Protein AF-A0A933XBN9-F1 (afdb_monomer_lite)

Foldseek 3Di:
DQQDWEDDPPWIARPVPRDTDDPVNDDPDDDHDHFDDADPQWDWPPDPVCCVQFDFRAAPRVRPTTTTHGDDDPPDPPPVCVVVPPPPPDDDPDDDDDPDVPVVVVVVVVVVVVVVVVVVVVVVVVVVVVVVVVVVVVVVVVVVVVVVVVVVVVCVVVVCCVVCVVVVVVVVVVVVVVVLVVVLVVLLVVLVVQLVVLVVVLVVVLVVLVPDDDDPLVSLVVNLVSCQLSLQLNLLSQLVNCLSVVNLVSSLVSLVVSLVVNLVSLVVNLVVLVVLLVVLVVPLVPDDPVVNVVSVVSNVVSVVSNVVSVVLVVQCVVCVVVLSVVSNVCSVLLSVLSPTSSDHNVRSVVSSVVSCVVQVLSPPVQLVVLVVLCVQFVVLPGDSRDHPVRSVVSLVVTPSSVVVVVVVPVPDPPVCPLVNLLLVLLVVQLVCVVVVNRDPVVNVVSLVVSCVVVVNDPVCSVVSSVVSVVSNVVVDDDDDDDDDDDDDDDDDDDDDDDDDDDDDDDDDDDDDDDPPDPCPPPVDQPVLLVVLCVVCVPLPRDSPDDNVRSVVSQVVCVVVVNHD

pLDDT: mean 72.43, std 17.89, range [26.17, 96.38]

Structure (mmCIF, N/CA/C/O backbone):
data_AF-A0A933XBN9-F1
#
_entry.id   AF-A0A933XBN9-F1
#
loop_
_atom_site.group_PDB
_atom_site.id
_atom_site.type_symbol
_atom_site.label_atom_id
_atom_site.label_alt_id
_atom_site.label_comp_id
_atom_site.label_asym_id
_atom_site.label_entity_id
_atom_site.label_seq_id
_atom_site.pdbx_PDB_ins_code
_atom_site.Cartn_x
_atom_site.Cartn_y
_atom_site.Cartn_z
_atom_site.occupancy
_atom_site.B_iso_or_equiv
_atom_site.auth_seq_id
_atom_site.auth_comp_id
_atom_site.auth_asym_id
_atom_site.auth_atom_id
_atom_site.pdbx_PDB_model_num
ATOM 1 N N . MET A 1 1 ? 25.722 -20.324 -44.185 1.00 54.22 1 MET A N 1
ATOM 2 C CA . MET A 1 1 ? 27.027 -21.021 -44.147 1.00 54.22 1 MET A CA 1
ATOM 3 C C . MET A 1 1 ? 27.681 -20.815 -45.499 1.00 54.22 1 MET A C 1
ATOM 5 O O . MET A 1 1 ? 26.967 -20.919 -46.489 1.00 54.22 1 MET A O 1
ATOM 9 N N . ALA A 1 2 ? 28.963 -20.447 -45.549 1.00 53.66 2 ALA A N 1
ATOM 10 C CA . ALA A 1 2 ? 29.669 -20.294 -46.820 1.00 53.66 2 ALA A CA 1
ATOM 11 C C . ALA A 1 2 ? 29.671 -21.636 -47.568 1.00 53.66 2 ALA A C 1
ATOM 13 O O . ALA A 1 2 ? 29.851 -22.682 -46.949 1.00 53.66 2 ALA A O 1
ATOM 14 N N . THR A 1 3 ? 29.402 -21.616 -48.869 1.00 61.12 3 THR A N 1
ATOM 15 C CA . THR A 1 3 ? 29.298 -22.830 -49.698 1.00 61.12 3 THR A CA 1
ATOM 16 C C . THR A 1 3 ? 30.523 -23.039 -50.586 1.00 61.12 3 THR A C 1
ATOM 18 O O . THR A 1 3 ? 30.592 -24.036 -51.301 1.00 61.12 3 THR A O 1
ATOM 21 N N . LYS A 1 4 ? 31.496 -22.119 -50.548 1.00 70.75 4 LYS A N 1
ATOM 22 C CA . LYS A 1 4 ? 32.687 -22.119 -51.401 1.00 70.75 4 LYS A CA 1
ATOM 23 C C . LYS A 1 4 ? 33.942 -21.874 -50.567 1.00 70.75 4 LYS A C 1
ATOM 25 O O . LYS A 1 4 ? 34.014 -20.915 -49.801 1.00 70.75 4 LYS A O 1
ATOM 30 N N . PHE A 1 5 ? 34.944 -22.728 -50.748 1.00 77.25 5 PHE A N 1
ATOM 31 C CA . PHE A 1 5 ? 36.213 -22.684 -50.023 1.00 77.25 5 PHE A CA 1
ATOM 32 C C . PHE A 1 5 ? 37.368 -22.994 -50.973 1.00 77.25 5 PHE A C 1
ATOM 34 O O . PHE A 1 5 ? 37.174 -23.664 -51.988 1.00 77.25 5 PHE A O 1
ATOM 41 N N . TYR A 1 6 ? 38.574 -22.553 -50.623 1.00 76.12 6 TYR A N 1
ATOM 42 C CA . TYR A 1 6 ? 39.799 -22.993 -51.287 1.00 76.12 6 TYR A CA 1
ATOM 43 C C . TYR A 1 6 ? 40.858 -23.399 -50.264 1.00 76.12 6 TYR A C 1
ATOM 45 O O . TYR A 1 6 ? 40.873 -22.933 -49.121 1.00 76.12 6 TYR A O 1
ATOM 53 N N . ARG A 1 7 ? 41.755 -24.290 -50.684 1.00 73.75 7 ARG A N 1
ATOM 54 C CA . ARG A 1 7 ? 42.853 -24.791 -49.862 1.00 73.75 7 ARG A CA 1
ATOM 55 C C . ARG A 1 7 ? 44.154 -24.092 -50.244 1.00 73.75 7 ARG A C 1
ATOM 57 O O . ARG A 1 7 ? 44.507 -24.031 -51.419 1.00 73.75 7 ARG A O 1
ATOM 64 N N . LYS A 1 8 ? 44.901 -23.608 -49.250 1.00 73.88 8 LYS A N 1
ATOM 65 C CA . LYS A 1 8 ? 46.268 -23.094 -49.423 1.00 73.88 8 LYS A CA 1
ATOM 66 C C . LYS A 1 8 ? 47.181 -23.838 -48.449 1.00 73.88 8 LYS A C 1
ATOM 68 O O . LYS A 1 8 ? 47.161 -23.597 -47.250 1.00 73.88 8 LYS A O 1
ATOM 73 N N . GLY A 1 9 ? 47.956 -24.799 -48.953 1.00 80.38 9 GLY A N 1
ATOM 74 C CA . GLY A 1 9 ? 48.779 -25.671 -48.107 1.00 80.38 9 GLY A CA 1
ATOM 75 C C . GLY A 1 9 ? 47.943 -26.678 -47.304 1.00 80.38 9 GLY A C 1
ATOM 76 O O . GLY A 1 9 ? 47.286 -27.543 -47.885 1.00 80.38 9 GLY A O 1
ATOM 77 N N . LYS A 1 10 ? 47.997 -26.618 -45.967 1.00 75.00 10 LYS A N 1
ATOM 78 C CA . LYS A 1 10 ? 47.190 -27.472 -45.065 1.00 75.00 10 LYS A CA 1
ATOM 79 C C . LYS A 1 10 ? 45.914 -26.782 -44.565 1.00 75.00 10 LYS A C 1
ATOM 81 O O . LYS A 1 10 ? 45.110 -27.425 -43.901 1.00 75.00 10 LYS A O 1
ATOM 86 N N . ASP A 1 11 ? 45.735 -25.518 -44.931 1.00 78.19 11 ASP A N 1
ATOM 87 C CA . ASP A 1 11 ? 44.726 -24.623 -44.381 1.00 78.19 11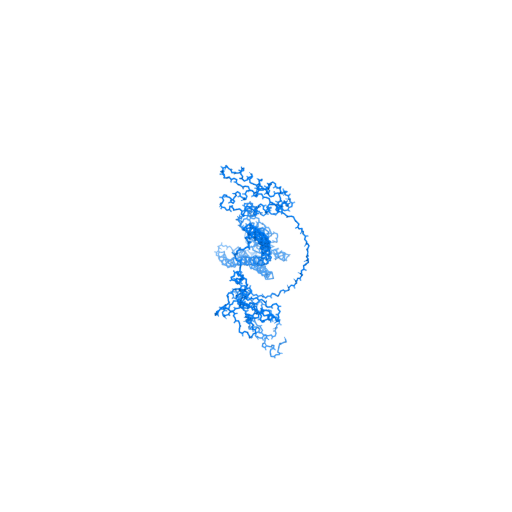 ASP A CA 1
ATOM 88 C C . ASP A 1 11 ? 43.593 -24.363 -45.383 1.00 78.19 11 ASP A C 1
ATOM 90 O O . ASP A 1 11 ? 43.818 -24.330 -46.601 1.00 78.19 11 ASP A O 1
ATOM 94 N N . PHE A 1 12 ? 42.376 -24.174 -44.867 1.00 80.31 12 PHE A N 1
ATOM 95 C CA . PHE A 1 12 ? 41.176 -23.866 -45.647 1.00 80.31 12 PHE A CA 1
ATOM 96 C C . PHE A 1 12 ? 40.758 -22.413 -45.438 1.00 80.31 12 PHE A C 1
ATOM 98 O O . PHE A 1 12 ? 40.829 -21.887 -44.329 1.00 80.31 12 PHE A O 1
ATOM 105 N N . TYR A 1 13 ? 40.296 -21.781 -46.512 1.00 81.62 13 TYR A N 1
ATOM 106 C CA . TYR A 1 13 ? 39.848 -20.395 -46.515 1.00 81.62 13 TYR A CA 1
ATOM 107 C C . TYR A 1 13 ? 38.474 -20.285 -47.173 1.00 81.62 13 TYR A C 1
ATOM 109 O O . TYR A 1 13 ? 38.172 -21.004 -48.128 1.00 81.62 13 TYR A O 1
ATOM 117 N N . ASN A 1 14 ? 37.643 -19.375 -46.671 1.00 80.94 14 ASN A N 1
ATOM 118 C CA . ASN A 1 14 ? 36.382 -18.997 -47.306 1.00 80.94 14 ASN A CA 1
ATOM 119 C C . ASN A 1 14 ? 36.667 -18.299 -48.643 1.00 80.94 14 ASN A C 1
ATOM 121 O O . ASN A 1 14 ? 37.469 -17.367 -48.694 1.00 80.94 14 ASN A O 1
ATOM 125 N N . ALA A 1 15 ? 36.031 -18.753 -49.724 1.00 74.50 15 ALA A N 1
ATOM 126 C CA . ALA A 1 15 ? 36.273 -18.207 -51.056 1.00 74.50 15 ALA A CA 1
ATOM 127 C C . ALA A 1 15 ? 35.730 -16.782 -51.239 1.00 74.50 15 ALA A C 1
ATOM 129 O O . ALA A 1 15 ? 36.269 -16.051 -52.062 1.00 74.50 15 ALA A O 1
ATOM 130 N N . ASP A 1 16 ? 34.711 -16.381 -50.474 1.00 71.56 16 ASP A N 1
ATOM 131 C CA . ASP A 1 16 ? 34.065 -15.075 -50.640 1.00 71.56 16 ASP A CA 1
ATOM 132 C C . ASP A 1 16 ? 34.792 -13.960 -49.871 1.00 71.56 16 ASP A C 1
ATOM 134 O O . ASP A 1 16 ? 34.762 -12.804 -50.281 1.00 71.56 16 ASP A O 1
ATOM 138 N N . ASN A 1 17 ? 35.446 -14.284 -48.748 1.00 77.88 17 ASN A N 1
ATOM 139 C CA . ASN A 1 17 ? 36.068 -13.277 -47.876 1.00 77.88 17 ASN A CA 1
ATOM 140 C C . ASN A 1 17 ? 37.519 -13.582 -47.462 1.00 77.88 17 ASN A C 1
ATOM 142 O O . ASN A 1 17 ? 38.080 -12.862 -46.639 1.00 77.88 17 ASN A O 1
ATOM 146 N N . HIS A 1 18 ? 38.125 -14.644 -48.004 1.00 77.81 18 HIS A N 1
ATOM 147 C CA . HIS A 1 18 ? 39.509 -15.061 -47.749 1.00 77.81 18 HIS A CA 1
ATOM 148 C C . HIS A 1 18 ? 39.871 -15.283 -46.268 1.00 77.81 18 HIS A C 1
ATOM 150 O O . HIS A 1 18 ? 41.052 -15.329 -45.918 1.00 77.81 18 HIS A O 1
ATOM 156 N N . GLN A 1 19 ? 38.886 -15.452 -45.379 1.00 82.56 19 GLN A N 1
ATOM 157 C CA . GLN A 1 19 ? 39.143 -15.732 -43.968 1.00 82.56 19 GLN A CA 1
ATOM 158 C C . GLN A 1 19 ? 39.537 -17.194 -43.756 1.00 82.56 19 GLN A C 1
ATOM 160 O O . GLN A 1 19 ? 38.973 -18.097 -44.376 1.00 82.56 19 GLN A O 1
ATOM 165 N N . TYR A 1 20 ? 40.503 -17.412 -42.861 1.00 82.75 20 TYR A N 1
ATOM 166 C CA . TYR A 1 20 ? 40.929 -18.739 -42.420 1.00 82.75 20 TYR A CA 1
ATOM 167 C C . TYR A 1 20 ? 39.791 -19.473 -41.703 1.00 82.75 20 TYR A C 1
ATOM 169 O O . TYR A 1 20 ? 39.088 -18.882 -40.883 1.00 82.75 20 TYR A O 1
ATOM 177 N N . ILE A 1 21 ? 39.647 -20.767 -41.981 1.00 76.12 21 ILE A N 1
ATOM 178 C CA . ILE A 1 21 ? 38.639 -21.640 -41.378 1.00 76.12 21 ILE A CA 1
ATOM 179 C C . ILE A 1 21 ? 39.355 -22.780 -40.669 1.00 76.12 21 ILE A C 1
ATOM 181 O O . ILE A 1 21 ? 40.125 -23.526 -41.280 1.00 76.12 21 ILE A O 1
ATOM 185 N N . SER A 1 22 ? 39.078 -22.942 -39.377 1.00 74.19 22 SER A N 1
ATOM 186 C CA . SER A 1 22 ? 39.656 -24.037 -38.605 1.00 74.19 22 SER A CA 1
ATOM 187 C C . SER A 1 22 ? 39.035 -25.379 -38.999 1.00 74.19 22 SER A C 1
ATOM 189 O O . SER A 1 22 ? 37.855 -25.472 -39.342 1.00 74.19 22 SER A O 1
ATOM 191 N N . ALA A 1 23 ? 39.809 -26.460 -38.873 1.00 61.62 23 ALA A N 1
ATOM 192 C CA . ALA A 1 23 ? 39.349 -27.820 -39.170 1.00 61.62 23 ALA A CA 1
ATOM 193 C C . ALA A 1 23 ? 38.086 -28.235 -38.380 1.00 61.62 23 ALA A C 1
ATOM 195 O O . ALA A 1 23 ? 37.325 -29.079 -38.837 1.00 61.62 23 ALA A O 1
ATOM 196 N N . THR A 1 24 ? 37.827 -27.622 -37.221 1.00 61.97 24 THR A N 1
ATOM 197 C CA . THR A 1 24 ? 36.627 -27.853 -36.398 1.00 61.97 24 THR A CA 1
ATOM 198 C C . THR A 1 24 ? 35.354 -27.200 -36.940 1.00 61.97 24 THR A C 1
ATOM 200 O O . THR A 1 24 ? 34.263 -27.638 -36.589 1.00 61.97 24 THR A O 1
ATOM 203 N N . GLN A 1 25 ? 35.464 -26.185 -37.800 1.00 63.84 25 GLN A N 1
ATOM 204 C CA . GLN A 1 25 ? 34.319 -25.571 -38.489 1.00 63.84 25 GLN A CA 1
ATOM 205 C C . GLN A 1 25 ? 33.936 -26.326 -39.777 1.00 63.84 25 GLN A C 1
ATOM 207 O O . GLN A 1 25 ? 32.873 -26.084 -40.347 1.00 63.84 25 GLN A O 1
ATOM 212 N N . PHE A 1 26 ? 34.782 -27.261 -40.218 1.00 58.09 26 PHE A N 1
ATOM 213 C CA . PHE A 1 26 ? 34.591 -28.096 -41.400 1.00 58.09 26 PHE A CA 1
ATOM 214 C C . PHE A 1 26 ? 33.753 -29.338 -41.032 1.00 58.09 26 PHE A C 1
ATOM 216 O O . PHE A 1 26 ? 34.273 -30.379 -40.634 1.00 58.09 26 PHE A O 1
ATOM 223 N N . GLY A 1 27 ? 32.424 -29.216 -41.096 1.00 53.22 27 GLY A N 1
ATOM 224 C CA . GLY A 1 27 ? 31.501 -30.333 -40.854 1.00 53.22 27 GLY A CA 1
ATOM 225 C C . GLY A 1 27 ? 31.707 -31.493 -41.842 1.00 53.22 27 GLY A C 1
ATOM 226 O O . GLY A 1 27 ? 32.007 -31.281 -43.013 1.00 53.22 27 GLY A O 1
ATOM 227 N N . THR A 1 28 ? 31.515 -32.730 -41.383 1.00 48.34 28 THR A N 1
ATOM 228 C CA . THR A 1 28 ? 31.826 -34.003 -42.073 1.00 48.34 28 THR A CA 1
ATOM 229 C C . THR A 1 28 ? 30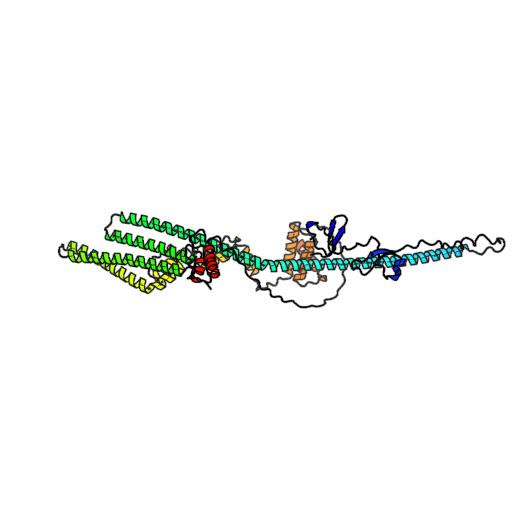.894 -34.381 -43.248 1.00 48.34 28 THR A C 1
ATOM 231 O O . THR A 1 28 ? 30.659 -35.561 -43.511 1.00 48.34 28 THR A O 1
ATOM 234 N N . GLY A 1 29 ? 30.349 -33.406 -43.981 1.00 45.94 29 GLY A N 1
ATOM 235 C CA . GLY A 1 29 ? 29.423 -33.631 -45.101 1.00 45.94 29 GLY A CA 1
ATOM 236 C C . GLY A 1 29 ? 30.126 -33.986 -46.420 1.00 45.94 29 GLY A C 1
ATOM 237 O O . GLY A 1 29 ? 31.112 -33.356 -46.785 1.00 45.94 29 GLY A O 1
ATOM 238 N N . LYS A 1 30 ? 29.605 -34.986 -47.142 1.00 45.28 30 LYS A N 1
ATOM 239 C CA . LYS A 1 30 ? 30.208 -35.626 -48.331 1.00 45.28 30 LYS A CA 1
ATOM 240 C C . LYS A 1 30 ? 30.067 -34.881 -49.675 1.00 45.28 30 LYS A C 1
ATOM 242 O O . LYS A 1 30 ? 30.538 -35.415 -50.672 1.00 45.28 30 LYS A O 1
ATOM 247 N N . ASP A 1 31 ? 29.516 -33.668 -49.720 1.00 47.84 31 ASP A N 1
ATOM 248 C CA . ASP A 1 31 ? 29.151 -33.009 -50.988 1.00 47.84 31 ASP A CA 1
ATOM 249 C C . ASP A 1 31 ? 29.802 -31.626 -51.168 1.00 47.84 31 ASP A C 1
ATOM 251 O O . ASP A 1 31 ? 29.112 -30.610 -51.225 1.00 47.84 31 ASP A O 1
ATOM 255 N N . TYR A 1 32 ? 31.135 -31.558 -51.277 1.00 51.06 32 TYR A N 1
ATOM 256 C CA . TYR A 1 32 ? 31.826 -30.290 -51.563 1.00 51.06 32 TYR A CA 1
ATOM 257 C C . TYR A 1 32 ? 32.794 -30.406 -52.742 1.00 51.06 32 TYR A C 1
ATOM 259 O O . TYR A 1 32 ? 33.632 -31.305 -52.796 1.00 51.06 32 TYR A O 1
ATOM 267 N N . GLN A 1 33 ? 32.665 -29.476 -53.693 1.00 51.00 33 GLN A N 1
ATOM 268 C CA . GLN A 1 33 ? 33.541 -29.358 -54.857 1.00 51.00 33 GLN A CA 1
ATOM 269 C C . GLN A 1 33 ? 34.733 -28.451 -54.533 1.00 51.00 33 GLN A C 1
ATOM 271 O O . GLN A 1 33 ? 34.564 -27.296 -54.147 1.00 51.00 33 GLN A O 1
ATOM 276 N N . GLU A 1 34 ? 35.943 -28.977 -54.704 1.00 49.56 34 GLU A N 1
ATOM 277 C CA . GLU A 1 34 ? 37.188 -28.219 -54.581 1.00 49.56 34 GLU A CA 1
ATOM 278 C C . GLU A 1 34 ? 37.327 -27.268 -55.784 1.00 49.56 34 GLU A C 1
ATOM 280 O O . GLU A 1 34 ? 37.400 -27.705 -56.934 1.00 49.56 34 GLU A O 1
ATOM 285 N N . VAL A 1 35 ? 37.330 -25.953 -55.540 1.00 54.12 35 VAL A N 1
ATOM 286 C CA . VAL A 1 35 ? 37.503 -24.954 -56.606 1.00 54.12 35 VAL A CA 1
ATOM 287 C C . VAL A 1 35 ? 38.992 -24.844 -56.938 1.00 54.12 35 VAL A C 1
ATOM 289 O O . VAL A 1 35 ? 39.806 -24.486 -56.087 1.00 54.12 35 VAL A O 1
ATOM 292 N N . THR A 1 36 ? 39.366 -25.156 -58.182 1.00 54.81 36 THR A N 1
ATOM 293 C CA . THR A 1 36 ? 40.750 -25.021 -58.659 1.00 54.81 36 THR A CA 1
ATOM 294 C C . THR A 1 36 ? 41.073 -23.543 -58.886 1.00 54.81 36 THR A C 1
ATOM 296 O O . THR A 1 36 ? 40.449 -22.895 -59.724 1.00 54.81 36 THR A O 1
ATOM 299 N N . ILE A 1 37 ? 42.044 -22.999 -58.149 1.00 55.91 37 ILE A N 1
ATOM 300 C CA . ILE A 1 37 ? 42.521 -21.625 -58.358 1.00 55.91 37 ILE A CA 1
ATOM 301 C C . ILE A 1 37 ? 43.328 -21.585 -59.672 1.00 55.91 37 ILE A C 1
ATOM 303 O O . ILE A 1 37 ? 44.205 -22.436 -59.856 1.00 55.91 37 ILE A O 1
ATOM 307 N N . PRO A 1 38 ? 43.067 -20.630 -60.585 1.00 61.03 38 PRO A N 1
ATOM 308 C CA . PRO A 1 38 ? 43.882 -20.428 -61.782 1.00 61.03 38 PRO A CA 1
ATOM 309 C C . PRO A 1 38 ? 45.359 -20.234 -61.417 1.00 61.03 38 PRO A C 1
ATOM 311 O O . PRO A 1 38 ? 45.671 -19.501 -60.482 1.00 61.03 38 PRO A O 1
ATOM 314 N N . LYS A 1 39 ? 46.284 -20.851 -62.160 1.00 62.88 39 LYS A N 1
ATOM 315 C CA . LYS A 1 39 ? 47.711 -20.501 -62.051 1.00 62.88 39 LYS A CA 1
ATOM 316 C C . LYS A 1 39 ? 47.924 -19.067 -62.541 1.00 62.88 39 LYS A C 1
ATOM 318 O O . LYS A 1 39 ? 47.298 -18.689 -63.536 1.00 62.88 39 LYS A O 1
ATOM 323 N N . ASP A 1 40 ? 48.833 -18.325 -61.903 1.00 55.91 40 ASP A N 1
ATOM 324 C CA . ASP A 1 40 ? 49.240 -16.980 -62.335 1.00 55.91 40 ASP A CA 1
ATOM 325 C C . ASP A 1 40 ? 49.498 -16.952 -63.854 1.00 55.91 40 ASP A C 1
ATOM 327 O O . ASP A 1 40 ? 50.147 -17.847 -64.402 1.00 55.91 40 ASP A O 1
ATOM 331 N N . ASN A 1 41 ? 48.946 -15.940 -64.533 1.00 66.62 41 ASN A N 1
ATOM 332 C CA . ASN A 1 41 ? 48.960 -15.736 -65.993 1.00 66.62 41 ASN A CA 1
ATOM 333 C C . ASN A 1 41 ? 48.087 -16.682 -66.844 1.00 66.62 41 ASN A C 1
ATOM 335 O O . ASN A 1 41 ? 48.186 -16.661 -68.073 1.00 66.62 41 ASN A O 1
ATOM 339 N N . SER A 1 42 ? 47.209 -17.490 -66.242 1.00 76.56 42 SER A N 1
ATOM 340 C CA . SER A 1 42 ? 46.208 -18.246 -67.011 1.00 76.56 42 SER A CA 1
ATOM 341 C C . SER A 1 42 ? 45.084 -17.322 -67.486 1.00 76.56 42 SER A C 1
ATOM 343 O O . SER A 1 42 ? 44.478 -16.617 -66.681 1.00 76.56 42 SER A O 1
ATOM 345 N N . VAL A 1 43 ? 44.760 -17.367 -68.778 1.00 81.56 43 VAL A N 1
ATOM 346 C CA . VAL A 1 43 ? 43.614 -16.657 -69.367 1.00 81.56 43 VAL A CA 1
ATOM 347 C C . VAL A 1 43 ? 42.521 -17.646 -69.766 1.00 81.56 43 VAL A C 1
ATOM 349 O O . VAL A 1 43 ? 42.783 -18.833 -69.978 1.00 81.56 43 VAL A O 1
ATOM 352 N N . VAL A 1 44 ? 41.277 -17.169 -69.853 1.00 85.19 44 VAL A N 1
ATOM 353 C CA . VAL A 1 44 ? 40.161 -17.963 -70.389 1.00 85.19 44 VAL A CA 1
ATOM 354 C C . VAL A 1 44 ? 40.416 -18.227 -71.868 1.00 85.19 44 VAL A C 1
ATOM 356 O O . VAL A 1 44 ? 40.648 -17.286 -72.623 1.00 85.19 44 VAL A O 1
ATOM 359 N N . ILE A 1 45 ? 40.366 -19.495 -72.280 1.00 85.88 45 ILE A N 1
ATOM 360 C CA . ILE A 1 45 ? 40.451 -19.878 -73.692 1.00 85.88 45 ILE A CA 1
ATOM 361 C C . ILE A 1 45 ? 39.109 -19.494 -74.341 1.00 85.88 45 ILE A C 1
ATOM 363 O O . ILE A 1 45 ? 38.096 -20.112 -74.002 1.00 85.88 45 ILE A O 1
ATOM 367 N N . PRO A 1 46 ? 39.063 -18.491 -75.240 1.00 77.38 46 PRO A N 1
ATOM 368 C CA . PRO A 1 46 ? 37.804 -17.914 -75.725 1.00 77.38 46 PRO A CA 1
ATOM 369 C C . PRO A 1 46 ? 36.938 -18.910 -76.504 1.00 77.38 46 PRO A C 1
ATOM 371 O O . PRO A 1 46 ? 35.714 -18.798 -76.508 1.00 77.38 46 PRO A O 1
ATOM 374 N N . ASN A 1 47 ? 37.568 -19.889 -77.165 1.00 80.56 47 ASN A N 1
ATOM 375 C CA . ASN A 1 47 ? 36.893 -20.893 -77.980 1.00 80.56 47 ASN A CA 1
ATOM 376 C C . ASN A 1 47 ? 37.605 -22.262 -77.881 1.00 80.56 47 ASN A C 1
ATOM 378 O O . ASN A 1 47 ? 38.828 -22.313 -78.032 1.00 80.56 47 ASN A O 1
ATOM 382 N N . PRO A 1 48 ? 36.892 -23.392 -77.682 1.00 78.00 48 PRO A N 1
ATOM 383 C CA . PRO A 1 48 ? 37.505 -24.725 -77.613 1.00 78.00 48 PRO A CA 1
ATOM 384 C C . PRO A 1 48 ? 38.416 -25.098 -78.796 1.00 78.00 48 PRO A C 1
ATOM 386 O O . PRO A 1 48 ? 39.350 -25.880 -78.631 1.00 78.00 48 PRO A O 1
ATOM 389 N N . SER A 1 49 ? 38.189 -24.529 -79.983 1.00 81.06 49 SER A N 1
ATOM 390 C CA . SER A 1 49 ? 39.024 -24.752 -81.174 1.00 81.06 49 SER A CA 1
ATOM 391 C C . SER A 1 49 ? 40.431 -24.135 -81.078 1.00 81.06 49 SER A C 1
ATOM 393 O O . SER A 1 49 ? 41.345 -24.552 -81.797 1.00 81.06 49 SER A O 1
ATOM 395 N N . GLU A 1 50 ? 40.638 -23.178 -80.172 1.00 82.06 50 GLU A N 1
ATOM 396 C CA . GLU A 1 50 ? 41.912 -22.485 -79.958 1.00 82.06 50 GLU A CA 1
ATOM 397 C C . GLU A 1 50 ? 42.812 -23.184 -78.939 1.00 82.06 50 GLU A C 1
ATOM 399 O O . GLU A 1 50 ? 43.954 -22.772 -78.765 1.00 82.06 50 GLU A O 1
ATOM 404 N N . ILE A 1 51 ? 42.358 -24.284 -78.323 1.00 85.88 51 ILE A N 1
ATOM 405 C CA . ILE A 1 51 ? 43.088 -25.028 -77.281 1.00 85.88 51 ILE A CA 1
ATOM 406 C C . ILE A 1 51 ? 44.524 -25.401 -77.688 1.00 85.88 51 ILE A C 1
ATOM 408 O O . ILE A 1 51 ? 45.418 -25.462 -76.854 1.00 85.88 51 ILE A O 1
ATOM 412 N N . LYS A 1 52 ? 44.782 -25.585 -78.989 1.00 84.38 52 LYS A N 1
ATOM 413 C CA . LYS A 1 52 ? 46.118 -25.860 -79.542 1.00 84.38 52 LYS A CA 1
ATOM 414 C C . LYS A 1 52 ? 47.124 -24.718 -79.344 1.00 84.38 52 LYS A C 1
ATOM 416 O O . LYS A 1 52 ? 48.322 -24.984 -79.346 1.00 84.38 52 LYS A O 1
ATOM 421 N N . ASN A 1 53 ? 46.646 -23.485 -79.175 1.00 85.94 53 ASN A N 1
ATOM 422 C CA . ASN A 1 53 ? 47.449 -22.282 -78.959 1.00 85.94 53 ASN A CA 1
ATOM 423 C C . ASN A 1 53 ? 47.739 -22.028 -77.473 1.00 85.94 53 ASN A C 1
ATOM 425 O O . ASN A 1 53 ? 48.394 -21.040 -77.163 1.00 85.94 53 ASN A O 1
ATOM 429 N N . TYR A 1 54 ? 47.262 -22.883 -76.563 1.00 88.38 54 TYR A N 1
ATOM 430 C CA . TYR A 1 54 ? 47.424 -22.716 -75.121 1.00 88.38 54 TYR A CA 1
ATOM 431 C C . TYR A 1 54 ? 47.927 -24.013 -74.478 1.00 88.38 54 TYR A C 1
ATOM 433 O O . TYR A 1 54 ? 47.648 -25.116 -74.953 1.00 88.38 54 TYR A O 1
ATOM 441 N N . ASP A 1 55 ? 48.674 -23.891 -73.387 1.00 84.88 55 ASP A N 1
ATOM 442 C CA . ASP A 1 55 ? 48.881 -24.980 -72.436 1.00 84.88 55 ASP A CA 1
ATOM 443 C C . ASP A 1 55 ? 47.762 -24.910 -71.395 1.00 84.88 55 ASP A C 1
ATOM 445 O O . ASP A 1 55 ? 47.676 -23.945 -70.635 1.00 84.88 55 ASP A O 1
ATOM 449 N N . VAL A 1 56 ? 46.857 -25.893 -71.401 1.00 85.19 56 VAL A N 1
ATOM 450 C CA . VAL A 1 56 ? 45.674 -25.908 -70.525 1.00 85.19 56 VAL A CA 1
ATOM 451 C C . VAL A 1 56 ? 46.111 -26.104 -69.077 1.00 85.19 56 VAL A C 1
ATOM 453 O O . VAL A 1 56 ? 46.721 -27.114 -68.731 1.00 85.19 56 VAL A O 1
ATOM 456 N N . THR A 1 57 ? 45.775 -25.143 -68.223 1.00 82.62 57 THR A N 1
ATOM 457 C CA . THR A 1 57 ? 46.164 -25.116 -66.809 1.00 82.62 57 THR A CA 1
ATOM 458 C C . THR A 1 57 ? 45.015 -25.457 -65.862 1.00 82.62 57 THR A C 1
ATOM 460 O O . THR A 1 57 ? 45.282 -25.775 -64.704 1.00 82.62 57 THR A O 1
ATOM 463 N N . GLY A 1 58 ? 43.759 -25.436 -66.327 1.00 81.88 58 GLY A N 1
ATOM 464 C CA . GLY A 1 58 ? 42.596 -25.800 -65.514 1.00 81.88 58 GLY A CA 1
ATOM 465 C C . GLY A 1 58 ? 41.244 -25.509 -66.172 1.00 81.88 58 GLY A C 1
ATOM 466 O O . GLY A 1 58 ? 41.156 -25.265 -67.376 1.00 81.88 58 GLY A O 1
ATOM 467 N N . LYS A 1 59 ? 40.179 -25.535 -65.363 1.00 79.75 59 LYS A N 1
ATOM 468 C CA . LYS A 1 59 ? 38.819 -25.095 -65.723 1.00 79.75 59 LYS A CA 1
ATOM 469 C C . LYS A 1 59 ? 38.460 -23.830 -64.942 1.00 79.75 59 LYS A C 1
ATOM 471 O O . LYS A 1 59 ? 38.979 -23.624 -63.848 1.00 79.75 59 LYS A O 1
ATOM 476 N N . SER A 1 60 ? 37.580 -22.999 -65.491 1.00 75.56 60 SER A N 1
ATOM 477 C CA . SER A 1 60 ? 37.001 -21.851 -64.785 1.00 75.56 60 SER A CA 1
ATOM 478 C C . SER A 1 60 ? 36.172 -22.293 -63.572 1.00 75.56 60 SER A C 1
ATOM 480 O O . SER A 1 60 ? 35.732 -23.440 -63.488 1.00 75.56 60 SER A O 1
ATOM 482 N N . ALA A 1 61 ? 35.930 -21.373 -62.634 1.00 66.00 61 ALA A N 1
ATOM 483 C CA . ALA A 1 61 ? 35.218 -21.652 -61.381 1.00 66.00 61 ALA A CA 1
ATOM 484 C C . ALA A 1 61 ? 33.763 -22.136 -61.566 1.00 66.00 61 ALA A C 1
ATOM 486 O O . ALA A 1 61 ? 33.202 -22.751 -60.666 1.00 66.00 61 ALA A O 1
ATOM 487 N N . ASP A 1 62 ? 33.153 -21.878 -62.724 1.00 70.38 62 ASP A N 1
ATOM 488 C CA . ASP A 1 62 ? 31.822 -22.367 -63.105 1.00 70.38 62 ASP A CA 1
ATOM 489 C C . ASP A 1 62 ? 31.852 -23.715 -63.856 1.00 70.38 62 ASP A C 1
ATOM 491 O O . ASP A 1 62 ? 30.803 -24.254 -64.208 1.00 70.38 62 ASP A O 1
ATOM 495 N N . GLY A 1 63 ? 33.046 -24.256 -64.127 1.00 74.25 63 GLY A N 1
ATOM 496 C CA . GLY A 1 63 ? 33.271 -25.514 -64.837 1.00 74.25 63 GLY A CA 1
ATOM 497 C C . GLY A 1 63 ? 32.994 -25.482 -66.344 1.00 74.25 63 GLY A C 1
ATOM 498 O O . GLY A 1 63 ? 33.144 -26.523 -66.990 1.00 74.25 63 GLY A O 1
ATOM 499 N N . LYS A 1 64 ? 32.598 -24.332 -66.912 1.00 76.44 64 LYS A N 1
ATOM 500 C CA . LYS A 1 64 ? 32.122 -24.222 -68.304 1.00 76.44 64 LYS A CA 1
ATOM 501 C C . LYS A 1 64 ? 33.208 -23.851 -69.316 1.00 76.44 64 LYS A C 1
ATOM 503 O O . LYS A 1 64 ? 33.047 -24.172 -70.491 1.00 76.44 64 LYS A O 1
ATOM 508 N N . SER A 1 65 ? 34.313 -23.252 -68.877 1.00 81.19 65 SER A N 1
ATOM 509 C CA . SER A 1 65 ? 35.402 -22.790 -69.746 1.00 81.19 65 SER A CA 1
ATOM 510 C C . SER A 1 65 ? 36.751 -23.385 -69.334 1.00 81.19 65 SER A C 1
ATOM 512 O O . SER A 1 65 ? 36.961 -23.775 -68.184 1.00 81.19 65 SER A O 1
ATOM 514 N N . LEU A 1 66 ? 37.686 -23.469 -70.283 1.00 85.38 66 LEU A N 1
ATOM 515 C CA . LEU A 1 66 ? 39.065 -23.891 -70.026 1.00 85.38 66 LEU A CA 1
ATOM 516 C C . LEU A 1 66 ? 39.956 -22.671 -69.774 1.00 85.38 66 LEU A C 1
ATOM 518 O O . LEU A 1 66 ? 39.781 -21.625 -70.398 1.00 85.38 66 LEU A O 1
ATOM 522 N N . LEU A 1 67 ? 40.921 -22.826 -68.872 1.00 84.38 67 LEU A N 1
ATOM 523 C CA . LEU A 1 67 ? 41.971 -21.849 -68.599 1.00 84.38 67 LEU A CA 1
ATOM 524 C C . LEU A 1 67 ? 43.290 -22.367 -69.170 1.00 84.38 67 LEU A C 1
ATOM 526 O O . LEU A 1 67 ? 43.584 -23.560 -69.059 1.00 84.38 67 LEU A O 1
ATOM 530 N N . GLY A 1 68 ? 44.091 -21.489 -69.767 1.00 86.31 68 GLY A N 1
ATOM 531 C CA . GLY A 1 68 ? 45.402 -21.860 -70.288 1.00 86.31 68 GLY A CA 1
ATOM 532 C C . GLY A 1 68 ? 46.352 -20.681 -70.437 1.00 86.31 68 GLY A C 1
ATOM 533 O O . GLY A 1 68 ? 45.943 -19.521 -70.416 1.00 86.31 68 GLY A O 1
ATOM 534 N N . ILE A 1 69 ? 47.638 -20.988 -70.584 1.00 84.69 69 ILE A N 1
ATOM 535 C CA . ILE A 1 69 ? 48.695 -20.003 -70.849 1.00 84.69 69 ILE A CA 1
ATOM 536 C C . ILE A 1 69 ? 48.993 -20.032 -72.356 1.00 84.69 69 ILE A C 1
ATOM 538 O O . ILE A 1 69 ? 49.144 -21.130 -72.896 1.00 84.69 69 ILE A O 1
ATOM 542 N N . PRO A 1 70 ? 49.058 -18.887 -73.064 1.00 84.69 70 PRO A N 1
ATOM 543 C CA . PRO A 1 70 ? 49.346 -18.873 -74.495 1.00 84.69 70 PRO A CA 1
ATOM 544 C C . PRO A 1 70 ? 50.690 -19.541 -74.797 1.00 84.69 70 PRO A C 1
ATOM 546 O O . PRO A 1 70 ? 51.722 -19.165 -74.240 1.00 84.69 70 PRO A O 1
ATOM 549 N N . LYS A 1 71 ? 50.696 -20.500 -75.723 1.00 83.19 71 LYS A N 1
ATOM 550 C CA . LYS A 1 71 ? 51.924 -21.054 -76.287 1.00 83.19 71 LYS A CA 1
ATOM 551 C C . LYS A 1 71 ? 52.590 -19.969 -77.110 1.00 83.19 71 LYS A C 1
ATOM 553 O O . LYS A 1 71 ? 52.147 -19.641 -78.212 1.00 83.19 71 LYS A O 1
ATOM 558 N N . ILE A 1 72 ? 53.675 -19.423 -76.582 1.00 66.25 72 ILE A N 1
ATOM 559 C CA . ILE A 1 72 ? 54.560 -18.556 -77.347 1.00 66.25 72 ILE A CA 1
ATOM 560 C C . ILE A 1 72 ? 55.168 -19.439 -78.439 1.00 66.25 72 ILE A C 1
ATOM 562 O O . ILE A 1 72 ? 55.962 -20.335 -78.148 1.00 66.25 72 ILE A O 1
ATOM 566 N N . LYS A 1 73 ? 54.755 -19.242 -79.698 1.00 59.56 73 LYS A N 1
ATOM 567 C CA . LYS A 1 73 ? 55.433 -19.890 -80.826 1.00 59.56 73 LYS A CA 1
ATOM 568 C C . LYS A 1 73 ? 56.913 -19.503 -80.737 1.00 59.56 73 LYS A C 1
ATOM 570 O O . LYS A 1 73 ? 57.185 -18.302 -80.671 1.00 59.56 73 LYS A O 1
ATOM 575 N N . PRO A 1 74 ? 57.864 -20.455 -80.744 1.00 50.84 74 PRO A N 1
ATOM 576 C CA . PRO A 1 74 ? 59.257 -20.090 -80.939 1.00 50.84 74 PRO A CA 1
ATOM 577 C C . PRO A 1 74 ? 59.323 -19.270 -82.226 1.00 50.84 74 PRO A C 1
ATOM 579 O O . PRO A 1 74 ? 58.726 -19.668 -83.230 1.00 50.84 74 PRO A O 1
ATOM 582 N N . LEU A 1 75 ? 59.972 -18.104 -82.167 1.00 47.47 75 LEU A N 1
ATOM 583 C CA . LEU A 1 75 ? 60.299 -17.297 -83.338 1.00 47.47 75 LEU A CA 1
ATOM 584 C C . LEU A 1 75 ? 61.006 -18.220 -84.331 1.00 47.47 75 LEU A C 1
ATOM 586 O O . LEU A 1 75 ? 62.189 -18.519 -84.198 1.00 47.47 75 LEU A O 1
ATOM 590 N N . THR A 1 76 ? 60.256 -18.748 -85.293 1.00 42.34 76 THR A N 1
ATOM 591 C CA . THR A 1 76 ? 60.815 -19.487 -86.413 1.00 42.34 76 THR A CA 1
ATOM 592 C C . THR A 1 76 ? 61.689 -18.500 -87.156 1.00 42.34 76 THR A C 1
ATOM 594 O O . THR A 1 76 ? 61.171 -17.497 -87.645 1.00 42.34 76 THR A O 1
ATOM 597 N N . ASN A 1 77 ? 62.992 -18.782 -87.169 1.00 47.91 77 ASN A N 1
ATOM 598 C CA . ASN A 1 77 ? 64.050 -18.092 -87.898 1.00 47.91 77 ASN A CA 1
ATOM 599 C C . ASN A 1 77 ? 63.600 -17.670 -89.304 1.00 47.91 77 ASN A C 1
ATOM 601 O O . ASN A 1 77 ? 63.824 -18.385 -90.275 1.00 47.91 77 ASN A O 1
ATOM 605 N N . ASN A 1 78 ? 62.973 -16.503 -89.404 1.00 43.88 78 ASN A N 1
ATOM 606 C CA . ASN A 1 78 ? 62.671 -15.840 -90.664 1.00 43.88 78 ASN A CA 1
ATOM 607 C C . ASN A 1 78 ? 63.283 -14.436 -90.669 1.00 43.88 78 ASN A C 1
ATOM 609 O O . ASN A 1 78 ? 62.715 -13.481 -91.192 1.00 43.88 78 ASN A O 1
ATOM 613 N N . SER A 1 79 ? 64.479 -14.328 -90.082 1.00 40.88 79 SER A N 1
ATOM 614 C CA . SER A 1 79 ? 65.459 -13.347 -90.526 1.00 40.88 79 SER A CA 1
ATOM 615 C C . SER A 1 79 ? 65.885 -13.780 -91.922 1.00 40.88 79 SER A C 1
ATOM 617 O O . SER A 1 79 ? 66.784 -14.600 -92.089 1.00 40.88 79 SER A O 1
ATOM 619 N N . ASN A 1 80 ? 65.160 -13.287 -92.919 1.00 42.34 80 ASN A N 1
ATOM 620 C CA . ASN A 1 80 ? 65.500 -13.432 -94.320 1.00 42.34 80 ASN A CA 1
ATOM 621 C C . ASN A 1 80 ? 66.835 -12.696 -94.531 1.00 42.34 80 ASN A C 1
ATOM 623 O O . ASN A 1 80 ? 66.875 -11.479 -94.691 1.00 42.34 80 ASN A O 1
ATOM 627 N N . THR A 1 81 ? 67.947 -13.427 -94.464 1.00 46.34 81 THR A N 1
ATOM 628 C CA . THR A 1 81 ? 69.322 -12.940 -94.671 1.00 46.34 81 THR A CA 1
ATOM 629 C C . THR A 1 81 ? 69.597 -12.520 -96.122 1.00 46.34 81 THR A C 1
ATOM 631 O O . THR A 1 81 ? 70.719 -12.156 -96.460 1.00 46.34 81 THR A O 1
ATOM 634 N N . SER A 1 82 ? 68.576 -12.492 -96.983 1.00 43.47 82 SER A N 1
ATOM 635 C CA . SER A 1 82 ? 68.675 -12.081 -98.384 1.00 43.47 82 SER A CA 1
ATOM 636 C C . SER A 1 82 ? 68.759 -10.564 -98.601 1.00 43.47 82 SER A C 1
ATOM 638 O O . SER A 1 82 ? 69.015 -10.141 -99.722 1.00 43.47 82 SER A O 1
ATOM 640 N N . THR A 1 83 ? 68.570 -9.728 -97.573 1.00 48.84 83 THR A N 1
ATOM 641 C CA . THR A 1 83 ? 68.799 -8.269 -97.667 1.00 48.84 83 THR A CA 1
ATOM 642 C C . THR A 1 83 ? 70.194 -7.826 -97.224 1.00 48.84 83 THR A C 1
ATOM 644 O O . THR A 1 83 ? 70.540 -6.669 -97.441 1.00 48.84 83 THR A O 1
ATOM 647 N N . LEU A 1 84 ? 71.028 -8.724 -96.680 1.00 45.75 84 LEU A N 1
ATOM 648 C CA . LEU A 1 84 ? 72.437 -8.423 -96.377 1.00 45.75 84 LEU A CA 1
ATOM 649 C C . LEU A 1 84 ? 73.420 -8.886 -97.472 1.00 45.75 84 LEU A C 1
ATOM 651 O O . LEU A 1 84 ? 74.580 -8.491 -97.439 1.00 45.75 84 LEU A O 1
ATOM 655 N N . ASP A 1 85 ? 72.966 -9.677 -98.453 1.00 46.31 85 ASP A N 1
ATOM 656 C CA . ASP A 1 85 ? 73.832 -10.326 -99.459 1.00 46.31 85 ASP A CA 1
ATOM 657 C C . ASP A 1 85 ? 73.732 -9.711 -100.877 1.00 46.31 85 ASP A C 1
ATOM 659 O O . ASP A 1 85 ? 74.312 -10.218 -101.834 1.00 46.31 85 ASP A O 1
ATOM 663 N N . ILE A 1 86 ? 73.029 -8.579 -101.033 1.00 48.19 86 ILE A N 1
ATOM 664 C CA . ILE A 1 86 ? 72.927 -7.844 -102.316 1.00 48.19 86 ILE A CA 1
ATOM 665 C C . ILE A 1 86 ? 74.093 -6.845 -102.503 1.00 48.19 86 ILE A C 1
ATOM 667 O O . ILE A 1 86 ? 74.368 -6.404 -103.614 1.00 48.19 86 ILE A O 1
ATOM 671 N N . GLY A 1 87 ? 74.856 -6.534 -101.448 1.00 46.31 87 GLY A N 1
ATOM 672 C CA . GLY A 1 87 ? 75.948 -5.551 -101.509 1.00 46.31 87 GLY A CA 1
ATOM 673 C C . GLY A 1 87 ? 77.320 -6.072 -101.960 1.00 46.31 87 GLY A C 1
ATOM 674 O O . GLY A 1 87 ? 78.218 -5.264 -102.173 1.00 46.31 87 GLY A O 1
ATOM 675 N N . LEU A 1 88 ? 77.527 -7.389 -102.091 1.00 47.81 88 LEU A N 1
ATOM 676 C CA . LEU A 1 88 ? 78.880 -7.966 -102.225 1.00 47.81 88 LEU A CA 1
ATOM 677 C C . LEU A 1 88 ? 79.120 -8.827 -103.475 1.00 47.81 88 LEU A C 1
ATOM 679 O O . LEU A 1 88 ? 80.229 -9.329 -103.658 1.00 47.81 88 LEU A O 1
ATOM 683 N N . LYS A 1 89 ? 78.138 -8.980 -104.373 1.00 50.06 89 LYS A N 1
ATOM 684 C CA . LYS A 1 89 ? 78.293 -9.797 -105.592 1.00 50.06 89 LYS A CA 1
ATOM 685 C C . LYS A 1 89 ? 77.643 -9.194 -106.836 1.00 50.06 89 LYS A C 1
ATOM 687 O O . LYS A 1 89 ? 76.801 -9.823 -107.454 1.00 50.06 89 LYS A O 1
ATOM 692 N N . THR A 1 90 ? 78.114 -8.024 -107.256 1.00 44.62 90 THR A N 1
ATOM 693 C CA . THR A 1 90 ? 78.142 -7.636 -108.680 1.00 44.62 90 THR A CA 1
ATOM 694 C C . THR A 1 90 ? 79.122 -6.484 -108.838 1.00 44.62 90 THR A C 1
ATOM 696 O O . THR A 1 90 ? 78.862 -5.365 -108.407 1.00 44.62 90 THR A O 1
ATOM 699 N N . GLY A 1 91 ? 80.289 -6.779 -109.408 1.00 43.97 91 GLY A N 1
ATOM 700 C CA . GLY A 1 91 ? 81.300 -5.778 -109.703 1.00 43.97 91 GLY A CA 1
ATOM 701 C C . GLY A 1 91 ? 80.874 -4.881 -110.859 1.00 43.97 91 GLY A C 1
ATOM 702 O O . GLY A 1 91 ? 80.603 -5.384 -111.944 1.00 43.97 91 GLY A O 1
ATOM 703 N N . ASN A 1 92 ? 80.867 -3.570 -110.612 1.00 45.84 92 ASN A N 1
ATOM 704 C CA . ASN A 1 92 ? 81.370 -2.545 -111.531 1.00 45.84 92 ASN A CA 1
ATOM 705 C C . ASN A 1 92 ? 81.494 -1.199 -110.775 1.00 45.84 92 ASN A C 1
ATOM 707 O O . ASN A 1 92 ? 80.556 -0.411 -110.754 1.00 45.84 92 ASN A O 1
ATOM 711 N N . ILE A 1 93 ? 82.622 -0.949 -110.096 1.00 48.47 93 ILE A N 1
ATOM 712 C CA . ILE A 1 93 ? 82.870 0.281 -109.302 1.00 48.47 93 ILE A CA 1
ATOM 713 C C . ILE A 1 93 ? 83.803 1.237 -110.073 1.00 48.47 93 ILE A C 1
ATOM 715 O O . ILE A 1 93 ? 84.789 1.723 -109.531 1.00 48.47 93 ILE A O 1
ATOM 719 N N . THR A 1 94 ? 83.547 1.497 -111.359 1.00 44.62 94 THR A N 1
ATOM 720 C CA . THR A 1 94 ? 84.364 2.473 -112.121 1.00 44.62 94 THR A CA 1
ATOM 721 C C . THR A 1 94 ? 83.623 3.355 -113.130 1.00 44.62 94 THR A C 1
ATOM 723 O O . THR A 1 94 ? 84.278 4.110 -113.843 1.00 44.62 94 THR A O 1
ATOM 726 N N . ALA A 1 95 ? 82.288 3.393 -113.171 1.00 49.47 95 ALA A N 1
ATOM 727 C CA . ALA A 1 95 ? 81.592 4.410 -113.968 1.00 49.47 95 ALA A CA 1
ATOM 728 C C . ALA A 1 95 ? 80.207 4.726 -113.390 1.00 49.47 95 ALA A C 1
ATOM 730 O O . ALA A 1 95 ? 79.377 3.832 -113.305 1.00 49.47 95 ALA A O 1
ATOM 731 N N . GLN A 1 96 ? 79.977 6.004 -113.060 1.00 47.06 96 GLN A N 1
ATOM 732 C CA . GLN A 1 96 ? 78.814 6.593 -112.367 1.00 47.06 96 GLN A CA 1
ATOM 733 C C . GLN A 1 96 ? 78.897 6.540 -110.834 1.00 47.06 96 GLN A C 1
ATOM 735 O O . GLN A 1 96 ? 78.323 5.676 -110.178 1.00 47.06 96 GLN A O 1
ATOM 740 N N . MET A 1 97 ? 79.582 7.529 -110.247 1.00 42.25 97 MET A N 1
ATOM 741 C CA . MET A 1 97 ? 79.243 7.956 -108.888 1.00 42.25 97 MET A CA 1
ATOM 742 C C . MET A 1 97 ? 77.786 8.443 -108.907 1.00 42.25 97 MET A C 1
ATOM 744 O O . MET A 1 97 ? 77.489 9.344 -109.694 1.00 42.25 97 MET A O 1
ATOM 748 N N . PRO A 1 98 ? 76.876 7.878 -108.096 1.00 53.50 98 PRO A N 1
ATOM 749 C CA . PRO A 1 98 ? 75.551 8.450 -107.932 1.00 53.50 98 PRO A CA 1
ATOM 750 C C . PRO A 1 98 ? 75.707 9.826 -107.283 1.00 53.50 98 PRO A C 1
ATOM 752 O O . PRO A 1 98 ? 76.383 9.961 -106.260 1.00 53.50 98 PRO A O 1
ATOM 755 N N . GLU A 1 99 ? 75.102 10.847 -107.880 1.00 55.16 99 GLU A N 1
ATOM 756 C CA . GLU A 1 99 ? 74.949 12.149 -107.243 1.00 55.16 99 GLU A CA 1
ATOM 757 C C . GLU A 1 99 ? 74.235 11.972 -105.891 1.00 55.16 99 GLU A C 1
ATOM 759 O O . GLU A 1 99 ? 73.127 11.449 -105.808 1.00 55.16 99 GLU A O 1
ATOM 764 N N . ASN A 1 100 ? 74.916 12.392 -104.827 1.00 55.53 100 ASN A N 1
ATOM 765 C CA . ASN A 1 100 ? 74.360 12.786 -103.536 1.00 55.53 100 ASN A CA 1
ATOM 766 C C . ASN A 1 100 ? 73.365 11.819 -102.838 1.00 55.53 100 ASN A C 1
ATOM 768 O O . ASN A 1 100 ? 72.298 12.215 -102.374 1.00 55.53 100 ASN A O 1
ATOM 772 N N . THR A 1 101 ? 73.729 10.541 -102.681 1.00 58.66 101 THR A N 1
ATOM 773 C CA . THR A 1 101 ? 72.954 9.563 -101.881 1.00 58.66 101 THR A CA 1
ATOM 774 C C . THR A 1 101 ? 72.935 9.848 -100.373 1.00 58.66 101 THR A C 1
ATOM 776 O O . THR A 1 101 ? 72.114 9.273 -99.661 1.00 58.66 101 THR A O 1
ATOM 779 N N . ALA A 1 102 ? 73.819 10.714 -99.867 1.00 59.22 102 ALA A N 1
ATOM 780 C CA . ALA A 1 102 ? 73.885 11.067 -98.448 1.00 59.22 102 ALA A CA 1
ATOM 781 C C . ALA A 1 102 ? 72.640 11.848 -97.989 1.00 59.22 102 ALA A C 1
ATOM 783 O O . ALA A 1 102 ? 72.056 11.505 -96.962 1.00 59.22 102 ALA A O 1
ATOM 784 N N . ASP A 1 103 ? 72.180 12.813 -98.791 1.00 70.31 103 ASP A N 1
ATOM 785 C CA . ASP A 1 103 ? 70.993 13.618 -98.475 1.00 70.31 103 ASP A CA 1
ATOM 786 C C . ASP A 1 103 ? 69.711 12.769 -98.466 1.00 70.31 103 ASP A C 1
ATOM 788 O O . ASP A 1 103 ? 68.859 12.922 -97.591 1.00 70.31 103 ASP A O 1
ATOM 792 N N . ALA A 1 104 ? 69.593 11.805 -99.387 1.00 70.88 104 ALA A N 1
ATOM 793 C CA . ALA A 1 104 ? 68.453 10.889 -99.437 1.00 70.88 104 ALA A CA 1
ATOM 794 C C . ALA A 1 104 ? 68.406 9.933 -98.228 1.00 70.88 104 ALA A C 1
ATOM 796 O O . ALA A 1 104 ? 67.333 9.694 -97.676 1.00 70.88 104 ALA A O 1
ATOM 797 N N . ILE A 1 105 ? 69.557 9.407 -97.788 1.00 71.81 105 ILE A N 1
ATOM 798 C CA . ILE A 1 105 ? 69.645 8.559 -96.587 1.00 71.81 105 ILE A CA 1
ATOM 799 C C . ILE A 1 105 ? 69.305 9.375 -95.333 1.00 71.81 105 ILE A C 1
ATOM 801 O O . ILE A 1 105 ? 68.529 8.909 -94.497 1.00 71.81 105 ILE A O 1
ATOM 805 N N . HIS A 1 106 ? 69.816 10.605 -95.230 1.00 69.88 106 HIS A N 1
ATOM 806 C CA . HIS A 1 106 ? 69.529 11.489 -94.102 1.00 69.88 106 HIS A CA 1
ATOM 807 C C . HIS A 1 106 ? 68.041 11.867 -94.029 1.00 69.88 106 HIS A C 1
ATOM 809 O O . HIS A 1 106 ? 67.450 11.838 -92.951 1.00 69.88 106 HIS A O 1
ATOM 815 N N . GLN A 1 107 ? 67.392 12.127 -95.169 1.00 76.19 107 GLN A N 1
ATOM 816 C CA . GLN A 1 107 ? 65.956 12.412 -95.206 1.00 76.19 107 GLN A CA 1
ATOM 817 C C . GLN A 1 107 ? 65.106 11.205 -94.776 1.00 76.19 107 GLN A C 1
ATOM 819 O O . GLN A 1 107 ? 64.140 11.375 -94.037 1.00 76.19 107 GLN A O 1
ATOM 824 N N . VAL A 1 108 ? 65.478 9.981 -95.167 1.00 74.06 108 VAL A N 1
ATOM 825 C CA . VAL A 1 108 ? 64.791 8.757 -94.711 1.00 74.06 108 VAL A CA 1
ATOM 826 C C . VAL A 1 108 ? 64.945 8.562 -93.200 1.00 74.06 108 VAL A C 1
ATOM 828 O O . VAL A 1 108 ? 63.994 8.151 -92.534 1.00 74.06 108 VAL A O 1
ATOM 831 N N . GLU A 1 109 ? 66.116 8.868 -92.640 1.00 72.25 109 GLU A N 1
ATOM 832 C CA . GLU A 1 109 ? 66.348 8.814 -91.194 1.00 72.25 109 GLU A CA 1
ATOM 833 C C . GLU A 1 109 ? 65.503 9.856 -90.443 1.00 72.25 109 GLU A C 1
ATOM 835 O O . GLU A 1 109 ? 64.833 9.509 -89.468 1.00 72.25 109 GLU A O 1
ATOM 840 N N . ILE A 1 110 ? 65.438 11.096 -90.947 1.00 79.75 110 ILE A N 1
ATOM 841 C CA . ILE A 1 110 ? 64.573 12.161 -90.413 1.00 79.75 110 ILE A CA 1
ATOM 842 C C . ILE A 1 110 ? 63.093 11.759 -90.487 1.00 79.75 110 ILE A C 1
ATOM 844 O O . ILE A 1 110 ? 62.368 11.894 -89.499 1.00 79.75 110 ILE A O 1
ATOM 848 N N . ASP A 1 111 ? 62.635 11.226 -91.620 1.00 80.12 111 ASP A N 1
ATOM 849 C CA . ASP A 1 111 ? 61.242 10.812 -91.814 1.00 80.12 111 ASP A CA 1
ATOM 850 C C . ASP A 1 111 ? 60.866 9.632 -90.906 1.00 80.12 111 ASP A C 1
ATOM 852 O O . ASP A 1 111 ? 59.759 9.591 -90.361 1.00 80.12 111 ASP A O 1
ATOM 856 N N . ASN A 1 112 ? 61.783 8.683 -90.694 1.00 78.62 112 ASN A N 1
ATOM 857 C CA . ASN A 1 112 ? 61.584 7.569 -89.768 1.00 78.62 112 ASN A CA 1
ATOM 858 C C . ASN A 1 112 ? 61.572 8.038 -88.309 1.00 78.62 112 ASN A C 1
ATOM 860 O O . ASN A 1 112 ? 60.707 7.605 -87.548 1.00 78.62 112 ASN A O 1
ATOM 864 N N . ALA A 1 113 ? 62.466 8.952 -87.924 1.00 75.81 113 ALA A N 1
ATOM 865 C CA . ALA A 1 113 ? 62.464 9.559 -86.595 1.00 75.81 113 ALA A CA 1
ATOM 866 C C . ALA A 1 113 ? 61.174 10.356 -86.344 1.00 75.81 113 ALA A C 1
ATOM 868 O O . ALA A 1 113 ? 60.590 10.273 -85.263 1.00 75.81 113 ALA A O 1
ATOM 869 N N . LYS A 1 114 ? 60.674 11.072 -87.359 1.00 84.25 114 LYS A N 1
ATOM 870 C CA . LYS A 1 114 ? 59.399 11.793 -87.294 1.00 84.25 114 LYS A CA 1
ATOM 871 C C . LYS A 1 114 ? 58.216 10.839 -87.127 1.00 84.25 114 LYS A C 1
ATOM 873 O O . LYS A 1 114 ? 57.439 11.018 -86.195 1.00 84.25 114 LYS A O 1
ATOM 878 N N . LYS A 1 115 ? 58.119 9.785 -87.945 1.00 79.50 115 LYS A N 1
ATOM 879 C CA . LYS A 1 115 ? 57.070 8.752 -87.820 1.00 79.50 115 LYS A CA 1
ATOM 880 C C . LYS A 1 115 ? 57.127 8.019 -86.479 1.00 79.50 115 LYS A C 1
ATOM 882 O O . LYS A 1 115 ? 56.086 7.724 -85.898 1.00 79.50 115 LYS A O 1
ATOM 887 N N . PHE A 1 116 ? 58.329 7.740 -85.973 1.00 82.56 116 PHE A N 1
ATOM 888 C CA . PHE A 1 116 ? 58.513 7.134 -84.656 1.00 82.56 116 PHE A CA 1
ATOM 889 C C . PHE A 1 116 ? 58.029 8.066 -83.541 1.00 82.56 116 PHE A C 1
ATOM 891 O O . PHE A 1 116 ? 57.274 7.630 -82.678 1.00 82.56 116 PHE A O 1
ATOM 898 N N . ASN A 1 117 ? 58.387 9.353 -83.589 1.00 79.25 117 ASN A N 1
ATOM 899 C CA . ASN A 1 117 ? 57.912 10.351 -82.628 1.00 79.25 117 ASN A CA 1
ATOM 900 C C . ASN A 1 117 ? 56.392 10.556 -82.702 1.00 79.25 117 ASN A C 1
ATOM 902 O O . ASN A 1 117 ? 55.740 10.654 -81.667 1.00 79.25 117 ASN A O 1
ATOM 906 N N . GLU A 1 118 ? 55.803 10.575 -83.899 1.00 84.56 118 GLU A N 1
ATOM 907 C CA . GLU A 1 118 ? 54.347 10.639 -84.084 1.00 84.56 118 GLU A CA 1
ATOM 908 C C . GLU A 1 118 ? 53.652 9.406 -83.478 1.00 84.56 118 GLU A C 1
ATOM 910 O O . GLU A 1 118 ? 52.682 9.550 -82.732 1.00 84.56 118 GLU A O 1
ATOM 915 N N . GLY A 1 119 ? 54.189 8.201 -83.709 1.00 81.19 119 GLY A N 1
ATOM 916 C CA . GLY A 1 119 ? 53.690 6.962 -83.104 1.00 81.19 119 GLY A CA 1
ATOM 917 C C . GLY A 1 119 ? 53.855 6.913 -81.580 1.00 81.19 119 GLY A C 1
ATOM 918 O O . GLY A 1 119 ? 52.943 6.482 -80.867 1.00 81.19 119 GLY A O 1
ATOM 919 N N . ALA A 1 120 ? 54.984 7.401 -81.060 1.00 79.38 120 ALA A N 1
ATOM 920 C CA . ALA A 1 120 ? 55.243 7.507 -79.627 1.00 79.38 120 ALA A CA 1
ATOM 921 C C . ALA A 1 120 ? 54.287 8.505 -78.954 1.00 79.38 120 ALA A C 1
ATOM 923 O O . ALA A 1 120 ? 53.712 8.190 -77.914 1.00 79.38 120 ALA A O 1
ATOM 924 N N . ASN A 1 121 ? 54.038 9.659 -79.580 1.00 83.44 121 ASN A N 1
ATOM 925 C CA . ASN A 1 121 ? 53.098 10.665 -79.083 1.00 83.44 121 ASN A CA 1
ATOM 926 C C . ASN A 1 121 ? 51.645 10.166 -79.106 1.00 83.44 121 ASN A C 1
ATOM 928 O O . ASN A 1 121 ? 50.910 10.386 -78.143 1.00 83.44 121 ASN A O 1
ATOM 932 N N . ALA A 1 122 ? 51.232 9.444 -80.153 1.00 81.50 122 ALA A N 1
ATOM 933 C CA . ALA A 1 122 ? 49.911 8.814 -80.205 1.00 81.50 122 ALA A CA 1
ATOM 934 C C . ALA A 1 122 ? 49.738 7.767 -79.088 1.00 81.50 122 ALA A C 1
ATOM 936 O O . ALA A 1 122 ? 48.712 7.735 -78.410 1.00 81.50 122 ALA A O 1
ATOM 937 N N . THR A 1 123 ? 50.770 6.956 -78.845 1.00 78.50 123 THR A N 1
ATOM 938 C CA . THR A 1 123 ? 50.772 5.953 -77.769 1.00 78.50 123 THR A CA 1
ATOM 939 C C . THR A 1 123 ? 50.739 6.609 -76.384 1.00 78.50 123 THR A C 1
ATOM 941 O O . THR A 1 123 ? 49.982 6.181 -75.514 1.00 78.50 123 THR A O 1
ATOM 944 N N . LEU A 1 124 ? 51.504 7.688 -76.183 1.00 83.44 124 LEU A N 1
ATOM 945 C CA . LEU A 1 124 ? 51.499 8.469 -74.944 1.00 83.44 124 LEU A CA 1
ATOM 946 C C . LEU A 1 124 ? 50.119 9.079 -74.667 1.00 83.44 124 LEU A C 1
ATOM 948 O O . LEU A 1 124 ? 49.648 9.015 -73.535 1.00 83.44 124 LEU A O 1
ATOM 952 N N . SER A 1 125 ? 49.447 9.609 -75.693 1.00 82.81 125 SER A N 1
ATOM 953 C CA . SER A 1 125 ? 48.090 10.152 -75.569 1.00 82.81 125 SER A CA 1
ATOM 954 C C . SER A 1 125 ? 47.072 9.080 -75.156 1.00 82.81 125 SER A C 1
ATOM 956 O O . SER A 1 125 ? 46.250 9.330 -74.275 1.00 82.81 125 SER A O 1
ATOM 958 N N . ILE A 1 126 ? 47.172 7.860 -75.705 1.00 84.75 126 ILE A N 1
ATOM 959 C CA . ILE A 1 126 ? 46.332 6.723 -75.291 1.00 84.75 126 ILE A CA 1
ATOM 960 C C . ILE A 1 126 ? 46.574 6.376 -73.818 1.00 84.75 126 ILE A C 1
ATOM 962 O O . ILE A 1 126 ? 45.613 6.208 -73.068 1.00 84.75 126 ILE A O 1
ATOM 966 N N . PHE A 1 127 ? 47.834 6.304 -73.376 1.00 80.56 127 PHE A N 1
ATOM 967 C CA . PHE A 1 127 ? 48.146 6.011 -71.974 1.00 80.56 127 PHE A CA 1
ATOM 968 C C . PHE A 1 127 ? 47.689 7.119 -71.019 1.00 80.56 127 PHE A C 1
ATOM 970 O O . PHE A 1 127 ? 47.177 6.819 -69.943 1.00 80.56 127 PHE A O 1
ATOM 977 N N . GLN A 1 128 ? 47.813 8.388 -71.413 1.00 86.31 128 GLN A N 1
ATOM 978 C CA . GLN A 1 128 ? 47.296 9.517 -70.635 1.00 86.31 128 GLN A CA 1
ATOM 979 C C . GLN A 1 128 ? 45.770 9.461 -70.500 1.00 86.31 128 GLN A C 1
ATOM 981 O O . GLN A 1 128 ? 45.246 9.692 -69.411 1.00 86.31 128 GLN A O 1
ATOM 986 N N . GLN A 1 129 ? 45.055 9.093 -71.568 1.00 87.94 129 GLN A N 1
ATOM 987 C CA . GLN A 1 129 ? 43.605 8.914 -71.511 1.00 87.94 129 GLN A CA 1
ATOM 988 C C . GLN A 1 129 ? 43.215 7.730 -70.616 1.00 87.94 129 GLN A C 1
ATOM 990 O O . GLN A 1 129 ? 42.340 7.874 -69.768 1.00 87.94 129 GLN A O 1
ATOM 995 N N . GLN A 1 130 ? 43.904 6.589 -70.732 1.00 82.00 130 GLN A N 1
ATOM 996 C CA . GLN A 1 130 ? 43.667 5.429 -69.864 1.00 82.00 130 GLN A CA 1
ATOM 997 C C . GLN A 1 130 ? 43.910 5.748 -68.384 1.00 82.00 130 GLN A C 1
ATOM 999 O O . GLN A 1 130 ? 43.153 5.287 -67.529 1.00 82.00 130 GLN A O 1
ATOM 1004 N N . LEU A 1 131 ? 44.936 6.548 -68.075 1.00 86.12 131 LEU A N 1
ATOM 1005 C CA . LEU A 1 131 ? 45.205 7.005 -66.713 1.00 86.12 131 LEU A CA 1
ATOM 1006 C C . LEU A 1 131 ? 44.069 7.899 -66.195 1.00 86.12 131 LEU A C 1
ATOM 1008 O O . LEU A 1 131 ? 43.564 7.663 -65.100 1.00 86.12 131 LEU A O 1
ATOM 1012 N N . LYS A 1 132 ? 43.612 8.865 -67.001 1.00 90.50 132 LYS A N 1
ATOM 1013 C CA . LYS A 1 132 ? 42.496 9.757 -66.648 1.00 90.50 132 LYS A CA 1
ATOM 1014 C C . LYS A 1 132 ? 41.185 8.993 -66.424 1.00 90.50 132 LYS A C 1
ATOM 1016 O O . LYS A 1 132 ? 40.456 9.276 -65.470 1.00 90.50 132 LYS A O 1
ATOM 1021 N N . ASP A 1 133 ? 40.893 8.005 -67.266 1.00 88.25 133 ASP A N 1
ATOM 1022 C CA . ASP A 1 133 ? 39.706 7.155 -67.128 1.00 88.25 133 ASP A CA 1
ATOM 1023 C C . ASP A 1 133 ? 39.786 6.296 -65.854 1.00 88.25 133 ASP A C 1
ATOM 1025 O O . ASP A 1 133 ? 38.795 6.144 -65.136 1.00 88.25 133 ASP A O 1
ATOM 1029 N N . ALA A 1 134 ? 40.973 5.768 -65.531 1.00 80.69 134 ALA A N 1
ATOM 1030 C CA . ALA A 1 134 ? 41.206 5.015 -64.301 1.00 80.69 134 ALA A CA 1
ATOM 1031 C C . ALA A 1 134 ? 41.056 5.892 -63.045 1.00 80.69 134 ALA A C 1
ATOM 1033 O O . ALA A 1 134 ? 40.442 5.457 -62.071 1.00 80.69 134 ALA A O 1
ATOM 1034 N N . GLU A 1 135 ? 41.560 7.128 -63.065 1.00 86.19 135 GLU A N 1
ATOM 1035 C CA . GLU A 1 135 ? 41.393 8.094 -61.971 1.00 86.19 135 GLU A CA 1
ATOM 1036 C C . GLU A 1 135 ? 39.928 8.494 -61.767 1.00 86.19 135 GLU A C 1
ATOM 1038 O O . GLU A 1 135 ? 39.468 8.578 -60.628 1.00 86.19 135 GLU A O 1
ATOM 1043 N N . THR A 1 136 ? 39.181 8.687 -62.857 1.00 90.38 136 THR A N 1
ATOM 1044 C CA . THR A 1 136 ? 37.745 9.009 -62.805 1.00 90.38 136 THR A CA 1
ATOM 1045 C C . THR A 1 136 ? 36.957 7.858 -62.180 1.00 90.38 136 THR A C 1
ATOM 1047 O O . THR A 1 136 ? 36.244 8.065 -61.200 1.00 90.38 136 THR A O 1
ATOM 1050 N N . ARG A 1 137 ? 37.185 6.619 -62.642 1.00 80.31 137 ARG A N 1
ATOM 1051 C CA . ARG A 1 137 ? 36.571 5.420 -62.044 1.00 80.31 137 ARG A CA 1
ATOM 1052 C C . ARG A 1 137 ? 36.940 5.249 -60.575 1.00 80.31 137 ARG A C 1
ATOM 1054 O O . ARG A 1 137 ? 36.100 4.835 -59.782 1.00 80.31 137 ARG A O 1
ATOM 1061 N N . ARG A 1 138 ? 38.183 5.563 -60.191 1.00 82.81 138 ARG A N 1
ATOM 1062 C CA . ARG A 1 138 ? 38.604 5.500 -58.785 1.00 82.81 138 ARG A CA 1
ATOM 1063 C C . ARG A 1 138 ? 37.788 6.465 -57.923 1.00 82.81 138 ARG A C 1
ATOM 1065 O O . ARG A 1 138 ? 37.295 6.047 -56.883 1.00 82.81 138 ARG A O 1
ATOM 1072 N N . LYS A 1 139 ? 37.590 7.708 -58.377 1.00 86.25 139 LYS A N 1
ATOM 1073 C CA . LYS A 1 139 ? 36.774 8.710 -57.668 1.00 86.25 139 LYS A CA 1
ATOM 1074 C C . LYS A 1 139 ? 35.301 8.300 -57.555 1.00 86.25 139 LYS A C 1
ATOM 1076 O O . LYS A 1 139 ? 34.712 8.456 -56.490 1.00 86.25 139 LYS A O 1
ATOM 1081 N N . GLU A 1 140 ? 34.716 7.740 -58.613 1.00 85.94 140 GLU A N 1
ATOM 1082 C CA . GLU A 1 140 ? 33.334 7.227 -58.595 1.00 85.94 140 GLU A CA 1
ATOM 1083 C C . GLU A 1 140 ? 33.160 6.072 -57.594 1.00 85.94 140 GLU A C 1
ATOM 1085 O O . GLU A 1 140 ? 32.185 6.030 -56.837 1.00 85.94 140 GLU A O 1
ATOM 1090 N N . ILE A 1 141 ? 34.133 5.154 -57.548 1.00 79.19 141 ILE A N 1
ATOM 1091 C CA . ILE A 1 141 ? 34.155 4.046 -56.584 1.00 79.19 141 ILE A CA 1
ATOM 1092 C C . ILE A 1 141 ? 34.315 4.578 -55.154 1.00 79.19 141 ILE A C 1
ATOM 1094 O O . ILE A 1 141 ? 33.576 4.150 -54.271 1.00 79.19 141 ILE A O 1
ATOM 1098 N N . GLU A 1 142 ? 35.236 5.517 -54.915 1.00 78.50 142 GLU A N 1
ATOM 1099 C CA . GLU A 1 142 ? 35.445 6.141 -53.598 1.00 78.50 142 GLU A CA 1
ATOM 1100 C C . GLU A 1 142 ? 34.170 6.849 -53.097 1.00 78.50 142 GLU A C 1
ATOM 1102 O O . GLU A 1 142 ? 33.768 6.656 -51.949 1.00 78.50 142 GLU A O 1
ATOM 1107 N N . SER A 1 143 ? 33.479 7.594 -53.967 1.00 82.69 143 SER A N 1
ATOM 1108 C CA . SER A 1 143 ? 32.196 8.234 -53.640 1.00 82.69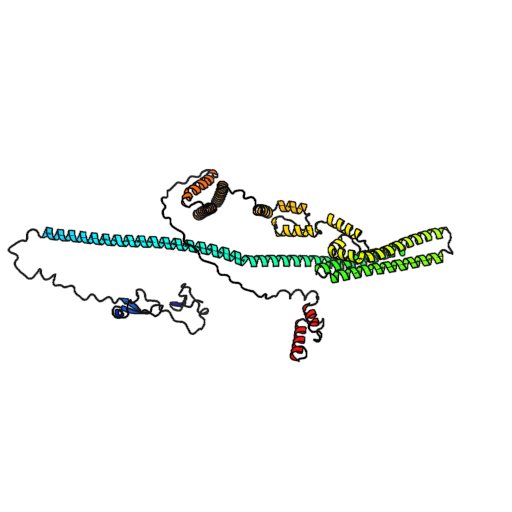 143 SER A CA 1
ATOM 1109 C C . SER A 1 143 ? 31.103 7.207 -53.314 1.00 82.69 143 SER A C 1
ATOM 1111 O O . SER A 1 143 ? 30.394 7.348 -52.314 1.00 82.69 143 SER A O 1
ATOM 1113 N N . SER A 1 144 ? 31.021 6.121 -54.091 1.00 78.88 144 SER A N 1
ATOM 1114 C CA . SER A 1 144 ? 30.065 5.033 -53.847 1.00 78.88 144 SER A CA 1
ATOM 1115 C C . SER A 1 144 ? 30.318 4.343 -52.504 1.00 78.88 144 SER A C 1
ATOM 1117 O O . SER A 1 144 ? 29.374 4.116 -51.749 1.00 78.88 144 SER A O 1
ATOM 1119 N N . ILE A 1 145 ? 31.583 4.062 -52.166 1.00 70.88 145 ILE A N 1
ATOM 1120 C CA . ILE A 1 145 ? 31.963 3.485 -50.868 1.00 70.88 145 ILE A CA 1
ATOM 1121 C C . ILE A 1 145 ? 31.515 4.402 -49.728 1.00 70.88 145 ILE A C 1
ATOM 1123 O O . ILE A 1 145 ? 30.851 3.932 -48.808 1.00 70.88 145 ILE A O 1
ATOM 1127 N N . SER A 1 146 ? 31.799 5.704 -49.815 1.00 76.69 146 SER A N 1
ATOM 1128 C CA . SER A 1 146 ? 31.412 6.662 -48.774 1.00 76.69 146 SER A CA 1
ATOM 1129 C C . SER A 1 146 ? 29.890 6.736 -48.581 1.00 76.69 146 SER A C 1
ATOM 1131 O O . SER A 1 146 ? 29.413 6.736 -47.445 1.00 76.69 146 SER A O 1
ATOM 1133 N N . SER A 1 147 ? 29.113 6.717 -49.671 1.00 77.12 147 SER A N 1
ATOM 1134 C CA . SER A 1 147 ? 27.645 6.707 -49.594 1.00 77.12 147 SER A CA 1
ATOM 1135 C C . SER A 1 147 ? 27.095 5.436 -48.931 1.00 77.12 147 SER A C 1
ATOM 1137 O O . SER A 1 147 ? 26.229 5.519 -48.060 1.00 77.12 147 SER A O 1
ATOM 1139 N N . LEU A 1 148 ? 27.655 4.267 -49.267 1.00 74.88 148 LEU A N 1
ATOM 1140 C CA . LEU A 1 148 ? 27.262 2.982 -48.687 1.00 74.88 148 LEU A CA 1
ATOM 1141 C C . LEU A 1 148 ? 27.649 2.877 -47.208 1.00 74.88 148 LEU A C 1
ATOM 1143 O O . LEU A 1 148 ? 26.925 2.264 -46.423 1.00 74.88 148 LEU A O 1
ATOM 1147 N N . GLU A 1 149 ? 28.773 3.470 -46.806 1.00 71.38 149 GLU A N 1
ATOM 1148 C CA . GLU A 1 149 ? 29.178 3.543 -45.402 1.00 71.38 149 GLU A CA 1
ATOM 1149 C C . GLU A 1 149 ? 28.223 4.421 -44.585 1.00 71.38 149 GLU A C 1
ATOM 1151 O O . GLU A 1 149 ? 27.764 3.981 -43.527 1.00 71.38 149 GLU A O 1
ATOM 1156 N N . ALA A 1 150 ? 27.843 5.594 -45.100 1.00 71.75 150 ALA A N 1
ATOM 1157 C CA . ALA A 1 150 ? 26.870 6.479 -44.458 1.00 71.75 150 ALA A CA 1
ATOM 1158 C C . ALA A 1 150 ? 25.471 5.838 -44.360 1.00 71.75 150 ALA A C 1
ATOM 1160 O O . ALA A 1 150 ? 24.806 5.906 -43.318 1.00 71.75 150 ALA A O 1
ATOM 1161 N N . GLU A 1 151 ? 25.029 5.154 -45.420 1.00 71.62 151 GLU A N 1
ATOM 1162 C CA . GLU A 1 151 ? 23.761 4.420 -45.426 1.00 71.62 151 GLU A CA 1
ATOM 1163 C C . GLU A 1 151 ? 23.786 3.262 -44.418 1.00 71.62 151 GLU A C 1
ATOM 1165 O O . GLU A 1 151 ? 22.843 3.075 -43.642 1.00 71.62 151 GLU A O 1
ATOM 1170 N N . ARG A 1 152 ? 24.897 2.514 -44.359 1.00 61.03 152 ARG A N 1
ATOM 1171 C CA . ARG A 1 152 ? 25.098 1.439 -43.381 1.00 61.03 152 ARG A CA 1
ATOM 1172 C C . ARG A 1 152 ? 25.067 1.969 -41.952 1.00 61.03 152 ARG A C 1
ATOM 1174 O O . ARG A 1 152 ? 24.421 1.349 -41.110 1.00 61.03 152 ARG A O 1
ATOM 1181 N N . GLU A 1 153 ? 25.744 3.073 -41.656 1.00 60.28 153 GLU A N 1
ATOM 1182 C CA . GLU A 1 153 ? 25.762 3.667 -40.314 1.00 60.28 153 GLU A CA 1
ATOM 1183 C C . GLU A 1 153 ? 24.363 4.129 -39.881 1.00 60.28 153 GLU A C 1
ATOM 1185 O O . GLU A 1 153 ? 23.925 3.841 -38.761 1.00 6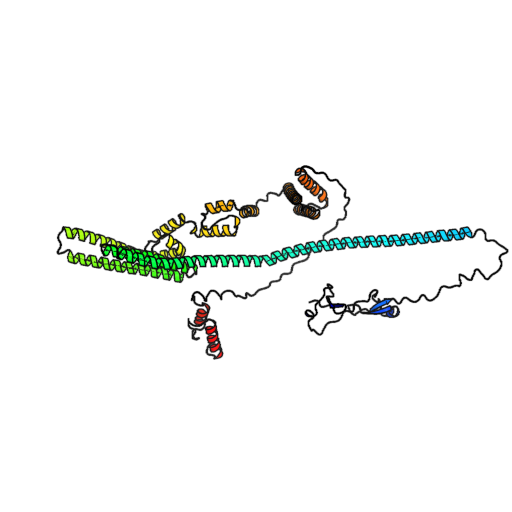0.28 153 GLU A O 1
ATOM 1190 N N . THR A 1 154 ? 23.613 4.732 -40.805 1.00 67.75 154 THR A N 1
ATOM 1191 C CA . THR A 1 154 ? 22.221 5.144 -40.583 1.00 67.75 154 THR A CA 1
ATOM 1192 C C . THR A 1 154 ? 21.311 3.938 -40.336 1.00 67.75 154 THR A C 1
ATOM 1194 O O . THR A 1 154 ? 20.549 3.915 -39.365 1.00 67.75 154 THR A O 1
ATOM 1197 N N . MET A 1 155 ? 21.415 2.894 -41.165 1.00 61.66 155 MET A N 1
ATOM 1198 C CA . MET A 1 155 ? 20.635 1.663 -41.005 1.00 61.66 155 MET A CA 1
ATOM 1199 C C . MET A 1 155 ? 20.964 0.928 -39.705 1.00 61.66 155 MET A C 1
ATOM 1201 O O . MET A 1 155 ? 20.052 0.454 -39.026 1.00 61.66 155 MET A O 1
ATOM 1205 N N . VAL A 1 156 ? 22.245 0.822 -39.344 1.00 55.91 156 VAL A N 1
ATOM 1206 C CA . VAL A 1 156 ? 22.677 0.166 -38.103 1.00 55.91 156 VAL A CA 1
ATOM 1207 C C . VAL A 1 156 ? 22.156 0.932 -36.892 1.00 55.91 156 VAL A C 1
ATOM 1209 O O . VAL A 1 156 ? 21.593 0.309 -35.993 1.00 55.91 156 VAL A O 1
ATOM 1212 N N . SER A 1 157 ? 22.270 2.260 -36.888 1.00 55.34 157 SER A N 1
ATOM 1213 C CA . SER A 1 157 ? 21.804 3.103 -35.781 1.00 55.34 157 SER A CA 1
ATOM 1214 C C . SER A 1 157 ? 20.288 3.016 -35.601 1.00 55.34 157 SER A C 1
ATOM 1216 O O . SER A 1 157 ? 19.813 2.715 -34.504 1.00 55.34 157 SER A O 1
ATOM 1218 N N . LYS A 1 158 ? 19.522 3.164 -36.691 1.00 64.38 158 LYS A N 1
ATOM 1219 C CA . LYS A 1 158 ? 18.056 3.080 -36.660 1.00 64.38 158 LYS A CA 1
ATOM 1220 C C . LYS A 1 158 ? 17.569 1.694 -36.237 1.00 64.38 158 LYS A C 1
ATOM 1222 O O . LYS A 1 158 ? 16.713 1.574 -35.364 1.00 64.38 158 LYS A O 1
ATOM 1227 N N . ARG A 1 159 ? 18.155 0.629 -36.795 1.00 57.22 159 ARG A N 1
ATOM 1228 C CA . ARG A 1 159 ? 17.777 -0.754 -36.468 1.00 57.22 159 ARG A CA 1
ATOM 1229 C C . ARG A 1 159 ? 18.157 -1.132 -35.038 1.00 57.22 159 ARG A C 1
ATOM 1231 O O . ARG A 1 159 ? 17.415 -1.867 -34.392 1.00 57.22 159 ARG A O 1
ATOM 1238 N N . TYR A 1 160 ? 19.281 -0.629 -34.528 1.00 48.12 160 TYR A N 1
ATOM 1239 C CA . TYR A 1 160 ? 19.669 -0.796 -33.128 1.00 48.12 160 TYR A CA 1
ATOM 1240 C C . TYR A 1 160 ? 18.692 -0.087 -32.180 1.00 48.12 160 TYR A C 1
ATOM 1242 O O . TYR A 1 160 ? 18.289 -0.664 -31.169 1.00 48.12 160 TYR A O 1
ATOM 1250 N N . GLU A 1 161 ? 18.267 1.136 -32.500 1.00 54.25 161 GLU A N 1
ATOM 1251 C CA . GLU A 1 161 ? 17.282 1.868 -31.702 1.00 54.25 161 GLU A CA 1
ATOM 1252 C C . GLU A 1 161 ? 15.915 1.164 -31.699 1.00 54.25 161 GLU A C 1
ATOM 1254 O O . GLU A 1 161 ? 15.362 0.901 -30.630 1.00 54.25 161 GLU A O 1
ATOM 1259 N N . GLU A 1 162 ? 15.416 0.756 -32.869 1.00 61.66 162 GLU A N 1
ATOM 1260 C CA . GLU A 1 162 ? 14.146 0.032 -33.008 1.00 61.66 162 GLU A CA 1
ATOM 1261 C C . GLU A 1 162 ? 14.157 -1.328 -32.288 1.00 61.66 162 GLU A C 1
ATOM 1263 O O . GLU A 1 162 ? 13.191 -1.661 -31.601 1.00 61.66 162 GLU A O 1
ATOM 1268 N N . LEU A 1 163 ? 15.253 -2.096 -32.376 1.00 49.75 163 LEU A N 1
ATOM 1269 C CA . LEU A 1 163 ? 15.391 -3.389 -31.688 1.00 49.75 163 LEU A CA 1
ATOM 1270 C C . LEU A 1 163 ? 15.599 -3.247 -30.176 1.00 49.75 163 LEU A C 1
ATOM 1272 O O . LEU A 1 163 ? 15.166 -4.112 -29.414 1.00 49.75 163 LEU A O 1
ATOM 1276 N N . SER A 1 164 ? 16.262 -2.181 -29.719 1.00 48.41 164 SER A N 1
ATOM 1277 C CA . SER A 1 164 ? 16.542 -1.981 -28.291 1.00 48.41 164 SER A CA 1
ATOM 1278 C C . SER A 1 164 ? 15.384 -1.338 -27.528 1.00 48.41 164 SER A C 1
ATOM 1280 O O . SER A 1 164 ? 15.266 -1.559 -26.324 1.00 48.41 164 SER A O 1
ATOM 1282 N N . LYS A 1 165 ? 14.497 -0.590 -28.196 1.00 56.41 165 LYS A N 1
ATOM 1283 C CA . LYS A 1 165 ? 13.327 0.054 -27.578 1.00 56.41 165 LYS A CA 1
ATOM 1284 C C . LYS A 1 165 ? 12.396 -0.912 -26.820 1.00 56.41 165 LYS A C 1
ATOM 1286 O O . LYS A 1 165 ? 12.118 -0.620 -25.657 1.00 56.41 165 LYS A O 1
ATOM 1291 N N . PRO A 1 166 ? 11.945 -2.057 -27.379 1.00 49.56 166 PRO A N 1
ATOM 1292 C CA . PRO A 1 166 ? 11.104 -2.996 -26.631 1.00 49.56 166 PRO A CA 1
ATOM 1293 C C . PRO A 1 166 ? 11.854 -3.639 -25.458 1.00 49.56 166 PRO A C 1
ATOM 1295 O O . PRO A 1 166 ? 11.271 -3.822 -24.396 1.00 49.56 166 PRO A O 1
ATOM 1298 N N . PHE A 1 167 ? 13.154 -3.914 -25.602 1.00 46.69 167 PHE A N 1
ATOM 1299 C CA . PHE A 1 167 ? 13.970 -4.452 -24.510 1.00 46.69 167 PHE A CA 1
ATOM 1300 C C . PHE A 1 167 ? 14.135 -3.443 -23.363 1.00 46.69 167 PHE A C 1
ATOM 1302 O O . PHE A 1 167 ? 14.010 -3.810 -22.200 1.00 46.69 167 PHE A O 1
ATOM 1309 N N . ARG A 1 168 ? 14.359 -2.158 -23.670 1.00 50.41 168 ARG A N 1
ATOM 1310 C CA . ARG A 1 168 ? 14.404 -1.087 -22.659 1.00 50.41 168 ARG A CA 1
ATOM 1311 C C . ARG A 1 168 ? 13.067 -0.942 -21.938 1.00 50.41 168 ARG A C 1
ATOM 1313 O O . ARG A 1 168 ? 13.072 -0.885 -20.717 1.00 50.41 168 ARG A O 1
ATOM 1320 N N . ALA A 1 169 ? 11.954 -0.960 -22.675 1.00 54.38 169 ALA A N 1
ATOM 1321 C CA . ALA A 1 169 ? 10.616 -0.909 -22.088 1.00 54.38 169 ALA A CA 1
ATOM 1322 C C . ALA A 1 169 ? 10.351 -2.106 -21.154 1.00 54.38 169 ALA A C 1
ATOM 1324 O O . ALA A 1 169 ? 9.877 -1.915 -20.041 1.00 54.38 169 ALA A O 1
ATOM 1325 N N . GLN A 1 170 ? 10.740 -3.322 -21.555 1.00 52.56 170 GLN A N 1
ATOM 1326 C CA . GLN A 1 170 ? 10.628 -4.518 -20.709 1.00 52.56 170 GLN A CA 1
ATOM 1327 C C . GLN A 1 170 ? 11.518 -4.444 -19.462 1.00 52.56 170 GLN A C 1
ATOM 1329 O O . GLN A 1 170 ? 11.090 -4.823 -18.376 1.00 52.56 170 GLN A O 1
ATOM 1334 N N . MET A 1 171 ? 12.753 -3.951 -19.589 1.00 51.69 171 MET A N 1
ATOM 1335 C CA . MET A 1 171 ? 13.660 -3.779 -18.449 1.00 51.69 171 MET A CA 1
ATOM 1336 C C . MET A 1 171 ? 13.168 -2.701 -17.477 1.00 51.69 171 MET A C 1
ATOM 1338 O O . MET A 1 171 ? 13.307 -2.862 -16.267 1.00 51.69 171 MET A O 1
ATOM 1342 N N . GLU A 1 172 ? 12.574 -1.625 -17.990 1.00 56.19 172 GLU A N 1
ATOM 1343 C CA . GLU A 1 172 ? 11.945 -0.574 -17.190 1.00 56.19 172 GLU A CA 1
ATOM 1344 C C . GLU A 1 172 ? 10.700 -1.099 -16.461 1.00 56.19 172 GLU A C 1
ATOM 1346 O O . GLU A 1 172 ? 10.555 -0.888 -15.259 1.00 56.19 172 GLU A O 1
ATOM 1351 N N . GLU A 1 173 ? 9.845 -1.866 -17.140 1.00 61.72 173 GLU A N 1
ATOM 1352 C CA . GLU A 1 173 ? 8.679 -2.523 -16.539 1.00 61.72 173 GLU A CA 1
ATOM 1353 C C . GLU A 1 173 ? 9.081 -3.535 -15.454 1.00 61.72 173 GLU A C 1
ATOM 1355 O O . GLU A 1 173 ? 8.504 -3.555 -14.362 1.00 61.72 173 GLU A O 1
ATOM 1360 N N . LEU A 1 174 ? 10.112 -4.342 -15.710 1.00 51.97 174 LEU A N 1
ATOM 1361 C CA . LEU A 1 174 ? 10.619 -5.329 -14.760 1.00 51.97 174 LEU A CA 1
ATOM 1362 C C . LEU A 1 174 ? 11.274 -4.658 -13.547 1.00 51.97 174 LEU A C 1
ATOM 1364 O O . LEU A 1 174 ? 11.005 -5.057 -12.414 1.00 51.97 174 LEU A O 1
ATOM 1368 N N . GLY A 1 175 ? 12.052 -3.593 -13.764 1.00 50.88 175 GLY A N 1
ATOM 1369 C CA . GLY A 1 175 ? 12.613 -2.769 -12.692 1.00 50.88 175 GLY A CA 1
ATOM 1370 C C . GLY A 1 175 ? 11.531 -2.081 -11.855 1.00 50.88 175 GLY A C 1
ATOM 1371 O O . GLY A 1 175 ? 11.599 -2.089 -10.625 1.00 50.88 175 GLY A O 1
ATOM 1372 N N . ASN A 1 176 ? 10.480 -1.564 -12.496 1.00 59.12 176 ASN A N 1
ATOM 1373 C CA . ASN A 1 176 ? 9.314 -1.001 -11.815 1.00 59.12 176 ASN A CA 1
ATOM 1374 C C . ASN A 1 176 ? 8.577 -2.058 -10.983 1.00 59.12 176 ASN A C 1
ATOM 1376 O O . ASN A 1 176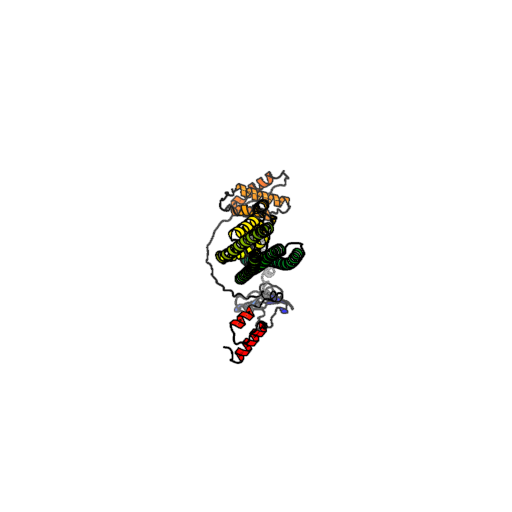 ? 8.180 -1.782 -9.849 1.00 59.12 176 ASN A O 1
ATOM 1380 N N . THR A 1 177 ? 8.431 -3.272 -11.512 1.00 58.84 177 THR A N 1
ATOM 1381 C CA . THR A 1 177 ? 7.795 -4.397 -10.813 1.00 58.84 177 THR A CA 1
ATOM 1382 C C . THR A 1 177 ? 8.627 -4.854 -9.615 1.00 58.84 177 THR A C 1
ATOM 1384 O O . THR A 1 177 ? 8.087 -5.031 -8.523 1.00 58.84 177 THR A O 1
ATOM 1387 N N . GLU A 1 178 ? 9.945 -4.995 -9.773 1.00 55.84 178 GLU A N 1
ATOM 1388 C CA . GLU A 1 178 ? 10.861 -5.344 -8.682 1.00 55.84 178 GLU A CA 1
ATOM 1389 C C . GLU A 1 178 ? 10.851 -4.274 -7.583 1.00 55.84 178 GLU A C 1
ATOM 1391 O O . GLU A 1 178 ? 10.749 -4.601 -6.398 1.00 55.84 178 GLU A O 1
ATOM 1396 N N . PHE A 1 179 ? 10.885 -2.993 -7.963 1.00 61.28 179 PHE A N 1
ATOM 1397 C CA . PHE A 1 179 ? 10.773 -1.878 -7.026 1.00 61.28 179 PHE A CA 1
ATOM 1398 C C . PHE A 1 179 ? 9.455 -1.933 -6.244 1.00 61.28 179 PHE A C 1
ATOM 1400 O O . PHE A 1 179 ? 9.466 -1.876 -5.013 1.00 61.28 179 PHE A O 1
ATOM 1407 N N . GLN A 1 180 ? 8.322 -2.111 -6.934 1.00 66.50 180 GLN A N 1
ATOM 1408 C CA . GLN A 1 180 ? 7.009 -2.246 -6.296 1.00 66.50 180 GLN A CA 1
ATOM 1409 C C . GLN A 1 180 ? 6.953 -3.444 -5.344 1.00 66.50 180 GLN A C 1
ATOM 1411 O O . GLN A 1 180 ? 6.429 -3.325 -4.236 1.00 66.50 180 GLN A O 1
ATOM 1416 N N . LEU A 1 181 ? 7.522 -4.586 -5.736 1.00 63.78 181 LEU A N 1
ATOM 1417 C CA . LEU A 1 181 ? 7.568 -5.782 -4.901 1.00 63.78 181 LEU A CA 1
ATOM 1418 C C . LEU A 1 181 ? 8.426 -5.563 -3.650 1.00 63.78 181 LEU A C 1
ATOM 1420 O O . LEU A 1 181 ? 8.017 -5.936 -2.550 1.00 63.78 181 LEU A O 1
ATOM 1424 N N . LYS A 1 182 ? 9.591 -4.926 -3.796 1.00 66.62 182 LYS A N 1
ATOM 1425 C CA . LYS A 1 182 ? 10.486 -4.595 -2.682 1.00 66.62 182 LYS A CA 1
ATOM 1426 C C . LYS A 1 182 ? 9.830 -3.623 -1.703 1.00 66.62 182 LYS A C 1
ATOM 1428 O O . LYS A 1 182 ? 9.947 -3.813 -0.493 1.00 66.62 182 LYS A O 1
ATOM 1433 N N . GLU A 1 183 ? 9.106 -2.622 -2.203 1.00 68.75 183 GLU A N 1
ATOM 1434 C CA . GLU A 1 183 ? 8.318 -1.722 -1.357 1.00 68.75 183 GLU A CA 1
ATOM 1435 C C . GLU A 1 183 ? 7.178 -2.448 -0.639 1.00 68.75 183 GLU A C 1
ATOM 1437 O O . GLU A 1 183 ? 7.041 -2.299 0.577 1.00 68.75 183 GLU A O 1
ATOM 1442 N N . LYS A 1 184 ? 6.395 -3.274 -1.351 1.00 71.44 184 LYS A N 1
ATOM 1443 C CA . LYS A 1 184 ? 5.341 -4.100 -0.739 1.00 71.44 184 LYS A CA 1
ATOM 1444 C C . LYS A 1 184 ? 5.922 -5.002 0.357 1.00 71.44 184 LYS A C 1
ATOM 1446 O O . LYS A 1 184 ? 5.364 -5.059 1.449 1.00 71.44 184 LYS A O 1
ATOM 1451 N N . TYR A 1 185 ? 7.063 -5.650 0.110 1.00 68.50 185 TYR A N 1
ATOM 1452 C CA . TYR A 1 185 ? 7.743 -6.500 1.093 1.00 68.50 185 TYR A CA 1
ATOM 1453 C C . TYR A 1 185 ? 8.207 -5.717 2.326 1.00 68.50 185 TYR A C 1
ATOM 1455 O O . TYR A 1 185 ? 7.991 -6.159 3.454 1.00 68.50 185 TYR A O 1
ATOM 1463 N N . LYS A 1 186 ? 8.811 -4.538 2.129 1.00 72.00 186 LYS A N 1
ATOM 1464 C CA . LYS A 1 186 ? 9.228 -3.663 3.230 1.00 72.00 186 LYS A CA 1
ATOM 1465 C C . LYS A 1 186 ? 8.031 -3.282 4.107 1.00 72.00 186 LYS A C 1
ATOM 1467 O O . LYS A 1 186 ? 8.085 -3.505 5.313 1.00 72.00 186 LYS A O 1
ATOM 1472 N N . LYS A 1 187 ? 6.938 -2.808 3.497 1.00 75.19 187 LYS A N 1
ATOM 1473 C CA . LYS A 1 187 ? 5.694 -2.471 4.211 1.00 75.19 187 LYS A CA 1
ATOM 1474 C C . LYS A 1 187 ? 5.116 -3.679 4.949 1.00 75.19 187 LYS A C 1
ATOM 1476 O O . LYS A 1 187 ? 4.739 -3.571 6.109 1.00 75.19 187 LYS A O 1
ATOM 1481 N N . TYR A 1 188 ? 5.094 -4.849 4.310 1.00 72.88 188 TYR A N 1
ATOM 1482 C CA . TYR A 1 188 ? 4.612 -6.079 4.938 1.00 72.88 188 TYR A CA 1
ATOM 1483 C C . TYR A 1 188 ? 5.442 -6.463 6.175 1.00 72.88 188 TYR A C 1
ATOM 1485 O O . TYR A 1 188 ? 4.878 -6.815 7.207 1.00 72.88 188 TYR A O 1
ATOM 1493 N N . SER A 1 189 ? 6.773 -6.358 6.097 1.00 67.56 189 SER A N 1
ATOM 1494 C CA . SER A 1 189 ? 7.685 -6.608 7.224 1.00 67.56 189 SER A CA 1
ATOM 1495 C C . SER A 1 189 ? 7.460 -5.624 8.381 1.00 67.56 189 SER A C 1
ATOM 1497 O O . SER A 1 189 ? 7.382 -6.028 9.540 1.00 67.56 189 SER A O 1
ATOM 1499 N N . GLU A 1 190 ? 7.284 -4.335 8.078 1.00 75.62 190 GLU A N 1
ATOM 1500 C CA . GLU A 1 190 ? 6.977 -3.297 9.072 1.00 75.62 190 GLU A CA 1
ATOM 1501 C C . GLU A 1 190 ? 5.641 -3.556 9.787 1.00 75.62 190 GLU A C 1
ATOM 1503 O O . GLU A 1 190 ? 5.562 -3.451 11.016 1.00 75.62 190 GLU A O 1
ATOM 1508 N N . LEU A 1 191 ? 4.607 -3.961 9.043 1.00 74.19 191 LEU A N 1
ATOM 1509 C CA . LEU A 1 191 ? 3.305 -4.329 9.606 1.00 74.19 191 LEU A CA 1
ATOM 1510 C C . LEU A 1 191 ? 3.392 -5.600 10.459 1.00 74.19 191 LEU A C 1
ATOM 1512 O O . LEU A 1 191 ? 2.823 -5.645 11.548 1.00 74.19 191 LEU A O 1
ATOM 1516 N N . ALA A 1 192 ? 4.143 -6.612 10.017 1.00 66.06 192 ALA A N 1
ATOM 1517 C CA . ALA A 1 192 ? 4.345 -7.841 10.781 1.00 66.06 192 ALA A CA 1
ATOM 1518 C C . ALA A 1 192 ? 5.066 -7.582 12.116 1.00 66.06 192 ALA A C 1
ATOM 1520 O O . ALA A 1 192 ? 4.662 -8.113 13.150 1.00 66.06 192 ALA A O 1
ATOM 1521 N N . ASN A 1 193 ? 6.087 -6.721 12.119 1.00 65.25 193 ASN A N 1
ATOM 1522 C CA . ASN A 1 193 ? 6.776 -6.317 13.346 1.00 65.25 193 ASN A CA 1
ATOM 1523 C C . ASN A 1 193 ? 5.850 -5.528 14.280 1.00 65.25 193 ASN A C 1
ATOM 1525 O O . ASN A 1 193 ? 5.841 -5.767 15.488 1.00 65.25 193 ASN A O 1
ATOM 1529 N N . SER A 1 194 ? 5.039 -4.627 13.718 1.00 76.19 194 SER A N 1
ATOM 1530 C CA . SER A 1 194 ? 4.045 -3.860 14.478 1.00 76.19 194 SER A CA 1
ATOM 1531 C C . SER A 1 194 ? 3.008 -4.774 15.132 1.00 76.19 194 SER A C 1
ATOM 1533 O O . SER A 1 194 ? 2.685 -4.585 16.300 1.00 76.19 194 SER A O 1
ATOM 1535 N N . LEU A 1 195 ? 2.546 -5.811 14.423 1.00 70.69 195 LEU A N 1
ATOM 1536 C CA . LEU A 1 195 ? 1.595 -6.795 14.944 1.00 70.69 195 LEU A CA 1
ATOM 1537 C C . LEU A 1 195 ? 2.131 -7.530 16.182 1.00 70.69 195 LEU A C 1
ATOM 1539 O O . LEU A 1 195 ? 1.408 -7.653 17.169 1.00 70.69 195 LEU A O 1
ATOM 1543 N N . THR A 1 196 ? 3.381 -8.000 16.136 1.00 59.53 196 THR A N 1
ATOM 1544 C CA . THR A 1 196 ? 4.034 -8.653 17.284 1.00 59.53 196 THR A CA 1
ATOM 1545 C C . THR A 1 196 ? 4.153 -7.685 18.459 1.00 59.53 196 THR A C 1
ATOM 1547 O O . THR A 1 196 ? 3.749 -8.011 19.571 1.00 59.53 196 THR A O 1
ATOM 1550 N N . ASN A 1 197 ? 4.609 -6.458 18.193 1.00 68.25 197 ASN A N 1
ATOM 1551 C CA . ASN A 1 197 ? 4.769 -5.436 19.222 1.00 68.25 197 ASN A CA 1
ATOM 1552 C C . ASN A 1 197 ? 3.433 -5.071 19.894 1.00 68.25 197 ASN A C 1
ATOM 1554 O O . ASN A 1 197 ? 3.366 -4.944 21.111 1.00 68.25 197 ASN A O 1
ATOM 1558 N N . TYR A 1 198 ? 2.341 -4.951 19.131 1.00 75.56 198 TYR A N 1
ATOM 1559 C CA . TYR A 1 198 ? 1.024 -4.665 19.705 1.00 75.56 198 TYR A CA 1
ATOM 1560 C C . TYR A 1 198 ? 0.534 -5.763 20.644 1.00 75.56 198 TYR A C 1
ATOM 1562 O O . TYR A 1 198 ? -0.073 -5.438 21.657 1.00 75.56 198 TYR A O 1
ATOM 1570 N N . ALA A 1 199 ? 0.801 -7.037 20.350 1.00 62.34 199 ALA A N 1
ATOM 1571 C CA . ALA A 1 199 ? 0.422 -8.126 21.246 1.00 62.34 199 ALA A CA 1
ATOM 1572 C C . ALA A 1 199 ? 1.197 -8.071 22.576 1.00 62.34 199 ALA A C 1
ATOM 1574 O O . ALA A 1 199 ? 0.595 -8.218 23.642 1.00 62.34 199 ALA A O 1
ATOM 1575 N N . ASP A 1 200 ? 2.503 -7.802 22.515 1.00 59.44 200 ASP A N 1
ATOM 1576 C CA . ASP A 1 200 ? 3.360 -7.709 23.701 1.00 59.44 200 ASP A CA 1
ATOM 1577 C C . ASP A 1 200 ? 3.001 -6.496 24.569 1.00 59.44 200 ASP A C 1
ATOM 1579 O O . ASP A 1 200 ? 2.854 -6.617 25.789 1.00 59.44 200 ASP A O 1
ATOM 1583 N N . ILE A 1 201 ? 2.810 -5.324 23.951 1.00 72.06 201 ILE A N 1
ATOM 1584 C CA . ILE A 1 201 ? 2.427 -4.115 24.688 1.00 72.06 201 ILE A CA 1
ATOM 1585 C C . ILE A 1 201 ? 1.014 -4.270 25.264 1.00 72.06 201 ILE A C 1
ATOM 1587 O O . ILE A 1 201 ? 0.813 -3.941 26.429 1.00 72.06 201 ILE A O 1
ATOM 1591 N N . ALA A 1 202 ? 0.063 -4.853 24.522 1.00 71.81 202 ALA A N 1
ATOM 1592 C CA . ALA A 1 202 ? -1.285 -5.108 25.034 1.00 71.81 202 ALA A CA 1
ATOM 1593 C C . ALA A 1 202 ? -1.263 -5.929 26.326 1.00 71.81 202 ALA A C 1
ATOM 1595 O O . ALA A 1 202 ? -1.933 -5.578 27.295 1.00 71.81 202 ALA A O 1
ATOM 1596 N N . TYR A 1 203 ? -0.479 -7.010 26.359 1.00 67.38 203 TYR A N 1
ATOM 1597 C CA . TYR A 1 203 ? -0.343 -7.832 27.558 1.00 67.38 203 TYR A CA 1
ATOM 1598 C C . TYR A 1 203 ? 0.217 -7.023 28.735 1.00 67.38 203 TYR A C 1
ATOM 1600 O O . TYR A 1 203 ? -0.349 -7.051 29.830 1.00 67.38 203 TYR A O 1
ATOM 1608 N N . ASN A 1 204 ? 1.292 -6.268 28.502 1.00 71.44 204 ASN A N 1
ATOM 1609 C CA . ASN A 1 204 ? 1.940 -5.472 29.542 1.00 71.44 204 ASN A CA 1
ATOM 1610 C C . ASN A 1 204 ? 1.025 -4.363 30.082 1.00 71.44 204 ASN A C 1
ATOM 1612 O O . ASN A 1 204 ? 0.933 -4.201 31.298 1.00 71.44 204 ASN A O 1
ATOM 1616 N N . ASP A 1 205 ? 0.307 -3.653 29.211 1.00 83.56 205 ASP A N 1
ATOM 1617 C CA . ASP A 1 205 ? -0.618 -2.580 29.593 1.00 83.56 205 ASP A CA 1
ATOM 1618 C C . ASP A 1 205 ? -1.831 -3.126 30.360 1.00 83.56 205 ASP A C 1
ATOM 1620 O O . ASP A 1 205 ? -2.240 -2.546 31.368 1.00 83.56 205 ASP A O 1
ATOM 1624 N N . ILE A 1 206 ? -2.378 -4.276 29.942 1.00 78.31 206 ILE A N 1
ATOM 1625 C CA . ILE A 1 206 ? -3.472 -4.947 30.661 1.00 78.31 206 ILE A CA 1
ATOM 1626 C C . ILE A 1 206 ? -3.017 -5.343 32.067 1.00 78.31 206 ILE A C 1
ATOM 1628 O O . ILE A 1 206 ? -3.715 -5.053 33.038 1.00 78.31 206 ILE A O 1
ATOM 1632 N N . VAL A 1 207 ? -1.850 -5.980 32.197 1.00 74.94 207 VAL A N 1
ATOM 1633 C CA . VAL A 1 207 ? -1.303 -6.385 33.501 1.00 74.94 207 VAL A CA 1
ATOM 1634 C C . VAL A 1 207 ? -1.006 -5.161 34.369 1.00 74.94 207 VAL A C 1
ATOM 1636 O O . VAL A 1 207 ? -1.302 -5.167 35.565 1.00 74.94 207 VAL A O 1
ATOM 1639 N N . ALA A 1 208 ? -0.455 -4.093 33.792 1.00 79.50 208 ALA A N 1
ATOM 1640 C CA . ALA A 1 208 ? -0.182 -2.854 34.511 1.00 79.50 208 ALA A CA 1
ATOM 1641 C C . ALA A 1 208 ? -1.470 -2.210 35.052 1.00 79.50 208 ALA A C 1
ATOM 1643 O O . ALA A 1 208 ? -1.512 -1.824 36.222 1.00 79.50 208 ALA A O 1
ATOM 1644 N N . GLU A 1 209 ? -2.535 -2.144 34.249 1.00 85.62 209 GLU A N 1
ATOM 1645 C CA . GLU A 1 209 ? -3.802 -1.540 34.675 1.00 85.62 209 GLU A CA 1
ATOM 1646 C C . GLU A 1 209 ? -4.589 -2.436 35.646 1.00 85.62 209 GLU A C 1
ATOM 1648 O O . GLU A 1 209 ? -5.246 -1.927 36.554 1.00 85.62 209 GLU A O 1
ATOM 1653 N N . GLN A 1 210 ? -4.472 -3.764 35.536 1.00 77.62 210 GLN A N 1
ATOM 1654 C CA . GLN A 1 210 ? -5.027 -4.703 36.523 1.00 77.62 210 GLN A CA 1
ATOM 1655 C C . GLN A 1 210 ? -4.356 -4.582 37.896 1.00 77.62 210 GLN A C 1
ATOM 1657 O O . GLN A 1 210 ? -5.013 -4.749 38.922 1.00 77.62 210 GLN A O 1
ATOM 1662 N N . ASN A 1 211 ? -3.058 -4.272 37.928 1.00 79.94 211 ASN A N 1
ATOM 1663 C CA . ASN A 1 211 ? -2.305 -4.080 39.168 1.00 79.94 211 ASN A CA 1
ATOM 1664 C C . ASN A 1 211 ? -2.447 -2.664 39.751 1.00 79.94 211 ASN A C 1
ATOM 1666 O O . ASN A 1 211 ? -1.954 -2.393 40.850 1.00 79.94 211 ASN A O 1
ATOM 1670 N N . ARG A 1 212 ? -3.104 -1.742 39.038 1.00 79.06 212 ARG A N 1
ATOM 1671 C CA . ARG A 1 212 ? -3.290 -0.366 39.492 1.00 79.06 212 ARG A CA 1
ATOM 1672 C C . ARG A 1 212 ? -4.398 -0.298 40.553 1.00 79.06 212 ARG A C 1
ATOM 1674 O O . ARG A 1 212 ? -5.511 -0.753 40.292 1.00 79.06 212 ARG A O 1
ATOM 1681 N N . PRO A 1 213 ? -4.161 0.325 41.725 1.00 75.38 213 PRO A N 1
ATOM 1682 C CA . PRO A 1 213 ? -5.203 0.488 42.735 1.00 75.38 213 PRO A CA 1
ATOM 1683 C C . PRO A 1 213 ? -6.372 1.328 42.196 1.00 75.38 213 PRO A C 1
ATOM 1685 O O . PRO A 1 213 ? -6.217 2.521 41.926 1.00 75.38 213 PRO A O 1
ATOM 1688 N N . ALA A 1 214 ? -7.542 0.712 42.030 1.00 72.88 214 ALA A N 1
ATOM 1689 C CA . ALA A 1 214 ? -8.778 1.366 41.606 1.00 72.88 214 ALA A CA 1
ATOM 1690 C C . ALA A 1 214 ? -10.004 0.548 42.042 1.00 72.88 214 ALA A C 1
ATOM 1692 O O . ALA A 1 214 ? -9.897 -0.633 42.376 1.00 72.88 214 ALA A O 1
ATOM 1693 N N . LEU A 1 215 ? -11.188 1.170 42.018 1.00 68.44 215 LEU A N 1
ATOM 1694 C CA . LEU A 1 215 ? -12.451 0.434 42.107 1.00 68.44 215 LEU A CA 1
ATOM 1695 C C . LEU A 1 215 ? -12.530 -0.573 40.952 1.00 68.44 215 LEU A C 1
ATOM 1697 O O . LEU A 1 215 ? -12.150 -0.244 39.828 1.00 68.44 215 LEU A O 1
ATOM 1701 N N . LEU A 1 216 ? -13.046 -1.778 41.218 1.00 60.66 216 LEU A N 1
ATOM 1702 C CA . LEU A 1 216 ? -13.072 -2.865 40.233 1.00 60.66 216 LEU A CA 1
ATOM 1703 C C . LEU A 1 216 ? -13.771 -2.450 38.930 1.00 60.66 216 LEU A C 1
ATOM 1705 O O . LEU A 1 216 ? -13.250 -2.727 37.857 1.00 60.66 216 LEU A O 1
ATOM 1709 N N . SER A 1 217 ? -14.889 -1.726 39.021 1.00 58.47 217 SER A N 1
ATOM 1710 C CA . SER A 1 217 ? -15.624 -1.214 37.857 1.00 58.47 217 SER A CA 1
ATOM 1711 C C . SER A 1 217 ? -14.788 -0.252 37.004 1.00 58.47 217 SER A C 1
ATOM 1713 O O . SER A 1 217 ? -14.805 -0.326 35.779 1.00 58.47 217 SER A O 1
ATOM 1715 N N . VAL A 1 218 ? -14.000 0.615 37.644 1.00 67.94 218 VAL A N 1
ATOM 1716 C CA . VAL A 1 218 ? -13.109 1.565 36.962 1.00 67.94 218 VAL A CA 1
ATOM 1717 C C . VAL A 1 218 ? -11.925 0.838 36.323 1.00 67.94 218 VAL A C 1
ATOM 1719 O O . VAL A 1 218 ? -11.578 1.127 35.180 1.00 67.94 218 VAL A O 1
ATOM 1722 N N . SER A 1 219 ? -11.317 -0.117 37.034 1.00 71.88 219 SER A N 1
ATOM 1723 C CA . SER A 1 219 ? -10.222 -0.938 36.500 1.00 71.88 219 SER A CA 1
ATOM 1724 C C . SER A 1 219 ? -10.687 -1.766 35.297 1.00 71.88 219 SER A C 1
ATOM 1726 O O . SER A 1 219 ? -10.050 -1.733 34.246 1.00 71.88 219 SER A O 1
ATOM 1728 N N . GLN A 1 220 ? -11.847 -2.424 35.395 1.00 69.88 220 GLN A N 1
ATOM 1729 C CA . GLN A 1 220 ? -12.427 -3.205 34.300 1.00 69.88 220 GLN A CA 1
ATOM 1730 C C . GLN A 1 220 ? -12.735 -2.347 33.070 1.00 69.88 220 GLN A C 1
ATOM 1732 O O . GLN A 1 220 ? -12.386 -2.750 31.962 1.00 69.88 220 GLN A O 1
ATOM 1737 N N . GLY A 1 221 ? -13.306 -1.150 33.249 1.00 69.38 221 GLY A N 1
ATOM 1738 C CA . GLY A 1 221 ? -13.548 -0.221 32.142 1.00 69.38 221 GLY A CA 1
ATOM 1739 C C . GLY A 1 221 ? -12.257 0.200 31.430 1.00 69.38 221 GLY A C 1
ATOM 1740 O O . GLY A 1 221 ? -12.188 0.196 30.203 1.00 69.38 221 GLY A O 1
ATOM 1741 N N . ARG A 1 222 ? -11.186 0.488 32.179 1.00 78.69 222 ARG A N 1
ATOM 1742 C CA . ARG A 1 222 ? -9.885 0.836 31.583 1.00 78.69 222 ARG A CA 1
ATOM 1743 C C . ARG A 1 222 ? -9.241 -0.341 30.856 1.00 78.69 222 ARG A C 1
ATOM 1745 O O . ARG A 1 222 ? -8.738 -0.160 29.753 1.00 78.69 222 ARG A O 1
ATOM 1752 N N . VAL A 1 223 ? -9.303 -1.544 31.428 1.00 77.88 223 VAL A N 1
ATOM 1753 C CA . VAL A 1 223 ? -8.827 -2.771 30.768 1.00 77.88 223 VAL A CA 1
ATOM 1754 C C . VAL A 1 223 ? -9.614 -3.045 29.483 1.00 77.88 223 VAL A C 1
ATOM 1756 O O . VAL A 1 223 ? -9.010 -3.423 28.483 1.00 77.88 223 VAL A O 1
ATOM 1759 N N . SER A 1 224 ? -10.933 -2.829 29.485 1.00 76.75 224 SER A N 1
ATOM 1760 C CA . SER A 1 224 ? -11.782 -2.942 28.290 1.00 76.75 224 SER A CA 1
ATOM 1761 C C . SER A 1 224 ? -11.322 -1.983 27.186 1.00 76.75 224 SER A C 1
ATOM 1763 O O . SER A 1 224 ? -11.069 -2.412 26.062 1.00 76.75 224 SER A O 1
ATOM 1765 N N . ASN A 1 225 ? -11.075 -0.714 27.526 1.00 79.75 225 ASN A N 1
ATOM 1766 C CA . ASN A 1 225 ? -10.575 0.281 26.570 1.00 79.75 225 ASN A CA 1
ATOM 1767 C C . ASN A 1 225 ? -9.186 -0.077 26.010 1.00 79.75 225 ASN A C 1
ATOM 1769 O O . ASN A 1 225 ? -8.941 0.085 24.817 1.00 79.75 225 ASN A O 1
ATOM 1773 N N . ILE A 1 226 ? -8.279 -0.596 26.849 1.00 83.06 226 ILE A N 1
ATOM 1774 C CA . ILE A 1 226 ? -6.958 -1.072 26.406 1.00 83.06 226 ILE A CA 1
ATOM 1775 C C . ILE A 1 226 ? -7.118 -2.240 25.421 1.00 83.06 226 ILE A C 1
ATOM 1777 O O . ILE A 1 226 ? -6.506 -2.240 24.353 1.00 83.06 226 ILE A O 1
ATOM 1781 N N . LYS A 1 227 ? -7.960 -3.230 25.749 1.00 78.06 227 LYS A N 1
ATOM 1782 C CA . LYS A 1 227 ? -8.230 -4.376 24.868 1.00 78.06 227 LYS A CA 1
ATOM 1783 C C . LYS A 1 227 ? -8.772 -3.935 23.516 1.00 78.06 227 LYS A C 1
ATOM 1785 O O . LYS A 1 227 ? -8.307 -4.430 22.496 1.00 78.06 227 LYS A O 1
ATOM 1790 N N . GLU A 1 228 ? -9.724 -3.013 23.500 1.00 82.19 228 GLU A N 1
ATOM 1791 C CA . GLU A 1 228 ? -10.319 -2.483 22.276 1.00 82.19 228 GLU A CA 1
ATOM 1792 C C . GLU A 1 228 ? -9.303 -1.746 21.394 1.00 82.19 228 GLU A C 1
ATOM 1794 O O . GLU A 1 228 ? -9.257 -1.990 20.184 1.00 82.19 228 GLU A O 1
ATOM 1799 N N . ASP A 1 229 ? -8.474 -0.879 21.981 1.00 82.69 229 ASP A N 1
ATOM 1800 C CA . ASP A 1 229 ? -7.440 -0.135 21.253 1.00 82.69 229 ASP A CA 1
ATOM 1801 C C . ASP A 1 229 ? -6.453 -1.099 20.574 1.00 82.69 229 ASP A C 1
ATOM 1803 O O . ASP A 1 229 ? -6.226 -1.035 19.360 1.00 82.69 229 ASP A O 1
ATOM 1807 N N . TYR A 1 230 ? -5.935 -2.083 21.316 1.00 82.69 230 TYR A N 1
ATOM 1808 C CA . TYR A 1 230 ? -5.015 -3.073 20.752 1.00 82.69 230 TYR A CA 1
ATOM 1809 C C . TYR A 1 230 ? -5.691 -4.054 19.791 1.00 82.69 230 TYR A C 1
ATOM 1811 O O . TYR A 1 230 ? -5.109 -4.370 18.750 1.00 82.69 230 TYR A O 1
ATOM 1819 N N . ASN A 1 231 ? -6.923 -4.494 20.061 1.00 77.94 231 ASN A N 1
ATOM 1820 C CA . ASN A 1 231 ? -7.698 -5.312 19.123 1.00 77.94 231 ASN A CA 1
ATOM 1821 C C . ASN A 1 231 ? -7.937 -4.565 17.811 1.00 77.94 231 ASN A C 1
ATOM 1823 O O . ASN A 1 231 ? -7.834 -5.169 16.738 1.00 77.94 231 ASN A O 1
ATOM 1827 N N . THR A 1 232 ? -8.191 -3.257 17.877 1.00 78.81 232 THR A N 1
ATOM 1828 C CA . THR A 1 232 ? -8.315 -2.425 16.684 1.00 78.81 232 THR A CA 1
ATOM 1829 C C . THR A 1 232 ? -6.994 -2.365 15.929 1.00 78.81 232 THR A C 1
ATOM 1831 O O . THR A 1 232 ? -6.956 -2.727 14.752 1.00 78.81 232 THR A O 1
ATOM 1834 N N . LYS A 1 233 ? -5.892 -1.995 16.593 1.00 80.75 233 LYS A N 1
ATOM 1835 C CA . LYS A 1 233 ? -4.559 -1.926 15.969 1.00 80.75 233 LYS A CA 1
ATOM 1836 C C . LYS A 1 233 ? -4.176 -3.245 15.300 1.00 80.75 233 LYS A C 1
ATOM 1838 O O . LYS A 1 233 ? -3.748 -3.250 14.146 1.00 80.75 233 LYS A O 1
ATOM 1843 N N . ILE A 1 234 ? -4.397 -4.373 15.976 1.00 74.50 234 ILE A N 1
ATOM 1844 C CA . ILE A 1 234 ? -4.161 -5.723 15.447 1.00 74.50 234 ILE A CA 1
ATOM 1845 C C . ILE A 1 234 ? -5.040 -6.004 14.223 1.00 74.50 234 ILE A C 1
ATOM 1847 O O . ILE A 1 234 ? -4.548 -6.505 13.210 1.00 74.50 234 ILE A O 1
ATOM 1851 N N . THR A 1 235 ? -6.334 -5.693 14.300 1.00 75.88 235 THR A N 1
ATOM 1852 C CA . THR A 1 235 ? -7.297 -5.946 13.220 1.00 75.88 235 THR A CA 1
ATOM 1853 C C . THR A 1 235 ? -6.973 -5.125 11.981 1.00 75.88 235 THR A C 1
ATOM 1855 O O . THR A 1 235 ? -6.893 -5.670 10.879 1.00 75.88 235 THR A O 1
ATOM 1858 N N . LEU A 1 236 ? -6.733 -3.828 12.150 1.00 82.31 236 LEU A N 1
ATOM 1859 C CA . LEU A 1 236 ? -6.395 -2.928 11.056 1.00 82.31 236 LEU A CA 1
ATOM 1860 C C . LEU A 1 236 ? -5.022 -3.253 10.461 1.00 82.31 236 LEU A C 1
ATOM 1862 O O . LEU A 1 236 ? -4.880 -3.236 9.245 1.00 82.31 236 LEU A O 1
ATOM 1866 N N . THR A 1 237 ? -4.044 -3.667 11.273 1.00 73.38 237 THR A N 1
ATOM 1867 C CA . THR A 1 237 ? -2.743 -4.145 10.769 1.00 73.38 237 THR A CA 1
ATOM 1868 C C . THR A 1 237 ? -2.911 -5.393 9.901 1.00 73.38 237 THR A C 1
ATOM 1870 O O . THR A 1 237 ? -2.389 -5.447 8.790 1.00 73.38 237 THR A O 1
ATOM 1873 N N . LYS A 1 238 ? -3.700 -6.382 10.346 1.00 72.69 238 LYS A N 1
ATOM 1874 C CA . LYS A 1 238 ? -4.015 -7.580 9.542 1.00 72.69 238 LYS A CA 1
ATOM 1875 C C . LYS A 1 238 ? -4.777 -7.235 8.261 1.00 72.69 238 LYS A C 1
ATOM 1877 O O . LYS A 1 238 ? -4.528 -7.835 7.219 1.00 72.69 238 LYS A O 1
ATOM 1882 N N . THR A 1 239 ? -5.671 -6.255 8.333 1.00 74.31 239 THR A N 1
ATOM 1883 C CA . THR A 1 239 ? -6.417 -5.735 7.181 1.00 74.31 239 THR A CA 1
ATOM 1884 C C . THR A 1 239 ? -5.478 -5.053 6.187 1.00 74.31 239 THR A C 1
ATOM 1886 O O . THR A 1 239 ? -5.544 -5.350 5.000 1.00 74.31 239 THR A O 1
ATOM 1889 N N . ALA A 1 240 ? -4.543 -4.225 6.660 1.00 77.50 240 ALA A N 1
ATOM 1890 C CA . ALA A 1 240 ? -3.523 -3.589 5.831 1.00 77.50 240 ALA A CA 1
ATOM 1891 C C . ALA A 1 240 ? -2.621 -4.627 5.152 1.00 77.50 240 ALA A C 1
ATOM 1893 O O . ALA A 1 240 ? -2.336 -4.514 3.963 1.00 77.50 240 ALA A O 1
ATOM 1894 N N . MET A 1 241 ? -2.226 -5.682 5.872 1.00 71.69 241 MET A N 1
ATOM 1895 C CA . MET A 1 241 ? -1.478 -6.802 5.292 1.00 71.69 241 MET A CA 1
ATOM 1896 C C . MET A 1 241 ? -2.282 -7.517 4.196 1.00 71.69 241 MET A C 1
ATOM 1898 O O . MET A 1 241 ? -1.726 -7.803 3.137 1.00 71.69 241 MET A O 1
ATOM 1902 N N . ALA A 1 242 ? -3.579 -7.764 4.418 1.00 70.31 242 ALA A N 1
ATOM 1903 C CA . ALA A 1 242 ? -4.463 -8.372 3.424 1.00 70.31 242 ALA A CA 1
ATOM 1904 C C . ALA A 1 242 ? -4.637 -7.478 2.182 1.00 70.31 242 ALA A C 1
ATOM 1906 O O . ALA A 1 242 ? -4.537 -7.967 1.055 1.00 70.31 242 ALA A O 1
ATOM 1907 N N . ALA A 1 243 ? -4.799 -6.167 2.384 1.00 74.25 243 ALA A N 1
ATOM 1908 C CA . ALA A 1 243 ? -4.875 -5.176 1.314 1.00 74.25 243 ALA A CA 1
ATOM 1909 C C . ALA A 1 243 ? -3.574 -5.108 0.493 1.00 74.25 243 ALA A C 1
ATOM 1911 O O . ALA A 1 243 ? -3.632 -5.078 -0.730 1.00 74.25 243 ALA A O 1
ATOM 1912 N N . LEU A 1 244 ? -2.393 -5.181 1.125 1.00 72.62 244 LEU A N 1
ATOM 1913 C CA . LEU A 1 244 ? -1.107 -5.243 0.406 1.00 72.62 244 LEU A CA 1
ATOM 1914 C C . LEU A 1 244 ? -0.978 -6.485 -0.491 1.00 72.62 244 LEU A C 1
ATOM 1916 O O . LEU A 1 244 ? -0.304 -6.428 -1.527 1.00 72.62 244 LEU A O 1
ATOM 1920 N N . SER A 1 245 ? -1.605 -7.593 -0.083 1.00 69.25 245 SER A N 1
ATOM 1921 C CA . SER A 1 245 ? -1.698 -8.837 -0.855 1.00 69.25 245 SER A CA 1
ATOM 1922 C C . SER A 1 245 ? -2.885 -8.891 -1.823 1.00 69.25 245 SER A C 1
ATOM 1924 O O . SER A 1 245 ? -3.125 -9.945 -2.406 1.00 69.25 245 SER A O 1
ATOM 1926 N N . ASP A 1 246 ? -3.621 -7.787 -1.979 1.00 72.69 246 ASP A N 1
ATOM 1927 C CA . ASP A 1 246 ? -4.803 -7.674 -2.837 1.00 72.69 246 ASP A CA 1
ATOM 1928 C C . ASP A 1 246 ? -5.936 -8.676 -2.468 1.00 72.69 246 ASP A C 1
ATOM 1930 O O . ASP A 1 246 ? -6.807 -8.989 -3.278 1.00 72.69 246 ASP A O 1
ATOM 1934 N N . ASP A 1 247 ? -5.965 -9.161 -1.215 1.00 74.50 247 ASP A N 1
ATOM 1935 C CA . ASP A 1 247 ? -6.982 -10.080 -0.673 1.00 74.50 247 ASP A CA 1
ATOM 1936 C C . ASP A 1 247 ? -8.031 -9.312 0.151 1.00 74.50 247 ASP A C 1
ATOM 1938 O O . ASP A 1 247 ? -8.079 -9.343 1.386 1.00 74.50 247 ASP A O 1
ATOM 1942 N N . ILE A 1 248 ? -8.888 -8.578 -0.560 1.00 80.56 248 ILE A N 1
ATOM 1943 C CA . ILE A 1 248 ? -9.931 -7.726 0.034 1.00 80.56 248 ILE A CA 1
ATOM 1944 C C . ILE A 1 248 ? -10.938 -8.543 0.861 1.00 80.56 248 ILE A C 1
ATOM 1946 O O . ILE A 1 248 ? -11.429 -8.074 1.890 1.00 80.56 248 ILE A O 1
ATOM 1950 N N . ALA A 1 249 ? -11.234 -9.780 0.449 1.00 71.75 249 ALA A N 1
ATOM 1951 C CA . ALA A 1 249 ? -12.164 -10.658 1.159 1.00 71.75 249 ALA A CA 1
ATOM 1952 C C . ALA A 1 249 ? -11.615 -11.072 2.534 1.00 71.75 249 ALA A C 1
ATOM 1954 O O . ALA A 1 249 ? -12.343 -11.063 3.535 1.00 71.75 249 ALA A O 1
ATOM 1955 N N . LEU A 1 250 ? -10.320 -11.387 2.605 1.00 63.75 250 LEU A N 1
ATOM 1956 C CA . LEU A 1 250 ? -9.647 -11.646 3.871 1.00 63.75 250 LEU A CA 1
ATOM 1957 C C . LEU A 1 250 ? -9.594 -10.388 4.749 1.00 63.75 250 LEU A C 1
ATOM 1959 O O . LEU A 1 250 ? -9.854 -10.482 5.949 1.00 63.75 250 LEU A O 1
ATOM 1963 N N . GLY A 1 251 ? -9.343 -9.216 4.155 1.00 68.12 251 GLY A N 1
ATOM 1964 C CA . GLY A 1 251 ? -9.413 -7.926 4.848 1.00 68.12 251 GLY A CA 1
ATOM 1965 C C . GLY A 1 251 ? -10.775 -7.688 5.512 1.00 68.12 251 GLY A C 1
ATOM 1966 O O . GLY A 1 251 ? -10.834 -7.446 6.718 1.00 68.12 251 GLY A O 1
ATOM 1967 N N . ARG A 1 252 ? -11.880 -7.868 4.769 1.00 82.06 252 ARG A N 1
ATOM 1968 C CA . ARG A 1 252 ? -13.253 -7.794 5.314 1.00 82.06 252 ARG A CA 1
ATOM 1969 C C . ARG A 1 252 ? -13.456 -8.760 6.472 1.00 82.06 252 ARG A C 1
ATOM 1971 O O . ARG A 1 252 ? -13.963 -8.367 7.516 1.00 82.06 252 ARG A O 1
ATOM 1978 N N . THR A 1 253 ? -12.983 -9.997 6.318 1.00 71.75 253 THR A N 1
ATOM 1979 C CA . THR A 1 253 ? -13.083 -11.028 7.361 1.00 71.75 253 THR A CA 1
ATOM 1980 C C . THR A 1 253 ? -12.360 -10.616 8.648 1.00 71.75 253 THR A C 1
ATOM 1982 O O . THR A 1 253 ? -12.845 -10.908 9.743 1.00 71.75 253 THR A O 1
ATOM 1985 N N . PHE A 1 254 ? -11.203 -9.952 8.552 1.00 78.88 254 PHE A N 1
ATOM 1986 C CA . PHE A 1 254 ? -10.510 -9.439 9.733 1.00 78.88 254 PHE A CA 1
ATOM 1987 C C . PHE A 1 254 ? -11.297 -8.320 10.409 1.00 78.88 254 PHE A C 1
ATOM 1989 O O . PHE A 1 254 ? -11.490 -8.402 11.622 1.00 78.88 254 PHE A O 1
ATOM 1996 N N . ILE A 1 255 ? -11.801 -7.344 9.648 1.00 80.81 255 ILE A N 1
ATOM 1997 C CA . ILE A 1 255 ? -12.631 -6.260 10.194 1.00 80.81 255 ILE A CA 1
ATOM 1998 C C . ILE A 1 255 ? -13.888 -6.828 10.863 1.00 80.81 255 ILE A C 1
ATOM 2000 O O . ILE A 1 255 ? -14.169 -6.482 12.005 1.00 80.81 255 ILE A O 1
ATOM 2004 N N . ASP A 1 256 ? -14.603 -7.749 10.210 1.00 82.75 256 ASP A N 1
ATOM 2005 C CA . ASP A 1 256 ? -15.791 -8.409 10.766 1.00 82.75 256 ASP A CA 1
ATOM 2006 C C . ASP A 1 256 ? -15.509 -9.082 12.109 1.00 82.75 256 ASP A C 1
ATOM 2008 O O . ASP A 1 256 ? -16.271 -8.928 13.067 1.00 82.75 256 ASP A O 1
ATOM 2012 N N . ARG A 1 257 ? -14.399 -9.822 12.198 1.00 72.94 257 ARG A N 1
ATOM 2013 C CA . ARG A 1 257 ? -13.982 -10.476 13.443 1.00 72.94 257 ARG A CA 1
ATOM 2014 C C . ARG A 1 257 ? -13.604 -9.464 14.517 1.00 72.94 257 ARG A C 1
ATOM 2016 O O . ARG A 1 257 ? -13.956 -9.678 15.671 1.00 72.94 257 ARG A O 1
ATOM 2023 N N . GLY A 1 258 ? -12.919 -8.383 14.147 1.00 74.19 258 GLY A N 1
ATOM 2024 C CA . GLY A 1 258 ? -12.572 -7.304 15.069 1.00 74.19 258 GLY A CA 1
ATOM 2025 C C . GLY A 1 258 ? -13.811 -6.606 15.626 1.00 74.19 258 GLY A C 1
ATOM 2026 O O . GLY A 1 258 ? -13.945 -6.500 16.840 1.00 74.19 258 GLY A O 1
ATOM 2027 N N . ILE A 1 259 ? -14.753 -6.216 14.760 1.00 82.75 259 ILE A N 1
ATOM 2028 C CA . ILE A 1 259 ? -16.035 -5.621 15.164 1.00 82.75 259 ILE A CA 1
ATOM 2029 C C . ILE A 1 259 ? -16.796 -6.587 16.076 1.00 82.75 259 ILE A C 1
ATOM 2031 O O . ILE A 1 259 ? -17.268 -6.187 17.134 1.00 82.75 259 ILE A O 1
ATOM 2035 N N . SER A 1 260 ? -16.862 -7.872 15.716 1.00 78.31 260 SER A N 1
ATOM 2036 C CA . SER A 1 260 ? -17.548 -8.883 16.533 1.00 78.31 260 SER A CA 1
ATOM 2037 C C . SER A 1 260 ? -16.916 -9.044 17.920 1.00 78.31 260 SER A C 1
ATOM 2039 O O . SER A 1 260 ? -17.637 -9.233 18.895 1.00 78.31 260 SER A O 1
ATOM 2041 N N . ALA A 1 261 ? -15.586 -8.954 18.023 1.00 71.75 261 ALA A N 1
ATOM 2042 C CA . ALA A 1 261 ? -14.883 -9.003 19.303 1.00 71.75 261 ALA A CA 1
ATOM 2043 C C . ALA A 1 261 ? -15.194 -7.773 20.170 1.00 71.75 261 ALA A C 1
ATOM 2045 O O . ALA A 1 261 ? -15.518 -7.930 21.342 1.00 71.75 261 ALA A O 1
ATOM 2046 N N . VAL A 1 262 ? -15.183 -6.569 19.583 1.00 78.00 262 VAL A N 1
ATOM 2047 C CA . VAL A 1 262 ? -15.567 -5.332 20.286 1.00 78.00 262 VAL A CA 1
ATOM 2048 C C . VAL A 1 262 ? -17.019 -5.400 20.759 1.00 78.00 262 VAL A C 1
ATOM 2050 O O . VAL A 1 262 ? -17.312 -5.058 21.902 1.00 78.00 262 VAL A O 1
ATOM 2053 N N . VAL A 1 263 ? -17.927 -5.901 19.915 1.00 82.81 263 VAL A N 1
ATOM 2054 C CA . VAL A 1 263 ? -19.337 -6.080 20.281 1.00 82.81 263 VAL A CA 1
ATOM 2055 C C . VAL A 1 263 ? -19.495 -7.064 21.442 1.00 82.81 263 VAL A C 1
ATOM 2057 O O . VAL A 1 263 ? -20.263 -6.793 22.362 1.00 82.81 263 VAL A O 1
ATOM 2060 N N . ALA A 1 264 ? -18.755 -8.176 21.438 1.00 72.62 264 ALA A N 1
ATOM 2061 C CA . ALA A 1 264 ? -18.779 -9.147 22.530 1.00 72.62 264 ALA A CA 1
ATOM 2062 C C . ALA A 1 264 ? -18.275 -8.541 23.853 1.00 72.62 264 ALA A C 1
ATOM 2064 O O . ALA A 1 264 ? -18.976 -8.635 24.859 1.00 72.62 264 ALA A O 1
ATOM 2065 N N . ASP A 1 265 ? -17.130 -7.850 23.836 1.00 74.19 265 ASP A N 1
ATOM 2066 C CA . ASP A 1 265 ? -16.566 -7.193 25.026 1.00 74.19 265 ASP A CA 1
ATOM 2067 C C . ASP A 1 265 ? -17.536 -6.144 25.605 1.00 74.19 265 ASP A C 1
ATOM 2069 O O . ASP A 1 265 ? -17.757 -6.070 26.816 1.00 74.19 265 ASP A O 1
ATOM 2073 N N . ARG A 1 266 ? -18.179 -5.356 24.736 1.00 80.19 266 ARG A N 1
ATOM 2074 C CA . ARG A 1 266 ? -19.198 -4.372 25.127 1.00 80.19 266 ARG A CA 1
ATOM 2075 C C . ARG A 1 266 ? -20.464 -5.011 25.680 1.00 80.19 266 ARG A C 1
ATOM 2077 O O . ARG A 1 266 ? -21.089 -4.447 26.574 1.00 80.19 266 ARG A O 1
ATOM 2084 N N . ASN A 1 267 ? -20.845 -6.180 25.175 1.00 81.50 267 ASN A N 1
ATOM 2085 C CA . ASN A 1 267 ? -22.005 -6.904 25.676 1.00 81.50 267 ASN A CA 1
ATOM 2086 C C . ASN A 1 267 ? -21.732 -7.476 27.075 1.00 81.50 267 ASN A C 1
ATOM 2088 O O . ASN A 1 267 ? -22.607 -7.442 27.937 1.00 81.50 267 ASN A O 1
ATOM 2092 N N . ASP A 1 268 ? -20.508 -7.931 27.335 1.00 71.94 268 ASP A N 1
ATOM 2093 C CA . ASP A 1 268 ? -20.081 -8.347 28.672 1.00 71.94 268 ASP A CA 1
ATOM 2094 C C . ASP A 1 268 ? -20.058 -7.162 29.654 1.00 71.94 268 ASP A C 1
ATOM 2096 O O . ASP A 1 268 ? -20.557 -7.284 30.776 1.00 71.94 268 ASP A O 1
ATOM 2100 N N . GLU A 1 269 ? -19.561 -5.995 29.222 1.00 76.69 269 GLU A N 1
ATOM 2101 C CA . GLU A 1 269 ? -19.618 -4.743 29.996 1.00 76.69 269 GLU A CA 1
ATOM 2102 C C . GLU A 1 269 ? -21.072 -4.352 30.314 1.00 76.69 269 GLU A C 1
ATOM 2104 O O . GLU A 1 269 ? -21.406 -4.077 31.468 1.00 76.69 269 GLU A O 1
ATOM 2109 N N . LEU A 1 270 ? -21.958 -4.405 29.315 1.00 83.06 270 LEU A N 1
ATOM 2110 C CA . LEU A 1 270 ? -23.390 -4.145 29.461 1.00 83.06 270 LEU A CA 1
ATOM 2111 C C . LEU A 1 270 ? -24.036 -5.081 30.496 1.00 83.06 270 LEU A C 1
ATOM 2113 O O . LEU A 1 270 ? -24.698 -4.607 31.423 1.00 83.06 270 LEU A O 1
ATOM 2117 N N . ASN A 1 271 ? -23.808 -6.392 30.376 1.00 75.12 271 ASN A N 1
ATOM 2118 C CA . ASN A 1 271 ? -24.342 -7.403 31.294 1.00 75.12 271 ASN A CA 1
ATOM 2119 C C . ASN A 1 271 ? -23.851 -7.178 32.730 1.00 75.12 271 ASN A C 1
ATOM 2121 O O . ASN A 1 271 ? -24.624 -7.290 33.685 1.00 75.12 271 ASN A O 1
ATOM 2125 N N . TYR A 1 272 ? -22.573 -6.827 32.894 1.00 75.31 272 TYR A N 1
ATOM 2126 C CA . TYR A 1 272 ? -22.001 -6.512 34.197 1.00 75.31 272 TYR A CA 1
ATOM 2127 C C . TYR A 1 272 ? -22.648 -5.270 34.823 1.00 75.31 272 TYR A C 1
ATOM 2129 O O . TYR A 1 272 ? -23.080 -5.320 35.975 1.00 75.31 272 TYR A O 1
ATOM 2137 N N . LEU A 1 273 ? -22.768 -4.168 34.076 1.00 76.94 273 LEU A N 1
ATOM 2138 C CA . LEU A 1 273 ? -23.380 -2.930 34.574 1.00 76.94 273 LEU A CA 1
ATOM 2139 C C . LEU A 1 273 ? -24.848 -3.141 34.969 1.00 76.94 273 LEU A C 1
ATOM 2141 O O . LEU A 1 273 ? -25.280 -2.675 36.026 1.00 76.94 273 LEU A O 1
ATOM 2145 N N . GLN A 1 274 ? -25.601 -3.897 34.167 1.00 81.31 274 GLN A N 1
ATOM 2146 C CA . GLN A 1 274 ? -26.983 -4.269 34.479 1.00 81.31 274 GLN A CA 1
ATOM 2147 C C . GLN A 1 274 ? -27.076 -5.124 35.749 1.00 81.31 274 GLN A C 1
ATOM 2149 O O . GLN A 1 274 ? -27.936 -4.875 36.596 1.00 81.31 274 GLN A O 1
ATOM 2154 N N . PHE A 1 275 ? -26.166 -6.085 35.928 1.00 76.19 275 PHE A N 1
ATOM 2155 C CA . PHE A 1 275 ? -26.077 -6.882 37.151 1.00 76.19 275 PHE A CA 1
ATOM 2156 C C . PHE A 1 275 ? -25.787 -6.014 38.386 1.00 76.19 275 PHE A C 1
ATOM 2158 O O . PHE A 1 275 ? -26.465 -6.152 39.406 1.00 76.19 275 PHE A O 1
ATOM 2165 N N . ILE A 1 276 ? -24.826 -5.085 38.297 1.00 74.00 276 ILE A N 1
ATOM 2166 C CA . ILE A 1 276 ? -24.501 -4.158 39.391 1.00 74.00 276 ILE A CA 1
ATOM 2167 C C . ILE A 1 276 ? -25.702 -3.276 39.746 1.00 74.00 276 ILE A C 1
ATOM 2169 O O . ILE A 1 276 ? -26.035 -3.162 40.926 1.00 74.00 276 ILE A O 1
ATOM 2173 N N . ASN A 1 277 ? -26.391 -2.706 38.754 1.00 83.00 277 ASN A N 1
ATOM 2174 C CA . ASN A 1 277 ? -27.600 -1.913 38.990 1.00 83.00 277 ASN A CA 1
ATOM 2175 C C . ASN A 1 277 ? -28.714 -2.750 39.645 1.00 83.00 277 ASN A C 1
ATOM 2177 O O . ASN A 1 277 ? -29.350 -2.283 40.589 1.00 83.00 277 ASN A O 1
ATOM 2181 N N . GLY A 1 278 ? -28.885 -4.011 39.235 1.00 80.50 278 GLY A N 1
ATOM 2182 C CA . GLY A 1 278 ? -29.822 -4.939 39.876 1.00 80.50 278 GLY A CA 1
ATOM 2183 C C . GLY A 1 278 ? -29.486 -5.227 41.346 1.00 80.50 278 GLY A C 1
ATOM 2184 O O . GLY A 1 278 ? -30.380 -5.257 42.192 1.00 80.50 278 GLY A O 1
ATOM 2185 N N . LEU A 1 279 ? -28.200 -5.384 41.687 1.00 75.81 279 LEU A N 1
ATOM 2186 C CA . LEU A 1 279 ? -27.760 -5.533 43.081 1.00 75.81 279 LEU A CA 1
ATOM 2187 C C . LEU A 1 279 ? -27.978 -4.259 43.907 1.00 75.81 279 LEU A C 1
ATOM 2189 O O . LEU A 1 279 ? -28.327 -4.348 45.087 1.00 75.81 279 LEU A O 1
ATOM 2193 N N . ILE A 1 280 ? -27.747 -3.087 43.310 1.00 81.19 280 ILE A N 1
ATOM 2194 C CA . ILE A 1 280 ? -27.995 -1.785 43.938 1.00 81.19 280 ILE A CA 1
ATOM 2195 C C . ILE A 1 280 ? -29.475 -1.661 44.315 1.00 81.19 280 ILE A C 1
ATOM 2197 O O . ILE A 1 280 ? -29.785 -1.352 45.467 1.00 81.19 280 ILE A O 1
ATOM 2201 N N . ASP A 1 281 ? -30.374 -1.993 43.388 1.00 79.31 281 ASP A N 1
ATOM 2202 C CA . ASP A 1 281 ? -31.822 -1.914 43.599 1.00 79.31 281 ASP A CA 1
ATOM 2203 C C . ASP A 1 281 ? -32.300 -2.816 44.743 1.00 79.31 281 ASP A C 1
ATOM 2205 O O . ASP A 1 281 ? -33.149 -2.418 45.540 1.00 79.31 281 ASP A O 1
ATOM 2209 N N . GLN A 1 282 ? -31.690 -3.992 44.903 1.00 77.38 282 GLN A N 1
ATOM 2210 C CA . GLN A 1 282 ? -31.988 -4.896 46.018 1.00 77.38 282 GLN A CA 1
ATOM 2211 C C . GLN A 1 282 ? -31.470 -4.383 47.374 1.00 77.38 282 GLN A C 1
ATOM 2213 O O . GLN A 1 282 ? -32.091 -4.637 48.406 1.00 77.38 282 GLN A O 1
ATOM 2218 N N . LYS A 1 283 ? -30.333 -3.672 47.400 1.00 66.94 283 LYS A N 1
ATOM 2219 C CA . LYS A 1 283 ? -29.654 -3.236 48.640 1.00 66.94 283 LYS A CA 1
ATOM 2220 C C . LYS A 1 283 ? -30.057 -1.845 49.133 1.00 66.94 283 LYS A C 1
ATOM 2222 O O . LYS A 1 283 ? -29.837 -1.535 50.304 1.00 66.94 283 LYS A O 1
ATOM 2227 N N . LEU A 1 284 ? -30.654 -1.010 48.281 1.00 62.00 284 LEU A N 1
ATOM 2228 C CA . LEU A 1 284 ? -31.101 0.346 48.632 1.00 62.00 284 LEU A CA 1
ATOM 2229 C C . LEU A 1 284 ? -32.148 0.374 49.761 1.00 62.00 284 LEU A C 1
ATOM 2231 O O . LEU A 1 284 ? -32.233 1.358 50.498 1.00 62.00 284 LEU A O 1
ATOM 2235 N N . LEU A 1 285 ? -32.900 -0.716 49.944 1.00 59.12 285 LEU A N 1
ATOM 2236 C CA . LEU A 1 285 ? -33.980 -0.823 50.931 1.00 59.12 285 LEU A CA 1
ATOM 2237 C C . LEU A 1 285 ? -33.510 -0.732 52.395 1.00 59.12 285 LEU A C 1
ATOM 2239 O O . LEU A 1 285 ? -34.310 -0.393 53.262 1.00 59.12 285 LEU A O 1
ATOM 2243 N N . THR A 1 286 ? -32.233 -1.005 52.687 1.00 66.56 286 THR A N 1
ATOM 2244 C CA . THR A 1 286 ? -31.720 -1.109 54.069 1.00 66.56 286 THR A CA 1
ATOM 2245 C C . THR A 1 286 ? -30.702 -0.028 54.450 1.00 66.56 286 THR A C 1
ATOM 2247 O O . THR A 1 286 ? -30.017 -0.161 55.463 1.00 66.56 286 THR A O 1
ATOM 2250 N N . LEU A 1 287 ? -30.538 1.020 53.638 1.00 73.25 287 LEU A N 1
ATOM 2251 C CA . LEU A 1 287 ? -29.472 2.017 53.808 1.00 73.25 287 LEU A CA 1
ATOM 2252 C C . LEU A 1 287 ? -29.967 3.357 54.372 1.00 73.25 287 LEU A C 1
ATOM 2254 O O . LEU A 1 287 ? -31.139 3.707 54.262 1.00 73.25 287 LEU A O 1
ATOM 2258 N N . THR A 1 288 ? -29.044 4.112 54.974 1.00 79.19 288 THR A N 1
ATOM 2259 C CA . THR A 1 288 ? -29.262 5.506 55.394 1.00 79.19 288 THR A CA 1
ATOM 2260 C C . THR A 1 288 ? -29.327 6.431 54.179 1.00 79.19 288 THR A C 1
ATOM 2262 O O . THR A 1 288 ? -28.748 6.118 53.139 1.00 79.19 288 THR A O 1
ATOM 2265 N N . ASP A 1 289 ? -29.990 7.582 54.300 1.00 79.81 289 ASP A N 1
ATOM 2266 C CA . ASP A 1 289 ? -30.259 8.460 53.151 1.00 79.81 289 ASP A CA 1
ATOM 2267 C C . ASP A 1 289 ? -28.982 8.996 52.480 1.00 79.81 289 ASP A C 1
ATOM 2269 O O . ASP A 1 289 ? -28.885 8.970 51.260 1.00 79.81 289 ASP A O 1
ATOM 2273 N N . GLU A 1 290 ? -27.938 9.328 53.247 1.00 74.62 290 GLU A N 1
ATOM 2274 C CA . GLU A 1 290 ? -26.615 9.691 52.701 1.00 74.62 290 GLU A CA 1
ATOM 2275 C C . GLU A 1 290 ? -25.990 8.582 51.836 1.00 74.62 290 GLU A C 1
ATOM 2277 O O . GLU A 1 290 ? -25.420 8.845 50.777 1.00 74.62 290 GLU A O 1
ATOM 2282 N N . LYS A 1 291 ? -26.117 7.316 52.260 1.00 75.88 291 LYS A N 1
ATOM 2283 C CA . LYS A 1 291 ? -25.607 6.167 51.495 1.00 75.88 291 LYS A CA 1
ATOM 2284 C C . LYS A 1 291 ? -26.467 5.884 50.268 1.00 75.88 291 LYS A C 1
ATOM 2286 O O . LYS A 1 291 ? -25.937 5.398 49.273 1.00 75.88 291 LYS A O 1
ATOM 2291 N N . LYS A 1 292 ? -27.769 6.182 50.325 1.00 76.44 292 LYS A N 1
ATOM 2292 C CA . LYS A 1 292 ? -28.657 6.081 49.162 1.00 76.44 292 LYS A CA 1
ATOM 2293 C C . LYS A 1 292 ? -28.263 7.085 48.083 1.00 76.44 292 LYS A C 1
ATOM 2295 O O . LYS A 1 292 ? -28.198 6.678 46.932 1.00 76.44 292 LYS A O 1
ATOM 2300 N N . THR A 1 293 ? -27.936 8.331 48.441 1.00 79.00 293 THR A N 1
ATOM 2301 C CA . THR A 1 293 ? -27.507 9.353 47.469 1.00 79.00 293 THR A CA 1
ATOM 2302 C C . THR A 1 293 ? -26.255 8.915 46.709 1.00 79.00 293 THR A C 1
ATOM 2304 O O . THR A 1 293 ? -26.295 8.813 45.489 1.00 79.00 293 THR A O 1
ATOM 2307 N N . ALA A 1 294 ? -25.186 8.521 47.411 1.00 76.38 294 ALA A N 1
ATOM 2308 C CA . ALA A 1 294 ? -23.947 8.078 46.759 1.00 76.38 294 ALA A CA 1
ATOM 2309 C C . ALA A 1 294 ? -24.139 6.841 45.855 1.00 76.38 294 ALA A C 1
ATOM 2311 O O . ALA A 1 294 ? -23.463 6.682 44.842 1.00 76.38 294 ALA A O 1
ATOM 2312 N N . ILE A 1 295 ? -25.059 5.944 46.217 1.00 80.88 295 ILE A N 1
ATOM 2313 C CA . ILE A 1 295 ? -25.402 4.773 45.402 1.00 80.88 295 ILE A CA 1
ATOM 2314 C C . ILE A 1 295 ? -26.274 5.156 44.198 1.00 80.88 295 ILE A C 1
ATOM 2316 O O . ILE A 1 295 ? -26.122 4.554 43.135 1.00 80.88 295 ILE A O 1
ATOM 2320 N N . SER A 1 296 ? -27.153 6.150 44.346 1.00 82.00 296 SER A N 1
ATOM 2321 C CA . SER A 1 296 ? -27.939 6.714 43.244 1.00 82.00 296 SER A CA 1
ATOM 2322 C C . SER A 1 296 ? -27.024 7.298 42.173 1.00 82.00 296 SER A C 1
ATOM 2324 O O . SER A 1 296 ? -27.173 6.947 41.007 1.00 82.00 296 SER A O 1
ATOM 2326 N N . ASP A 1 297 ? -26.008 8.069 42.570 1.00 80.00 297 ASP A N 1
ATOM 2327 C CA . ASP A 1 297 ? -25.029 8.649 41.642 1.00 80.00 297 ASP A CA 1
ATOM 2328 C C . ASP A 1 297 ? -24.293 7.558 40.839 1.00 80.00 297 ASP A C 1
ATOM 2330 O O . ASP A 1 297 ? -24.115 7.667 39.626 1.00 80.00 297 ASP A O 1
ATOM 2334 N N . ILE A 1 298 ? -23.908 6.453 41.496 1.00 79.81 298 ILE A N 1
ATOM 2335 C CA . ILE A 1 298 ? -23.292 5.292 40.828 1.00 79.81 298 ILE A CA 1
ATOM 2336 C C . ILE A 1 298 ? -24.269 4.651 39.836 1.00 79.81 298 ILE A C 1
ATOM 2338 O O . ILE A 1 298 ? -23.872 4.288 38.727 1.00 79.81 298 ILE A O 1
ATOM 2342 N N . LYS A 1 299 ? -25.541 4.499 40.217 1.00 83.31 299 LYS A N 1
ATOM 2343 C CA . LYS A 1 299 ? -26.572 3.918 39.351 1.00 83.31 299 LYS A CA 1
ATOM 2344 C C . LYS A 1 299 ? -26.812 4.782 38.113 1.00 83.31 299 LYS A C 1
ATOM 2346 O O . LYS A 1 299 ? -26.875 4.240 37.012 1.00 83.31 299 LYS A O 1
ATOM 2351 N N . GLU A 1 300 ? -26.922 6.096 38.279 1.00 84.25 300 GLU A N 1
ATOM 2352 C CA . GLU A 1 300 ? -27.093 7.048 37.177 1.00 84.25 300 GLU A CA 1
ATOM 2353 C C . GLU A 1 300 ? -25.884 7.036 36.236 1.00 84.25 300 GLU A C 1
ATOM 2355 O O . GLU A 1 300 ? -26.053 6.952 35.018 1.00 84.25 300 GLU A O 1
ATOM 2360 N N . ALA A 1 301 ? -24.663 7.004 36.781 1.00 78.25 301 ALA A N 1
ATOM 2361 C CA . ALA A 1 301 ? -23.447 6.862 35.983 1.00 78.25 301 ALA A CA 1
ATOM 2362 C C . ALA A 1 301 ? -23.428 5.544 35.184 1.00 78.25 301 ALA A C 1
ATOM 2364 O O . ALA A 1 301 ? -23.131 5.545 33.986 1.00 78.25 301 ALA A O 1
ATOM 2365 N N . ASN A 1 302 ? -23.801 4.423 35.812 1.00 82.31 302 ASN A N 1
ATOM 2366 C CA . ASN A 1 302 ? -23.923 3.133 35.130 1.00 82.31 302 ASN A CA 1
ATOM 2367 C C . ASN A 1 302 ? -25.000 3.169 34.035 1.00 82.31 302 ASN A C 1
ATOM 2369 O O . ASN A 1 302 ? -24.786 2.629 32.954 1.00 82.31 302 ASN A O 1
ATOM 2373 N N . GLN A 1 303 ? -26.146 3.805 34.293 1.00 87.75 303 GLN A N 1
ATOM 2374 C CA . GLN A 1 303 ? -27.249 3.915 33.337 1.00 87.75 303 GLN A CA 1
ATOM 2375 C C . GLN A 1 303 ? -26.856 4.746 32.108 1.00 87.75 303 GLN A C 1
ATOM 2377 O O . GLN A 1 303 ? -27.069 4.313 30.978 1.00 87.75 303 GLN A O 1
ATOM 2382 N N . SER A 1 304 ? -26.187 5.880 32.320 1.00 86.75 304 SER A N 1
ATOM 2383 C CA . SER A 1 304 ? -25.612 6.696 31.245 1.00 86.75 304 SER A CA 1
ATOM 2384 C C . SER A 1 304 ? -24.622 5.890 30.385 1.00 86.75 304 SER A C 1
ATOM 2386 O O . SER A 1 304 ? -24.644 5.956 29.150 1.00 86.75 304 SER A O 1
ATOM 2388 N N . ARG A 1 305 ? -23.790 5.045 31.014 1.00 84.56 305 ARG A N 1
ATOM 2389 C CA . ARG A 1 305 ? -22.865 4.153 30.297 1.00 84.56 305 ARG A CA 1
ATOM 2390 C C . ARG A 1 305 ? -23.593 3.063 29.505 1.00 84.56 305 ARG A C 1
ATOM 2392 O O . ARG A 1 305 ? -23.208 2.803 28.368 1.00 84.56 305 ARG A O 1
ATOM 2399 N N . ILE A 1 306 ? -24.645 2.464 30.063 1.00 85.75 306 ILE A N 1
ATOM 2400 C CA . ILE A 1 306 ? -25.501 1.485 29.372 1.00 85.75 306 ILE A CA 1
ATOM 2401 C C . ILE A 1 306 ? -26.097 2.095 28.096 1.00 85.75 306 ILE A C 1
ATOM 2403 O O . ILE A 1 306 ? -25.993 1.495 27.027 1.00 85.75 306 ILE A O 1
ATOM 2407 N N . GLU A 1 307 ? -26.674 3.295 28.189 1.00 89.88 307 GLU A N 1
ATOM 2408 C CA . GLU A 1 307 ? -27.268 4.002 27.045 1.00 89.88 307 GLU A CA 1
ATOM 2409 C C . GLU A 1 307 ? -26.224 4.322 25.971 1.00 89.88 307 GLU A C 1
ATOM 2411 O O . GLU A 1 307 ? -26.476 4.137 24.777 1.00 89.88 307 GLU A O 1
ATOM 2416 N N . THR A 1 308 ? -25.019 4.713 26.396 1.00 88.12 308 THR A N 1
ATOM 2417 C CA . THR A 1 308 ? -23.882 4.926 25.493 1.00 88.12 308 THR A CA 1
ATOM 2418 C C . THR A 1 308 ? -23.552 3.646 24.720 1.00 88.12 308 THR A C 1
ATOM 2420 O O . THR A 1 308 ? -23.556 3.668 23.490 1.00 88.12 308 THR A O 1
ATOM 2423 N N . ILE A 1 309 ? -23.365 2.511 25.405 1.00 86.44 309 ILE A N 1
ATOM 2424 C CA . ILE A 1 309 ? -23.036 1.220 24.771 1.00 86.44 309 ILE A CA 1
ATOM 2425 C C . ILE A 1 309 ? -24.145 0.766 23.806 1.00 86.44 309 ILE A C 1
ATOM 2427 O O . ILE A 1 309 ? -23.869 0.298 22.702 1.00 86.44 309 ILE A O 1
ATOM 2431 N N . GLN A 1 310 ? -25.415 0.935 24.177 1.00 90.00 310 GLN A N 1
ATOM 2432 C CA . GLN A 1 310 ? -26.538 0.585 23.300 1.00 90.00 310 GLN A CA 1
ATOM 2433 C C . GLN A 1 310 ? -26.574 1.443 22.028 1.00 90.00 310 GLN A C 1
ATOM 2435 O O . GLN A 1 310 ? -26.857 0.931 20.941 1.00 90.00 310 GLN A O 1
ATOM 2440 N N . SER A 1 311 ? -26.262 2.737 22.147 1.00 89.50 311 SER A N 1
ATOM 2441 C CA . SER A 1 311 ? -26.145 3.624 20.988 1.00 89.50 311 SER A CA 1
ATOM 2442 C C . SER A 1 311 ? -24.966 3.242 20.083 1.00 89.50 311 SER A C 1
ATOM 2444 O O . SER A 1 311 ? -25.114 3.259 18.860 1.00 89.50 311 SER A O 1
ATOM 2446 N N . GLU A 1 312 ? -23.838 2.811 20.665 1.00 86.19 312 GLU A N 1
ATOM 2447 C CA . GLU A 1 312 ? -22.674 2.303 19.928 1.00 86.19 312 GLU A CA 1
ATOM 2448 C C . GLU A 1 312 ? -23.042 1.062 19.103 1.00 86.19 312 GLU A C 1
ATOM 2450 O O . GLU A 1 312 ? -22.722 1.011 17.918 1.00 86.19 312 GLU A O 1
ATOM 2455 N N . PHE A 1 313 ? -23.772 0.094 19.672 1.00 87.25 313 PHE A N 1
ATOM 2456 C CA . PHE A 1 313 ? -24.217 -1.097 18.936 1.00 87.25 313 PHE A CA 1
ATOM 2457 C C . PHE A 1 313 ? -25.087 -0.772 17.736 1.00 87.25 313 PHE A C 1
ATOM 2459 O O . PHE A 1 313 ? -24.838 -1.277 16.641 1.00 87.25 313 PHE A O 1
ATOM 2466 N N . LYS A 1 314 ? -26.090 0.086 17.935 1.00 90.19 314 LYS A N 1
ATOM 2467 C CA . LYS A 1 314 ? -26.978 0.499 16.852 1.00 90.19 314 LYS A CA 1
ATOM 2468 C C . LYS A 1 314 ? -26.184 1.157 15.724 1.00 90.19 314 LYS A C 1
ATOM 2470 O O . LYS A 1 314 ? -26.382 0.828 14.560 1.00 90.19 314 LYS A O 1
ATOM 2475 N N . ARG A 1 315 ? -25.240 2.032 16.077 1.00 88.50 315 ARG A N 1
ATOM 2476 C CA . ARG A 1 315 ? -24.377 2.712 15.112 1.00 88.50 315 ARG A CA 1
ATOM 2477 C C . ARG A 1 315 ? -23.463 1.750 14.356 1.00 88.50 315 ARG A C 1
ATOM 2479 O O . ARG A 1 315 ? -23.367 1.848 13.138 1.00 88.50 315 ARG A O 1
ATOM 2486 N N . ILE A 1 316 ? -22.801 0.831 15.061 1.00 84.94 316 ILE A N 1
ATOM 2487 C CA . ILE A 1 316 ? -21.918 -0.171 14.450 1.00 84.94 316 ILE A CA 1
ATOM 2488 C C . ILE A 1 316 ? -22.686 -1.000 13.416 1.00 84.94 316 ILE A C 1
ATOM 2490 O O . ILE A 1 316 ? -22.145 -1.277 12.349 1.00 84.94 316 ILE A O 1
ATOM 2494 N N . ASP A 1 317 ? -23.934 -1.369 13.707 1.00 85.81 317 ASP A N 1
ATOM 2495 C CA . ASP A 1 317 ? -24.774 -2.141 12.789 1.00 85.81 317 ASP A CA 1
ATOM 2496 C C . ASP A 1 317 ? -25.225 -1.306 11.575 1.00 85.81 317 ASP A C 1
ATOM 2498 O O . ASP A 1 317 ? -25.068 -1.732 10.430 1.00 85.81 317 ASP A O 1
ATOM 2502 N N . GLU A 1 318 ? -25.693 -0.073 11.805 1.00 90.25 318 GLU A N 1
ATOM 2503 C CA . GLU A 1 318 ? -26.155 0.845 10.751 1.00 90.25 318 GLU A CA 1
ATOM 2504 C C . GLU A 1 318 ? -25.030 1.302 9.803 1.00 90.25 318 GLU A C 1
ATOM 2506 O O . GLU A 1 318 ? -25.256 1.503 8.606 1.00 90.25 318 GLU A O 1
ATOM 2511 N N . GLU A 1 319 ? -23.807 1.466 10.313 1.00 90.06 319 GLU A N 1
ATOM 2512 C CA . GLU A 1 319 ? -22.662 1.985 9.555 1.00 90.06 319 GLU A CA 1
ATOM 2513 C C . GLU A 1 319 ? -21.673 0.901 9.110 1.00 90.06 319 GLU A C 1
ATOM 2515 O O . GLU A 1 319 ? -20.681 1.217 8.446 1.00 90.06 319 GLU A O 1
ATOM 2520 N N . LYS A 1 320 ? -21.949 -0.375 9.410 1.00 87.44 320 LYS A N 1
ATOM 2521 C CA . LYS A 1 320 ? -21.009 -1.492 9.244 1.00 87.44 320 LYS A CA 1
ATOM 2522 C C . LYS A 1 320 ? -20.293 -1.497 7.894 1.00 87.44 320 LYS A C 1
ATOM 2524 O O . LYS A 1 320 ? -19.066 -1.538 7.843 1.00 87.44 320 LYS A O 1
ATOM 2529 N N . THR A 1 321 ? -21.046 -1.447 6.795 1.00 87.38 321 THR A N 1
ATOM 2530 C CA . THR A 1 321 ? -20.478 -1.497 5.439 1.00 87.38 321 THR A CA 1
ATOM 2531 C C . THR A 1 321 ? -19.601 -0.281 5.142 1.00 87.38 321 THR A C 1
ATOM 2533 O O . THR A 1 321 ? -18.509 -0.442 4.607 1.00 87.38 321 THR A O 1
ATOM 2536 N N . LYS A 1 322 ? -20.024 0.923 5.550 1.00 89.81 322 LYS A N 1
ATOM 2537 C CA . LYS A 1 322 ? -19.253 2.159 5.328 1.00 89.81 322 LYS A CA 1
ATOM 2538 C C . LYS A 1 322 ? -17.930 2.131 6.084 1.00 89.81 322 LYS A C 1
ATOM 2540 O O . LYS A 1 322 ? -16.897 2.485 5.525 1.00 89.81 322 LYS A O 1
ATOM 2545 N N . VAL A 1 323 ? -17.967 1.683 7.338 1.00 87.06 323 VAL A N 1
ATOM 2546 C CA . VAL A 1 323 ? -16.775 1.503 8.171 1.00 87.06 323 VAL A CA 1
ATOM 2547 C C . VAL A 1 323 ? -15.841 0.465 7.549 1.00 87.06 323 VAL A C 1
ATOM 2549 O O . VAL A 1 323 ? -14.645 0.713 7.430 1.00 87.06 323 VAL A O 1
ATOM 2552 N N . GLN A 1 324 ? -16.366 -0.672 7.089 1.00 88.06 324 GLN A N 1
ATOM 2553 C CA . GLN A 1 324 ? -15.555 -1.704 6.437 1.00 88.06 324 GLN A CA 1
ATOM 2554 C C . GLN A 1 324 ? -14.845 -1.197 5.183 1.00 88.06 324 GLN A C 1
ATOM 2556 O O . GLN A 1 324 ? -13.644 -1.417 5.037 1.00 88.06 324 GLN A O 1
ATOM 2561 N N . ASP A 1 325 ? -15.582 -0.537 4.292 1.00 88.12 325 ASP A N 1
ATOM 2562 C CA . ASP A 1 325 ? -15.040 -0.028 3.033 1.00 88.12 325 ASP A CA 1
ATOM 2563 C C . ASP A 1 325 ? -13.961 1.027 3.302 1.00 88.12 325 ASP A C 1
ATOM 2565 O O . ASP A 1 325 ? -12.846 0.927 2.790 1.00 88.12 325 ASP A O 1
ATOM 2569 N N . PHE A 1 326 ? -14.237 1.957 4.219 1.00 90.19 326 PHE A N 1
ATOM 2570 C CA . PHE A 1 326 ? -13.283 2.982 4.628 1.00 90.19 326 PHE A CA 1
ATOM 2571 C C . PHE A 1 326 ? -11.989 2.405 5.206 1.00 90.19 326 PHE A C 1
ATOM 2573 O O . PHE A 1 326 ? -10.891 2.825 4.830 1.00 90.19 326 PHE A O 1
ATOM 2580 N N . LEU A 1 327 ? -12.110 1.434 6.115 1.00 88.19 327 LEU A N 1
ATOM 2581 C CA . LEU A 1 327 ? -10.963 0.808 6.763 1.00 88.19 327 LEU A CA 1
ATOM 2582 C C . LEU A 1 327 ? -10.154 -0.057 5.797 1.00 88.19 327 LEU A C 1
ATOM 2584 O O . LEU A 1 327 ? -8.948 -0.164 5.980 1.00 88.19 327 LEU A O 1
ATOM 2588 N N . LEU A 1 328 ? -10.766 -0.660 4.775 1.00 87.62 328 LEU A N 1
ATOM 2589 C CA . LEU A 1 328 ? -10.034 -1.392 3.734 1.00 87.62 328 LEU A CA 1
ATOM 2590 C C . LEU A 1 328 ? -9.179 -0.459 2.884 1.00 87.62 328 LEU A C 1
ATOM 2592 O O . LEU A 1 328 ? -8.010 -0.752 2.642 1.00 87.62 328 LEU A O 1
ATOM 2596 N N . GLU A 1 329 ? -9.757 0.662 2.459 1.00 85.31 329 GLU A N 1
ATOM 2597 C CA . GLU A 1 329 ? -9.072 1.654 1.630 1.00 85.31 329 GLU A CA 1
ATOM 2598 C C . GLU A 1 329 ? -7.948 2.361 2.395 1.00 85.31 329 GLU A C 1
ATOM 2600 O O . GLU A 1 329 ? -6.912 2.693 1.822 1.00 85.31 329 GLU A O 1
ATOM 2605 N N . ASN A 1 330 ? -8.122 2.547 3.707 1.00 86.06 330 ASN A N 1
ATOM 2606 C CA . ASN A 1 330 ? -7.238 3.366 4.531 1.00 86.06 330 ASN A CA 1
ATOM 2607 C C . ASN A 1 330 ? -6.577 2.583 5.672 1.00 86.06 330 ASN A C 1
ATOM 2609 O O . ASN A 1 330 ? -6.204 3.196 6.667 1.00 86.06 330 ASN A O 1
ATOM 2613 N N . ALA A 1 331 ? -6.425 1.259 5.583 1.00 83.69 331 ALA A N 1
ATOM 2614 C CA . ALA A 1 331 ? -6.060 0.415 6.732 1.00 83.69 331 ALA A CA 1
ATOM 2615 C C . ALA A 1 331 ? -4.778 0.864 7.464 1.00 83.69 331 ALA A C 1
ATOM 2617 O O . ALA A 1 331 ? -4.806 1.091 8.673 1.00 83.69 331 ALA A O 1
ATOM 2618 N N . ASP A 1 332 ? -3.667 1.044 6.738 1.00 83.88 332 ASP A N 1
ATOM 2619 C CA . ASP A 1 332 ? -2.378 1.473 7.317 1.00 83.88 332 ASP A CA 1
ATOM 2620 C C . ASP A 1 332 ? -2.468 2.881 7.930 1.00 83.88 332 ASP A C 1
ATOM 2622 O O . ASP A 1 332 ? -1.988 3.136 9.036 1.00 83.88 332 ASP A O 1
ATOM 2626 N N . VAL A 1 333 ? -3.144 3.794 7.231 1.00 89.25 333 VAL A N 1
ATOM 2627 C CA . VAL A 1 333 ? -3.334 5.177 7.685 1.00 89.25 333 VAL A CA 1
ATOM 2628 C C . VAL A 1 333 ? -4.254 5.228 8.907 1.00 89.25 333 VAL A C 1
ATOM 2630 O O . VAL A 1 333 ? -3.988 5.978 9.839 1.00 89.25 333 VAL A O 1
ATOM 2633 N N . SER A 1 334 ? -5.289 4.390 8.949 1.00 89.44 334 SER A N 1
ATOM 2634 C CA . SER A 1 334 ? -6.272 4.319 10.034 1.00 89.44 334 SER A CA 1
ATOM 2635 C C . SER A 1 334 ? -5.630 3.870 11.346 1.00 89.44 334 SER A C 1
ATOM 2637 O O . SER A 1 334 ? -5.905 4.465 12.387 1.00 89.44 334 SER A O 1
ATOM 2639 N N . VAL A 1 335 ? -4.703 2.900 11.302 1.00 83.88 335 VAL A N 1
ATOM 2640 C CA . VAL A 1 335 ? -3.900 2.510 12.480 1.00 83.88 335 VAL A CA 1
ATOM 2641 C C . VAL A 1 335 ? -3.134 3.712 13.024 1.00 83.88 335 VAL A C 1
ATOM 2643 O O . VAL A 1 335 ? -3.190 4.010 14.216 1.00 83.88 335 VAL A O 1
ATOM 2646 N N . LYS A 1 336 ? -2.417 4.420 12.147 1.00 86.88 336 LYS A N 1
ATOM 2647 C CA . LYS A 1 336 ? -1.544 5.540 12.529 1.00 86.88 336 LYS A CA 1
ATOM 2648 C C . LYS A 1 336 ? -2.328 6.772 12.978 1.00 86.88 336 LYS A C 1
ATOM 2650 O O . LYS A 1 336 ? -1.849 7.530 13.817 1.00 86.88 336 LYS A O 1
ATOM 2655 N N . ALA A 1 337 ? -3.535 6.946 12.450 1.00 90.50 337 ALA A N 1
ATOM 2656 C CA . ALA A 1 337 ? -4.461 8.005 12.819 1.00 90.50 337 ALA A CA 1
ATOM 2657 C C . ALA A 1 337 ? -5.160 7.770 14.173 1.00 90.50 337 ALA A C 1
ATOM 2659 O O . ALA A 1 337 ? -5.841 8.672 14.660 1.00 90.50 337 ALA A O 1
ATOM 2660 N N . GLY A 1 338 ? -5.003 6.593 14.793 1.00 88.88 338 GLY A N 1
ATOM 2661 C CA . GLY A 1 338 ? -5.661 6.267 16.063 1.00 88.88 338 GLY A CA 1
ATOM 2662 C C . GLY A 1 338 ? -7.164 6.015 15.915 1.00 88.88 338 GLY A C 1
ATOM 2663 O O . GLY A 1 338 ? -7.947 6.360 16.806 1.00 88.88 338 GLY A O 1
ATOM 2664 N N . VAL A 1 339 ? -7.576 5.468 14.770 1.00 90.69 339 VAL A N 1
ATOM 2665 C CA . VAL A 1 339 ? -8.947 4.990 14.564 1.00 90.69 339 VAL A CA 1
ATOM 2666 C C . VAL A 1 339 ? -9.175 3.743 15.418 1.00 90.69 339 VAL A C 1
ATOM 2668 O O . VAL A 1 339 ? -8.343 2.836 15.406 1.00 90.69 339 VAL A O 1
ATOM 2671 N N . ILE A 1 340 ? -10.298 3.696 16.136 1.00 89.56 340 ILE A N 1
ATOM 2672 C CA . ILE A 1 340 ? -10.770 2.515 16.876 1.00 89.56 340 ILE A CA 1
ATOM 2673 C C . ILE A 1 340 ? -12.001 1.913 16.183 1.00 89.56 340 ILE A C 1
ATOM 2675 O O . ILE A 1 340 ? -12.746 2.629 15.523 1.00 89.56 340 ILE A O 1
ATOM 2679 N N . LEU A 1 341 ? -12.243 0.603 16.310 1.00 85.88 341 LEU A N 1
ATOM 2680 C CA . LEU A 1 341 ? -13.332 -0.077 15.581 1.00 85.88 341 LEU A CA 1
ATOM 2681 C C . LEU A 1 341 ? -14.742 0.346 16.022 1.00 85.88 341 LEU A C 1
ATOM 2683 O O . LEU A 1 341 ? -15.705 0.057 15.316 1.00 85.88 341 LEU A O 1
ATOM 2687 N N . SER A 1 342 ? -14.864 1.004 17.174 1.00 84.75 342 SER A N 1
ATOM 2688 C CA . SER A 1 342 ? -16.116 1.569 17.676 1.00 84.75 342 SER A CA 1
ATOM 2689 C C . SER A 1 342 ? -16.338 3.027 17.280 1.00 84.75 342 SER A C 1
ATOM 2691 O O . SER A 1 342 ? -17.428 3.536 17.548 1.00 84.75 342 SER A O 1
ATOM 2693 N N . ASP A 1 343 ? -15.363 3.705 16.657 1.00 88.12 343 ASP A N 1
ATOM 2694 C CA . ASP A 1 343 ? -15.552 5.073 16.165 1.00 88.12 343 ASP A CA 1
ATOM 2695 C C . ASP A 1 343 ? -16.728 5.110 15.176 1.00 88.12 343 ASP A C 1
ATOM 2697 O O . ASP A 1 343 ? -16.952 4.176 14.406 1.00 88.12 343 ASP A O 1
ATOM 2701 N N . ASP A 1 344 ? -17.483 6.206 15.172 1.00 89.00 344 ASP A N 1
ATOM 2702 C CA . ASP A 1 344 ? -18.421 6.463 14.081 1.00 89.00 344 ASP A CA 1
ATOM 2703 C C . ASP A 1 344 ? -17.676 6.816 12.788 1.00 89.00 344 ASP A C 1
ATOM 2705 O O . ASP A 1 344 ? -16.541 7.306 12.818 1.00 89.00 344 ASP A O 1
ATOM 2709 N N . TYR A 1 345 ? -18.328 6.612 11.641 1.00 88.50 345 TYR A N 1
ATOM 2710 C CA . TYR A 1 345 ? -17.716 6.866 10.336 1.00 88.50 345 TYR A CA 1
ATOM 2711 C C . TYR A 1 345 ? -17.146 8.289 10.208 1.00 88.50 345 TYR A C 1
ATOM 2713 O O . TYR A 1 345 ? -16.052 8.478 9.673 1.00 88.50 345 TYR A O 1
ATOM 2721 N N . LYS A 1 346 ? -17.848 9.303 10.729 1.00 92.31 346 LYS A N 1
ATOM 2722 C CA . LYS A 1 346 ? -17.403 10.700 10.655 1.00 92.31 346 LYS A CA 1
ATOM 2723 C C . LYS A 1 346 ? -16.123 10.915 11.470 1.00 92.31 346 LYS A C 1
ATOM 2725 O O . LYS A 1 346 ? -15.191 11.537 10.964 1.00 92.31 346 LYS A O 1
ATOM 2730 N N . THR A 1 347 ? -16.052 10.368 12.680 1.00 92.38 347 THR A N 1
ATOM 2731 C CA . THR A 1 347 ? -14.866 10.404 13.544 1.00 92.38 347 THR A CA 1
ATOM 2732 C C . THR A 1 347 ? -13.683 9.686 12.891 1.00 92.38 347 THR A C 1
ATOM 2734 O O . THR A 1 347 ? -12.568 10.211 12.911 1.00 92.38 347 THR A O 1
ATOM 2737 N N . MET A 1 348 ? -13.903 8.532 12.246 1.00 92.25 348 MET A N 1
ATOM 2738 C CA . MET A 1 348 ? -12.845 7.837 11.499 1.00 92.25 348 MET A CA 1
ATOM 2739 C C . MET A 1 348 ? -12.270 8.714 10.378 1.00 92.25 348 MET A C 1
ATOM 2741 O O . MET A 1 348 ? -11.051 8.881 10.277 1.00 92.25 348 MET A O 1
ATOM 2745 N N . VAL A 1 349 ? -13.145 9.319 9.568 1.00 91.62 349 VAL A N 1
ATOM 2746 C CA . VAL A 1 349 ? -12.759 10.227 8.477 1.00 91.62 349 VAL A CA 1
ATOM 2747 C C . VAL A 1 349 ? -11.994 11.436 9.015 1.00 91.62 349 VAL A C 1
ATOM 2749 O O . VAL A 1 349 ? -10.950 11.793 8.469 1.00 91.62 349 VAL A O 1
ATOM 2752 N N . GLU A 1 350 ? -12.461 12.050 10.103 1.00 94.81 350 GLU A N 1
ATOM 2753 C CA . GLU A 1 350 ? -11.806 13.206 10.720 1.00 94.81 350 GLU A CA 1
ATOM 2754 C C . GLU A 1 350 ? -10.403 12.866 11.239 1.00 94.81 350 GLU A C 1
ATOM 2756 O O . GLU A 1 350 ? -9.452 13.610 10.974 1.00 94.81 350 GLU A O 1
ATOM 2761 N N . LYS A 1 351 ? -10.242 11.722 11.917 1.00 95.00 351 LYS A N 1
ATOM 2762 C CA . LYS A 1 351 ? -8.938 11.241 12.398 1.00 95.00 351 LYS A CA 1
ATOM 2763 C C . LYS A 1 351 ? -7.970 11.000 11.243 1.00 95.00 351 LYS A C 1
ATOM 2765 O O . LYS A 1 351 ? -6.846 11.502 11.279 1.00 95.00 351 LYS A O 1
ATOM 2770 N N . VAL A 1 352 ? -8.403 10.289 10.199 1.00 92.31 352 VAL A N 1
ATOM 2771 C CA . VAL A 1 352 ? -7.573 10.013 9.015 1.00 92.31 352 VAL A CA 1
ATOM 2772 C C . VAL A 1 352 ? -7.215 11.301 8.277 1.00 92.31 352 VAL A C 1
ATOM 2774 O O . VAL A 1 352 ? -6.044 11.521 7.979 1.00 92.31 352 VAL A O 1
ATOM 2777 N N . SER A 1 353 ? -8.171 12.202 8.052 1.00 89.81 353 SER A N 1
ATOM 2778 C CA . SER A 1 353 ? -7.923 13.498 7.406 1.00 89.81 353 SER A CA 1
ATOM 2779 C C . SER A 1 353 ? -6.950 14.366 8.215 1.00 89.81 353 SER A C 1
ATOM 2781 O O . SER A 1 353 ? -6.006 14.954 7.677 1.00 89.81 353 SER A O 1
ATOM 2783 N N . THR A 1 354 ? -7.118 14.409 9.538 1.00 92.31 354 THR A N 1
ATOM 2784 C CA . THR A 1 354 ? -6.204 15.122 10.442 1.00 92.31 354 THR A CA 1
ATOM 2785 C C . THR A 1 354 ? -4.805 14.512 10.405 1.00 92.31 354 THR A C 1
ATOM 2787 O O . THR A 1 354 ? -3.808 15.233 10.393 1.00 92.31 354 THR A O 1
ATOM 2790 N N . PHE A 1 355 ? -4.706 13.185 10.356 1.00 92.69 355 PHE A N 1
ATOM 2791 C CA . PHE A 1 355 ? -3.426 12.503 10.239 1.00 92.69 355 PHE A CA 1
ATOM 2792 C C . PHE A 1 355 ? -2.743 12.801 8.900 1.00 92.69 355 PHE A C 1
ATOM 2794 O O . PHE A 1 355 ? -1.571 13.173 8.904 1.00 92.69 355 PHE A O 1
ATOM 2801 N N . LEU A 1 356 ? -3.462 12.698 7.779 1.00 86.94 356 LEU A N 1
ATOM 2802 C CA . LEU A 1 356 ? -2.930 12.937 6.434 1.00 86.94 356 LEU A CA 1
ATOM 2803 C C . LEU A 1 356 ? -2.489 14.389 6.227 1.00 86.94 356 LEU A C 1
ATOM 2805 O O . LEU A 1 356 ? -1.445 14.625 5.629 1.00 86.94 356 LEU A O 1
ATOM 2809 N N . SER A 1 357 ? -3.224 15.362 6.772 1.00 81.75 357 SER A N 1
ATOM 2810 C CA . SER A 1 357 ? -2.817 16.776 6.706 1.00 81.75 357 SER A CA 1
ATOM 2811 C C . SER A 1 357 ? -1.524 17.062 7.480 1.00 81.75 357 SER A C 1
ATOM 2813 O O . SER A 1 357 ? -0.724 17.891 7.057 1.00 81.75 357 SER A O 1
ATOM 2815 N N . LYS A 1 358 ? -1.285 16.353 8.592 1.00 85.62 358 LYS A N 1
ATOM 2816 C CA . LYS A 1 358 ? -0.038 16.449 9.371 1.00 85.62 358 LYS A CA 1
ATOM 2817 C C . LYS A 1 358 ? 1.090 15.576 8.822 1.00 85.62 358 LYS A C 1
ATOM 2819 O O . LYS A 1 358 ? 2.249 15.827 9.136 1.00 85.62 358 LYS A O 1
ATOM 2824 N N . ASN A 1 359 ? 0.758 14.549 8.043 1.00 85.06 359 ASN A N 1
ATOM 2825 C CA . ASN A 1 359 ? 1.693 13.550 7.535 1.00 85.06 359 ASN A CA 1
ATOM 2826 C C . ASN A 1 359 ? 1.459 13.302 6.031 1.00 85.06 359 ASN A C 1
ATOM 2828 O O . ASN A 1 359 ? 1.021 12.210 5.644 1.00 85.06 359 ASN A O 1
ATOM 2832 N N . PRO A 1 360 ? 1.754 14.305 5.182 1.00 76.69 360 PRO A N 1
ATOM 2833 C CA . PRO A 1 360 ? 1.519 14.258 3.737 1.00 76.69 360 PRO A CA 1
ATOM 2834 C C . PRO A 1 360 ? 2.142 13.035 3.043 1.00 76.69 360 PRO A C 1
ATOM 2836 O O . PRO A 1 360 ? 1.574 12.495 2.098 1.00 76.69 360 PRO A O 1
ATOM 2839 N N . GLN A 1 361 ? 3.246 12.500 3.570 1.00 72.38 361 GLN A N 1
ATOM 2840 C CA . GLN A 1 361 ? 3.922 11.308 3.047 1.00 72.38 361 GLN A CA 1
ATOM 2841 C C . GLN A 1 361 ? 3.058 10.032 3.013 1.00 72.38 361 GLN A C 1
ATOM 2843 O O . GLN A 1 361 ? 3.438 9.054 2.374 1.00 72.38 361 GLN A O 1
ATOM 2848 N N . TYR A 1 362 ? 1.916 10.008 3.708 1.00 81.69 362 TYR A N 1
ATOM 2849 C CA . TYR A 1 362 ? 0.970 8.887 3.674 1.00 81.69 362 TYR A CA 1
ATOM 2850 C C . TYR A 1 362 ? -0.227 9.121 2.745 1.00 81.69 362 TYR A C 1
ATOM 2852 O O . TYR A 1 362 ? -1.066 8.231 2.617 1.00 81.69 362 TYR A O 1
ATOM 2860 N N . ASN A 1 363 ? -0.323 10.281 2.089 1.00 83.19 363 ASN A N 1
ATOM 2861 C CA . ASN A 1 363 ? -1.383 10.563 1.129 1.00 83.19 363 ASN A CA 1
ATOM 2862 C C . ASN A 1 363 ? -1.090 9.837 -0.208 1.00 83.19 363 ASN A C 1
ATOM 2864 O O . ASN A 1 363 ? -0.073 10.138 -0.839 1.00 83.19 363 ASN A O 1
ATOM 2868 N N . PRO A 1 364 ? -1.953 8.911 -0.676 1.00 75.75 364 PRO A N 1
ATOM 2869 C CA . PRO A 1 364 ? -1.711 8.129 -1.893 1.00 75.75 364 PRO A CA 1
ATOM 2870 C C . PRO A 1 364 ? -1.504 8.968 -3.160 1.00 75.75 364 PRO A C 1
ATOM 2872 O O . PRO A 1 364 ? -0.672 8.616 -4.001 1.00 75.75 364 PRO A O 1
ATOM 2875 N N . GLU A 1 365 ? -2.226 10.084 -3.297 1.00 78.44 365 GLU A N 1
ATOM 2876 C CA . GLU A 1 365 ? -2.083 10.991 -4.442 1.00 78.44 365 GLU A CA 1
ATOM 2877 C C . GLU A 1 365 ? -0.704 11.650 -4.427 1.00 78.44 365 GLU A C 1
ATOM 2879 O O . GLU A 1 365 ? 0.005 11.658 -5.434 1.00 78.44 365 GLU A O 1
ATOM 2884 N N . GLN A 1 366 ? -0.276 12.121 -3.255 1.00 80.75 366 GLN A N 1
ATOM 2885 C CA . GLN A 1 366 ? 1.032 12.749 -3.099 1.00 80.75 366 GLN A CA 1
ATOM 2886 C C . GLN A 1 366 ? 2.162 11.744 -3.306 1.00 80.75 366 GLN A C 1
ATOM 2888 O O . GLN A 1 366 ? 3.113 12.040 -4.022 1.00 80.75 366 GLN A O 1
ATOM 2893 N N . VAL A 1 367 ? 2.041 10.529 -2.765 1.00 78.44 367 VAL A N 1
ATOM 2894 C CA . VAL A 1 367 ? 3.019 9.452 -2.985 1.00 78.44 367 VAL A CA 1
ATOM 2895 C C . VAL A 1 367 ? 3.147 9.114 -4.470 1.00 78.44 367 VAL A C 1
ATOM 2897 O O . VAL A 1 367 ? 4.262 8.897 -4.940 1.00 78.44 367 VAL A O 1
ATOM 2900 N N . SER A 1 368 ? 2.042 9.097 -5.219 1.00 80.50 368 SER A N 1
ATOM 2901 C CA . SER A 1 368 ? 2.059 8.819 -6.662 1.00 80.50 368 SER A CA 1
ATOM 2902 C C . SER A 1 368 ? 2.805 9.907 -7.437 1.00 80.50 368 SER A C 1
ATOM 2904 O O . SER A 1 368 ? 3.691 9.588 -8.230 1.00 80.50 368 SER A O 1
ATOM 2906 N N . ILE A 1 369 ? 2.530 11.179 -7.132 1.00 84.00 369 ILE A N 1
ATOM 2907 C CA . ILE A 1 369 ? 3.235 12.333 -7.713 1.00 84.00 369 ILE A CA 1
ATOM 2908 C C . ILE A 1 369 ? 4.731 12.287 -7.368 1.00 84.00 369 ILE A C 1
ATOM 2910 O O . ILE A 1 369 ? 5.587 12.414 -8.243 1.00 84.00 369 ILE A O 1
ATOM 2914 N N . LEU A 1 370 ? 5.067 12.061 -6.094 1.00 83.31 370 LEU A N 1
ATOM 2915 C CA . LEU A 1 370 ? 6.454 11.977 -5.635 1.00 83.31 370 LEU A CA 1
ATOM 2916 C C . LEU A 1 370 ? 7.194 10.816 -6.300 1.00 83.31 370 LEU A C 1
ATOM 2918 O O . LEU A 1 370 ? 8.341 10.982 -6.705 1.00 83.31 370 LEU A O 1
ATOM 2922 N N . LYS A 1 371 ? 6.546 9.657 -6.456 1.00 82.75 371 LYS A N 1
ATOM 2923 C CA . LYS A 1 371 ? 7.123 8.492 -7.135 1.00 82.75 371 LYS A CA 1
ATOM 2924 C C . LYS A 1 371 ? 7.458 8.804 -8.588 1.00 82.75 371 LYS A C 1
ATOM 2926 O O . LYS A 1 371 ? 8.558 8.482 -9.032 1.00 82.75 371 LYS A O 1
ATOM 2931 N N . GLU A 1 372 ? 6.536 9.441 -9.303 1.00 86.06 372 GLU A N 1
ATOM 2932 C CA . GLU A 1 372 ? 6.756 9.869 -10.682 1.00 86.06 372 GLU A CA 1
ATOM 2933 C C . GLU A 1 372 ? 7.943 10.836 -10.775 1.00 86.06 372 GLU A C 1
ATOM 2935 O O . GLU A 1 372 ? 8.827 10.661 -11.614 1.00 86.06 372 GLU A O 1
ATOM 2940 N N . TRP A 1 373 ? 8.027 11.819 -9.877 1.00 90.75 373 TRP A N 1
ATOM 2941 C CA . TRP A 1 373 ? 9.130 12.780 -9.886 1.00 90.75 373 TRP A CA 1
ATOM 2942 C C . TRP A 1 373 ? 10.474 12.162 -9.511 1.00 90.75 373 TRP A C 1
ATOM 2944 O O . TRP A 1 373 ? 11.483 12.505 -10.119 1.00 90.75 373 TRP A O 1
ATOM 2954 N N . ILE A 1 374 ? 10.505 11.239 -8.549 1.00 84.88 374 ILE A N 1
ATOM 2955 C CA . ILE A 1 374 ? 11.721 10.507 -8.173 1.00 84.88 374 ILE A CA 1
ATOM 2956 C C . ILE A 1 374 ? 12.226 9.666 -9.351 1.00 84.88 374 ILE A C 1
ATOM 2958 O O . ILE A 1 374 ? 13.429 9.644 -9.608 1.00 84.88 374 ILE A O 1
ATOM 2962 N N . LEU A 1 375 ? 11.318 9.001 -10.074 1.00 83.19 375 LEU A N 1
ATOM 2963 C CA . LEU A 1 375 ? 11.660 8.168 -11.227 1.00 83.19 375 LEU A CA 1
ATOM 2964 C C . LEU A 1 375 ? 12.185 9.014 -12.397 1.00 83.19 375 LEU A C 1
ATOM 2966 O O . LEU A 1 375 ? 13.229 8.706 -12.969 1.00 83.19 375 LEU A O 1
ATOM 2970 N N . ASN A 1 376 ? 11.480 10.098 -12.727 1.00 84.50 376 ASN A N 1
ATOM 2971 C CA . ASN A 1 376 ? 11.786 10.930 -13.890 1.00 84.50 376 ASN A CA 1
ATOM 2972 C C . ASN A 1 376 ? 12.952 11.902 -13.647 1.00 84.50 376 ASN A C 1
ATOM 2974 O O . ASN A 1 376 ? 13.641 12.297 -14.591 1.00 84.50 376 ASN A O 1
ATOM 2978 N N . PHE A 1 377 ? 13.191 12.295 -12.391 1.00 91.50 377 PHE A N 1
ATOM 2979 C CA . PHE A 1 377 ? 14.159 13.331 -12.020 1.00 91.50 377 PHE A CA 1
ATOM 2980 C C . PHE A 1 377 ? 15.027 12.901 -10.823 1.00 91.50 377 PHE A C 1
ATOM 2982 O O . PHE A 1 377 ? 15.012 13.549 -9.771 1.00 91.50 377 PHE A O 1
ATOM 2989 N N . PRO A 1 378 ? 15.836 11.832 -10.961 1.00 86.50 378 PRO A N 1
ATOM 2990 C CA . PRO A 1 378 ? 16.615 11.279 -9.850 1.00 86.50 378 PRO A CA 1
ATOM 2991 C C . PRO A 1 378 ? 17.662 12.257 -9.287 1.00 86.50 378 PRO A C 1
ATOM 2993 O O . PRO A 1 378 ? 18.061 12.139 -8.130 1.00 86.50 378 PRO A O 1
ATOM 2996 N N . ASP A 1 379 ? 18.088 13.261 -10.065 1.00 88.50 379 ASP A N 1
ATOM 2997 C CA . ASP A 1 379 ? 19.014 14.316 -9.629 1.00 88.50 379 ASP A CA 1
ATOM 2998 C C . ASP A 1 379 ? 18.355 15.405 -8.765 1.00 88.50 379 ASP A C 1
ATOM 3000 O O . ASP A 1 379 ? 19.055 16.247 -8.206 1.00 88.50 379 ASP A O 1
ATOM 3004 N N . ALA A 1 380 ? 17.025 15.396 -8.622 1.00 92.00 380 ALA A N 1
ATOM 3005 C CA . ALA A 1 380 ? 16.301 16.373 -7.812 1.00 92.00 380 ALA A CA 1
ATOM 3006 C C . ALA A 1 380 ? 16.531 16.194 -6.299 1.00 92.00 380 ALA A C 1
ATOM 3008 O O . ALA A 1 380 ? 16.303 17.125 -5.527 1.00 92.00 380 ALA A O 1
ATOM 3009 N N . GLY A 1 381 ? 16.954 15.005 -5.850 1.00 90.38 381 GLY A N 1
ATOM 3010 C CA . GLY A 1 381 ? 17.074 14.692 -4.419 1.00 90.38 381 GLY A CA 1
ATOM 3011 C C . GLY A 1 381 ? 15.727 14.691 -3.680 1.00 90.38 381 GLY A C 1
ATOM 3012 O O . GLY A 1 381 ? 15.676 14.966 -2.474 1.00 90.38 381 GLY A O 1
ATOM 3013 N N . ILE A 1 382 ? 14.637 14.435 -4.411 1.00 89.12 382 ILE A N 1
ATOM 3014 C CA . ILE A 1 382 ? 13.288 14.268 -3.862 1.00 89.12 382 ILE A CA 1
ATOM 3015 C C . ILE A 1 382 ? 13.237 12.946 -3.089 1.00 89.12 382 ILE A C 1
ATOM 3017 O O . ILE A 1 382 ? 13.785 11.933 -3.520 1.00 89.12 382 ILE A O 1
ATOM 3021 N N . SER A 1 383 ? 12.592 12.972 -1.930 1.00 85.00 383 SER A N 1
ATOM 3022 C CA . SER A 1 383 ? 12.344 11.817 -1.073 1.00 85.00 383 SER A CA 1
ATOM 3023 C C . SER A 1 383 ? 10.846 11.660 -0.836 1.00 85.00 383 SER A C 1
ATOM 3025 O O . SER A 1 383 ? 10.109 12.642 -0.828 1.00 85.00 383 SER A O 1
ATOM 3027 N N . PHE A 1 384 ? 10.396 10.437 -0.550 1.00 79.00 384 PHE A N 1
ATOM 3028 C CA . PHE A 1 384 ? 9.006 10.162 -0.165 1.00 79.00 384 PHE A CA 1
ATOM 3029 C C . PHE A 1 384 ? 8.570 10.861 1.130 1.00 79.00 384 PHE A C 1
ATOM 3031 O O . PHE A 1 384 ? 7.379 10.947 1.398 1.00 79.00 384 PHE A O 1
ATOM 3038 N N . ASN A 1 385 ? 9.518 11.367 1.924 1.00 76.00 385 ASN A N 1
ATOM 3039 C CA . ASN A 1 385 ? 9.226 12.134 3.136 1.00 76.00 385 ASN A CA 1
ATOM 3040 C C . ASN A 1 385 ? 9.063 13.645 2.883 1.00 76.00 385 ASN A C 1
ATOM 3042 O O . ASN A 1 385 ? 8.778 14.379 3.827 1.00 76.00 385 ASN A O 1
ATOM 3046 N N . ASP A 1 386 ? 9.297 14.130 1.661 1.00 79.88 386 ASP A N 1
ATOM 3047 C CA . ASP A 1 386 ? 9.106 15.543 1.332 1.00 79.88 386 ASP A CA 1
ATOM 3048 C C . ASP A 1 386 ? 7.609 15.859 1.178 1.00 79.88 386 ASP A C 1
ATOM 3050 O O . ASP A 1 386 ? 6.855 15.064 0.617 1.00 79.88 386 ASP A O 1
ATOM 3054 N N . SER A 1 387 ? 7.169 17.044 1.620 1.00 82.19 387 SER A N 1
ATOM 3055 C CA . SER A 1 387 ? 5.858 17.561 1.199 1.00 82.19 387 SER A CA 1
ATOM 3056 C C . SER A 1 387 ? 5.877 17.873 -0.301 1.00 82.19 387 SER A C 1
ATOM 3058 O O . SER A 1 387 ? 6.952 18.071 -0.876 1.00 82.19 387 SER A O 1
ATOM 3060 N N . ILE A 1 388 ? 4.708 17.975 -0.943 1.00 84.69 388 ILE A N 1
ATOM 3061 C CA . ILE A 1 388 ? 4.629 18.350 -2.365 1.00 84.69 388 ILE A CA 1
ATOM 3062 C C . ILE A 1 388 ? 5.325 19.690 -2.623 1.00 84.69 388 ILE A C 1
ATOM 3064 O O . ILE A 1 388 ? 6.054 19.807 -3.601 1.00 84.69 388 ILE A O 1
ATOM 3068 N N . GLU A 1 389 ? 5.197 20.670 -1.730 1.00 87.38 389 GLU A N 1
ATOM 3069 C CA . GLU A 1 389 ? 5.862 21.970 -1.861 1.00 87.38 389 GLU A CA 1
ATOM 3070 C C . GLU A 1 389 ? 7.390 21.834 -1.803 1.00 87.38 389 GLU A C 1
ATOM 3072 O O . GLU A 1 389 ? 8.101 22.404 -2.632 1.00 87.38 389 GLU A O 1
ATOM 3077 N N . ILE A 1 390 ? 7.915 21.052 -0.851 1.00 88.56 390 ILE A N 1
ATOM 3078 C CA . ILE A 1 390 ? 9.359 20.803 -0.734 1.00 88.56 390 ILE A CA 1
ATOM 3079 C C . ILE A 1 390 ? 9.862 20.042 -1.965 1.00 88.56 390 ILE A C 1
ATOM 3081 O O . ILE A 1 390 ? 10.895 20.397 -2.539 1.00 88.56 390 ILE A O 1
ATOM 3085 N N . ALA A 1 391 ? 9.126 19.021 -2.401 1.00 90.00 391 ALA A N 1
ATOM 3086 C CA . ALA A 1 391 ? 9.457 18.233 -3.575 1.00 90.00 391 ALA A CA 1
ATOM 3087 C C . ALA A 1 391 ? 9.419 19.073 -4.858 1.00 90.00 391 ALA A C 1
ATOM 3089 O O . ALA A 1 391 ? 10.333 18.958 -5.667 1.00 90.00 391 ALA A O 1
ATOM 3090 N N . GLN A 1 392 ? 8.453 19.985 -5.014 1.00 92.38 392 GLN A N 1
ATOM 3091 C CA . GLN A 1 392 ? 8.410 20.951 -6.118 1.00 92.38 392 GLN A CA 1
ATOM 3092 C C . GLN A 1 392 ? 9.630 21.873 -6.100 1.00 92.38 392 GLN A C 1
ATOM 3094 O O . GLN A 1 392 ? 10.269 22.078 -7.130 1.00 92.38 392 GLN A O 1
ATOM 3099 N N . GLN A 1 393 ? 10.013 22.403 -4.935 1.00 94.44 393 GLN A N 1
ATOM 3100 C CA . GLN A 1 393 ? 11.211 23.240 -4.833 1.00 94.44 393 GLN A CA 1
ATOM 3101 C C . GLN A 1 393 ? 12.488 22.483 -5.213 1.00 94.44 393 GLN A C 1
ATOM 3103 O O . GLN A 1 393 ? 13.377 23.051 -5.851 1.00 94.44 393 GLN A O 1
ATOM 3108 N N . LYS A 1 394 ? 12.587 21.207 -4.836 1.00 96.38 394 LYS A N 1
ATOM 3109 C CA . LYS A 1 394 ? 13.690 20.322 -5.228 1.00 96.38 394 LYS A CA 1
ATOM 3110 C C . LYS A 1 394 ? 13.658 19.995 -6.721 1.00 96.38 394 LYS A C 1
ATOM 3112 O O . LYS A 1 394 ? 14.688 20.087 -7.387 1.00 96.38 394 LYS A O 1
ATOM 3117 N N . LEU A 1 395 ? 12.478 19.715 -7.267 1.00 95.12 395 LEU A N 1
ATOM 3118 C CA . LEU A 1 395 ? 12.246 19.464 -8.687 1.00 95.12 395 LEU A CA 1
ATOM 3119 C C . LEU A 1 395 ? 12.717 20.642 -9.550 1.00 95.12 395 LEU A C 1
ATOM 3121 O O . LEU A 1 395 ? 13.456 20.450 -10.510 1.00 95.12 395 LEU A O 1
ATOM 3125 N N . LEU A 1 396 ? 12.392 21.876 -9.154 1.00 93.56 396 LEU A N 1
ATOM 3126 C CA . LEU A 1 396 ? 12.839 23.093 -9.844 1.00 93.56 396 LEU A CA 1
ATOM 3127 C C . LEU A 1 396 ? 14.369 23.263 -9.861 1.00 93.56 396 LEU A C 1
ATOM 3129 O O . LEU A 1 396 ? 14.908 23.981 -10.707 1.00 93.56 396 LEU A O 1
ATOM 3133 N N . ARG A 1 397 ? 15.092 22.610 -8.944 1.00 93.31 397 ARG A N 1
ATOM 3134 C CA . ARG A 1 397 ? 16.562 22.612 -8.908 1.00 93.31 397 ARG A CA 1
ATOM 3135 C C . ARG A 1 397 ? 17.180 21.517 -9.782 1.00 93.31 397 ARG A C 1
ATOM 3137 O O . ARG A 1 397 ? 18.349 21.665 -10.133 1.00 93.31 397 ARG A O 1
ATOM 3144 N N . SER A 1 398 ? 16.425 20.485 -10.172 1.00 95.62 398 SER A N 1
ATOM 3145 C CA . SER A 1 398 ? 16.904 19.392 -11.032 1.00 95.62 398 SER A CA 1
ATOM 3146 C C . SER A 1 398 ? 17.282 19.890 -12.427 1.00 95.62 398 SER A C 1
ATOM 3148 O O . SER A 1 398 ? 16.543 20.628 -13.086 1.00 95.62 398 SER A O 1
ATOM 3150 N N . ASN A 1 399 ? 18.443 19.447 -12.906 1.00 88.69 399 ASN A N 1
ATOM 3151 C CA . ASN A 1 399 ? 18.891 19.699 -14.270 1.00 88.69 399 ASN A CA 1
ATOM 3152 C C . ASN A 1 399 ? 18.112 18.838 -15.269 1.00 88.69 399 ASN A C 1
ATOM 3154 O O . ASN A 1 399 ? 17.824 19.302 -16.374 1.00 88.69 399 ASN A O 1
ATOM 3158 N N . SER A 1 400 ? 17.749 17.609 -14.891 1.00 83.19 400 SER A N 1
ATOM 3159 C CA . SER A 1 400 ? 16.913 16.730 -15.720 1.00 83.19 400 SER A CA 1
ATOM 3160 C C . SER A 1 400 ? 15.524 17.331 -15.937 1.00 83.19 400 SER A C 1
ATOM 3162 O O . SER A 1 400 ? 15.042 17.368 -17.070 1.00 83.19 400 SER A O 1
ATOM 3164 N N . TYR A 1 401 ? 14.924 17.898 -14.885 1.00 90.44 401 TYR A N 1
ATOM 3165 C CA . TYR A 1 401 ? 13.642 18.592 -14.976 1.00 90.44 401 TYR A CA 1
ATOM 3166 C C . TYR A 1 401 ? 13.727 19.811 -15.897 1.00 90.44 401 TYR A C 1
ATOM 3168 O O . TYR A 1 401 ? 12.953 19.911 -16.849 1.00 90.44 401 TYR A O 1
ATOM 3176 N N . LYS A 1 402 ? 14.726 20.685 -15.709 1.00 87.88 402 LYS A N 1
ATOM 3177 C CA . LYS A 1 402 ? 14.957 21.842 -16.595 1.00 87.88 402 LYS A CA 1
ATOM 3178 C C . LYS A 1 402 ? 15.107 21.433 -18.064 1.00 87.88 402 LYS A C 1
ATOM 3180 O O . LYS A 1 402 ? 14.491 22.041 -18.932 1.00 87.88 402 LYS A O 1
ATOM 3185 N N . LYS A 1 403 ? 15.860 20.366 -18.353 1.00 80.50 403 LYS A N 1
ATOM 3186 C CA . LYS A 1 403 ? 15.998 19.821 -19.717 1.00 80.50 403 LYS A CA 1
ATOM 3187 C C . LYS A 1 403 ? 14.681 19.274 -20.274 1.00 80.50 403 LYS A C 1
ATOM 3189 O O . LYS A 1 403 ? 14.424 19.426 -21.465 1.00 80.50 403 LYS A O 1
ATOM 3194 N N . SER A 1 404 ? 13.853 18.645 -19.439 1.00 78.69 404 SER A N 1
ATOM 3195 C CA . SER A 1 404 ? 12.540 18.134 -19.855 1.00 78.69 404 SER A CA 1
ATOM 3196 C C . SER A 1 404 ? 11.562 19.257 -20.207 1.00 78.69 404 SER A C 1
ATOM 3198 O O . SER A 1 404 ? 10.857 19.146 -21.203 1.00 78.69 404 SER A O 1
ATOM 3200 N N . GLN A 1 405 ? 11.596 20.376 -19.473 1.00 79.50 405 GLN A N 1
ATOM 3201 C CA . GLN A 1 405 ? 10.798 21.569 -19.775 1.00 79.50 405 GLN A CA 1
ATOM 3202 C C . GLN A 1 405 ? 11.198 22.186 -21.124 1.00 79.50 405 GLN A C 1
ATOM 3204 O O . GLN A 1 405 ? 10.337 22.576 -21.906 1.00 79.50 405 GLN A O 1
ATOM 3209 N N . ILE A 1 406 ? 12.497 22.174 -21.447 1.00 64.75 406 ILE A N 1
ATOM 3210 C CA . ILE A 1 406 ? 13.011 22.633 -22.748 1.00 64.75 406 ILE A CA 1
ATOM 3211 C C . ILE A 1 406 ? 12.539 21.716 -23.891 1.00 64.75 406 ILE A C 1
ATOM 3213 O O . ILE A 1 406 ? 12.186 22.201 -24.960 1.00 64.75 406 ILE A O 1
ATOM 3217 N N . LYS A 1 407 ? 12.470 20.394 -23.674 1.00 54.88 407 LYS A N 1
ATOM 3218 C CA . LYS A 1 407 ? 11.969 19.433 -24.679 1.00 54.88 407 LYS A CA 1
ATOM 3219 C C . LYS A 1 407 ? 10.439 19.402 -24.809 1.00 54.88 407 LYS A C 1
ATOM 3221 O O . LYS A 1 407 ? 9.937 19.069 -25.877 1.00 54.88 407 LYS A O 1
ATOM 3226 N N . GLY A 1 408 ? 9.707 19.713 -23.738 1.00 45.59 408 GLY A N 1
ATOM 3227 C CA . GLY A 1 408 ? 8.240 19.707 -23.689 1.00 45.59 408 GLY A CA 1
ATOM 3228 C C . GLY A 1 408 ? 7.581 20.966 -24.259 1.00 45.59 408 GLY A C 1
ATOM 3229 O O . GLY A 1 408 ? 6.412 20.920 -24.631 1.00 45.59 408 GLY A O 1
ATOM 3230 N N . SER A 1 409 ? 8.324 22.066 -24.416 1.00 42.56 409 SER A N 1
ATOM 3231 C CA . SER A 1 409 ? 7.859 23.302 -25.068 1.00 42.56 409 SER A CA 1
ATOM 3232 C C . SER A 1 409 ? 7.805 23.188 -26.606 1.00 42.56 409 SER A C 1
ATOM 3234 O O . SER A 1 409 ? 8.123 24.123 -27.337 1.00 42.56 409 SER A O 1
ATOM 3236 N N . GLY A 1 410 ? 7.378 22.031 -27.115 1.00 44.28 410 GLY A N 1
ATOM 3237 C CA . GLY A 1 410 ? 7.243 21.710 -28.537 1.00 44.28 410 GLY A CA 1
ATOM 3238 C C . GLY A 1 410 ? 5.988 22.270 -29.216 1.00 44.28 410 GLY A C 1
ATOM 3239 O O . GLY A 1 410 ? 5.533 21.687 -30.195 1.00 44.28 410 GLY A O 1
ATOM 3240 N N . SER A 1 411 ? 5.404 23.370 -28.729 1.00 42.56 411 SER A N 1
ATOM 3241 C CA . SER A 1 411 ? 4.288 24.041 -29.423 1.00 42.56 411 SER A CA 1
ATOM 3242 C C . SER A 1 411 ? 4.443 25.547 -29.598 1.00 42.56 411 SER A C 1
ATOM 3244 O O . SER A 1 411 ? 3.572 26.160 -30.200 1.00 42.56 411 SER A O 1
ATOM 3246 N N . ASN A 1 412 ? 5.558 26.134 -29.169 1.00 42.88 412 ASN A N 1
ATOM 3247 C CA . ASN A 1 412 ? 6.019 27.384 -29.752 1.00 42.88 412 ASN A CA 1
ATOM 3248 C C . ASN A 1 412 ? 7.383 27.095 -30.350 1.00 42.88 412 ASN A C 1
ATOM 3250 O O . ASN A 1 412 ? 8.391 27.050 -29.652 1.00 42.88 412 ASN A O 1
ATOM 3254 N N . LYS A 1 413 ? 7.373 26.864 -31.666 1.00 46.59 413 LYS A N 1
ATOM 3255 C CA . LYS A 1 413 ? 8.521 27.091 -32.535 1.00 46.59 413 LYS A CA 1
ATOM 3256 C C . LYS A 1 413 ? 8.952 28.539 -32.260 1.00 46.59 413 LYS A C 1
ATOM 3258 O O . LYS A 1 413 ? 8.466 29.462 -32.907 1.00 46.59 413 LYS A O 1
ATOM 3263 N N . GLU A 1 414 ? 9.816 28.764 -31.269 1.00 49.16 414 GLU A N 1
ATOM 3264 C CA . GLU A 1 414 ? 10.797 29.823 -31.435 1.00 49.16 414 GLU A CA 1
ATOM 3265 C C . GLU A 1 414 ? 11.462 29.454 -32.745 1.00 49.16 414 GLU A C 1
ATOM 3267 O O . GLU A 1 414 ? 12.045 28.377 -32.883 1.00 49.16 414 GLU A O 1
ATOM 3272 N N . THR A 1 415 ? 11.183 30.257 -33.765 1.00 49.53 415 THR A N 1
ATOM 3273 C CA . THR A 1 415 ? 11.857 30.175 -35.043 1.00 49.53 415 THR A CA 1
ATOM 3274 C C . THR A 1 415 ? 13.331 30.186 -34.692 1.00 49.53 415 THR A C 1
ATOM 3276 O O . THR A 1 415 ? 13.845 31.243 -34.333 1.00 49.53 415 THR A O 1
ATOM 3279 N N . ILE A 1 416 ? 13.979 29.016 -34.693 1.00 54.78 416 ILE A N 1
ATOM 3280 C CA . ILE A 1 416 ? 15.427 28.939 -34.595 1.00 54.78 416 ILE A CA 1
ATOM 3281 C C . ILE A 1 416 ? 15.871 29.742 -35.797 1.00 54.78 416 ILE A C 1
ATOM 3283 O O . ILE A 1 416 ? 15.705 29.333 -36.948 1.00 54.78 416 ILE A O 1
ATOM 3287 N N . THR A 1 417 ? 16.274 30.974 -35.524 1.00 75.94 417 THR A N 1
ATOM 3288 C CA . THR A 1 417 ? 16.711 31.851 -36.581 1.00 75.94 417 THR A CA 1
ATOM 3289 C C . THR A 1 417 ? 17.991 31.241 -37.114 1.00 75.94 417 THR A C 1
ATOM 3291 O O . THR A 1 417 ? 18.788 30.664 -36.371 1.00 75.94 417 THR A O 1
ATOM 3294 N N . PHE A 1 418 ? 18.191 31.379 -38.413 1.00 77.31 418 PHE A N 1
ATOM 3295 C CA . PHE A 1 418 ? 19.440 31.012 -39.059 1.00 77.31 418 PHE A CA 1
ATOM 3296 C C . PHE A 1 418 ? 20.664 31.517 -38.273 1.00 77.31 418 PHE A C 1
ATOM 3298 O O . PHE A 1 418 ? 21.637 30.796 -38.086 1.00 77.31 418 PHE A O 1
ATOM 3305 N N . GLN A 1 419 ? 20.558 32.733 -37.726 1.00 80.56 419 GLN A N 1
ATOM 3306 C CA . GLN A 1 419 ? 21.587 33.371 -36.916 1.00 80.56 419 GLN A CA 1
ATOM 3307 C C . GLN A 1 419 ? 21.854 32.641 -35.590 1.00 80.56 419 GLN A C 1
ATOM 3309 O O . GLN A 1 419 ? 23.007 32.348 -35.288 1.00 80.56 419 GLN A O 1
ATOM 3314 N N . SER A 1 420 ? 20.818 32.292 -34.820 1.00 77.38 420 SER A N 1
ATOM 3315 C CA . SER A 1 420 ? 20.997 31.614 -33.526 1.00 77.38 420 SER A CA 1
ATOM 3316 C C . SER A 1 420 ? 21.581 30.207 -33.679 1.00 77.38 420 SER A C 1
ATOM 3318 O O . SER A 1 420 ? 22.466 29.823 -32.923 1.00 77.38 420 SER A O 1
ATOM 3320 N N . ALA A 1 421 ? 21.163 29.451 -34.701 1.00 79.75 421 ALA A N 1
ATOM 3321 C CA . ALA A 1 421 ? 21.764 28.143 -34.974 1.00 79.75 421 ALA A CA 1
ATOM 3322 C C . ALA A 1 421 ? 23.222 28.246 -35.450 1.00 79.75 421 ALA A C 1
ATOM 3324 O O . ALA A 1 421 ? 24.039 27.364 -35.173 1.00 79.75 421 ALA A O 1
ATOM 3325 N N . MET A 1 422 ? 23.564 29.326 -36.155 1.00 84.75 422 MET A N 1
ATOM 3326 C CA . MET A 1 422 ? 24.931 29.583 -36.597 1.00 84.75 422 MET A CA 1
ATOM 3327 C C . MET A 1 422 ? 25.841 29.924 -35.413 1.00 84.75 422 MET A C 1
ATOM 3329 O O . MET A 1 422 ? 26.969 29.436 -35.343 1.00 84.75 422 MET A O 1
ATOM 3333 N N . GLU A 1 423 ? 25.337 30.705 -34.458 1.00 81.88 423 GLU A N 1
ATOM 3334 C CA . GLU A 1 423 ? 26.023 31.027 -33.203 1.00 81.88 423 GLU A CA 1
ATOM 3335 C C . GLU A 1 423 ? 26.231 29.782 -32.330 1.00 81.88 423 GLU A C 1
ATOM 3337 O O . GLU A 1 423 ? 27.343 29.563 -31.846 1.00 81.88 423 GLU A O 1
ATOM 3342 N N . ASP A 1 424 ? 25.226 28.910 -32.211 1.00 81.00 424 ASP A N 1
ATOM 3343 C CA . ASP A 1 424 ? 25.345 27.633 -31.493 1.00 81.00 424 ASP A CA 1
ATOM 3344 C C . ASP A 1 424 ? 26.375 26.701 -32.146 1.00 81.00 424 ASP A C 1
ATOM 3346 O O . ASP A 1 424 ? 27.218 26.103 -31.465 1.00 81.00 424 ASP A O 1
ATOM 3350 N N . THR A 1 425 ? 26.359 26.619 -33.479 1.00 87.06 425 THR A N 1
ATOM 3351 C CA . THR A 1 425 ? 27.335 25.835 -34.248 1.00 87.06 425 THR A CA 1
ATOM 3352 C C . THR A 1 425 ? 28.747 26.391 -34.053 1.00 87.06 425 THR A C 1
ATOM 3354 O O . THR A 1 425 ? 29.685 25.635 -33.789 1.00 87.06 425 THR A O 1
ATOM 3357 N N . ALA A 1 426 ? 28.915 27.715 -34.099 1.00 87.00 426 ALA A N 1
ATOM 3358 C CA . ALA A 1 426 ? 30.192 28.366 -33.825 1.00 87.00 426 ALA A CA 1
ATOM 3359 C C . ALA A 1 426 ? 30.667 28.107 -32.385 1.00 87.00 426 ALA A C 1
ATOM 3361 O O . ALA A 1 426 ? 31.836 27.777 -32.176 1.00 87.00 426 ALA A O 1
ATOM 3362 N N . GLN A 1 427 ? 29.776 28.182 -31.392 1.00 86.50 427 GLN A N 1
ATOM 3363 C CA . GLN A 1 427 ? 30.113 27.941 -29.990 1.00 86.50 427 GLN A CA 1
ATOM 3364 C C . GLN A 1 427 ? 30.529 26.486 -29.737 1.00 86.50 427 GLN A C 1
ATOM 3366 O O . GLN A 1 427 ? 31.513 26.238 -29.033 1.00 86.50 427 GLN A O 1
ATOM 3371 N N . TYR A 1 428 ? 29.849 25.523 -30.362 1.00 87.62 428 TYR A N 1
ATOM 3372 C CA . TYR A 1 428 ? 30.245 24.114 -30.347 1.00 87.62 428 TYR A CA 1
ATOM 3373 C C . TYR A 1 428 ? 31.663 23.912 -30.906 1.00 87.62 428 TYR A C 1
ATOM 3375 O O . TYR A 1 428 ? 32.492 23.223 -30.299 1.00 87.62 428 TYR A O 1
ATOM 3383 N N . LEU A 1 429 ? 31.985 24.568 -32.024 1.00 87.69 429 LEU A N 1
ATOM 3384 C CA . LEU A 1 429 ? 33.305 24.494 -32.650 1.00 87.69 429 LEU A CA 1
ATOM 3385 C C . LEU A 1 429 ? 34.397 25.191 -31.817 1.00 87.69 429 LEU A C 1
ATOM 3387 O O . LEU A 1 429 ? 35.520 24.682 -31.732 1.00 87.69 429 LEU A O 1
ATOM 3391 N N . ILE A 1 430 ? 34.084 26.303 -31.139 1.00 87.50 430 ILE A N 1
ATOM 3392 C CA . ILE A 1 430 ? 34.981 26.951 -30.161 1.00 87.50 430 ILE A CA 1
ATOM 3393 C C . ILE A 1 430 ? 35.281 25.996 -29.003 1.00 87.50 430 ILE A C 1
ATOM 3395 O O . ILE A 1 430 ? 36.437 25.864 -28.594 1.00 87.50 430 ILE A O 1
ATOM 3399 N N . ASP A 1 431 ? 34.269 25.304 -28.484 1.00 80.56 431 ASP A N 1
ATOM 3400 C CA . ASP A 1 431 ? 34.421 24.351 -27.386 1.00 80.56 431 ASP A CA 1
ATOM 3401 C C . ASP A 1 431 ? 35.284 23.148 -27.777 1.00 80.56 431 ASP A C 1
ATOM 3403 O O . ASP A 1 431 ? 36.135 22.714 -26.992 1.00 80.56 431 ASP A O 1
ATOM 3407 N N . LEU A 1 432 ? 35.112 22.626 -28.995 1.00 83.44 432 LEU A N 1
ATOM 3408 C CA . LEU A 1 432 ? 35.996 21.599 -29.545 1.00 83.44 432 LEU A CA 1
ATOM 3409 C C . LEU A 1 432 ? 37.432 22.114 -29.686 1.00 83.44 432 LEU A C 1
ATOM 3411 O O . LEU A 1 432 ? 38.364 21.401 -29.305 1.00 83.44 432 LEU A O 1
ATOM 3415 N N . ARG A 1 433 ? 37.626 23.356 -30.156 1.00 90.12 433 ARG A N 1
ATOM 3416 C CA . ARG A 1 433 ? 38.954 23.984 -30.281 1.00 90.12 433 ARG A CA 1
ATOM 3417 C C . ARG A 1 433 ? 39.627 24.132 -28.918 1.00 90.12 433 ARG A C 1
ATOM 3419 O O . ARG A 1 433 ? 40.766 23.705 -28.758 1.00 90.12 433 ARG A O 1
ATOM 3426 N N . ARG A 1 434 ? 38.915 24.655 -27.913 1.00 83.69 434 ARG A N 1
ATOM 3427 C CA . ARG A 1 434 ? 39.412 24.808 -26.530 1.00 83.69 434 ARG A CA 1
ATOM 3428 C C . ARG A 1 434 ? 39.799 23.475 -25.893 1.00 83.69 434 ARG A C 1
ATOM 3430 O O . ARG A 1 434 ? 40.735 23.423 -25.104 1.00 83.69 434 ARG A O 1
ATOM 3437 N N . LYS A 1 435 ? 39.096 22.397 -26.244 1.00 86.25 435 LYS A N 1
ATOM 3438 C CA . LYS A 1 435 ? 39.384 21.034 -25.772 1.00 86.25 435 LYS A CA 1
ATOM 3439 C C . LYS A 1 435 ? 40.474 20.322 -26.588 1.00 86.25 435 LYS A C 1
ATOM 3441 O O . LYS A 1 435 ? 40.754 19.165 -26.290 1.00 86.25 435 LYS A O 1
ATOM 3446 N N . GLY A 1 436 ? 41.053 20.962 -27.613 1.00 87.62 436 GLY A N 1
ATOM 3447 C CA . GLY A 1 436 ? 42.032 20.345 -28.518 1.00 87.62 436 GLY A CA 1
ATOM 3448 C C . GLY A 1 436 ? 41.456 19.207 -29.371 1.00 87.62 436 GLY A C 1
ATOM 3449 O O . GLY A 1 436 ? 42.191 18.322 -29.791 1.00 87.62 436 GLY A O 1
ATOM 3450 N N . LYS A 1 437 ? 40.131 19.191 -29.574 1.00 86.81 437 LYS A N 1
ATOM 3451 C CA . LYS A 1 437 ? 39.382 18.142 -30.291 1.00 86.81 437 LYS A CA 1
ATOM 3452 C C . LYS A 1 437 ? 38.827 18.599 -31.641 1.00 86.81 437 LYS A C 1
ATOM 3454 O O . LYS A 1 437 ? 38.167 17.814 -32.319 1.00 86.81 437 LYS A O 1
ATOM 3459 N N . LEU A 1 438 ? 39.043 19.861 -32.011 1.00 91.56 438 LEU A N 1
ATOM 3460 C CA . LEU A 1 438 ? 38.646 20.358 -33.321 1.00 91.56 438 LEU A CA 1
ATOM 3461 C C . LEU A 1 438 ? 39.611 19.807 -34.374 1.00 91.56 438 LEU A C 1
ATOM 3463 O O . LEU A 1 438 ? 40.810 20.057 -34.307 1.00 91.56 438 LEU A O 1
ATOM 3467 N N . THR A 1 439 ? 39.068 19.056 -35.322 1.00 89.56 439 THR A N 1
ATOM 3468 C CA . THR A 1 439 ? 39.767 18.515 -36.489 1.00 89.56 439 THR A CA 1
ATOM 3469 C C . THR A 1 439 ? 39.066 19.030 -37.740 1.00 89.56 439 THR A C 1
ATOM 3471 O O . THR A 1 439 ? 37.900 19.423 -37.672 1.00 89.56 439 THR A O 1
ATOM 3474 N N . ASP A 1 440 ? 39.733 18.995 -38.894 1.00 84.19 440 ASP A N 1
ATOM 3475 C CA . ASP A 1 440 ? 39.110 19.404 -40.163 1.00 84.19 440 ASP A CA 1
ATOM 3476 C C .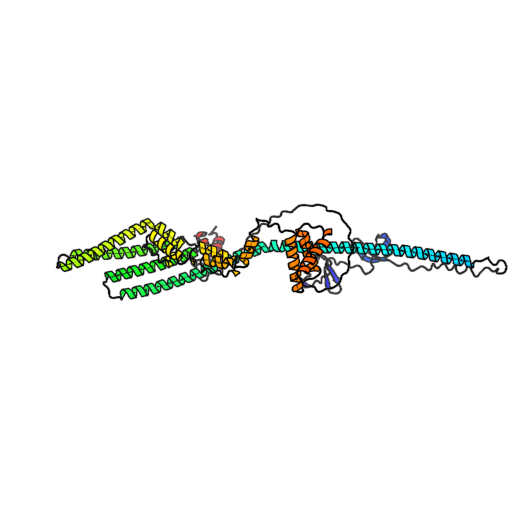 ASP A 1 440 ? 37.844 18.585 -40.460 1.00 84.19 440 ASP A C 1
ATOM 3478 O O . ASP A 1 440 ? 36.843 19.110 -40.949 1.00 84.19 440 ASP A O 1
ATOM 3482 N N . LEU A 1 441 ? 37.850 17.307 -40.061 1.00 78.56 441 LEU A N 1
ATOM 3483 C CA . LEU A 1 441 ? 36.697 16.422 -40.171 1.00 78.56 441 LEU A CA 1
ATOM 3484 C C . LEU A 1 441 ? 35.534 16.886 -39.283 1.00 78.56 441 LEU A C 1
ATOM 3486 O O . LEU A 1 441 ? 34.437 17.076 -39.801 1.00 78.56 441 LEU A O 1
ATOM 3490 N N . SER A 1 442 ? 35.761 17.124 -37.985 1.00 79.69 442 SER A N 1
ATOM 3491 C CA . SER A 1 442 ? 34.687 17.548 -37.072 1.00 79.69 442 SER A CA 1
ATOM 3492 C C . SER A 1 442 ? 34.165 18.951 -37.385 1.00 79.69 442 SER A C 1
ATOM 3494 O O . SER A 1 442 ? 32.974 19.210 -37.220 1.00 79.69 442 SER A O 1
ATOM 3496 N N . TYR A 1 443 ? 35.020 19.827 -37.920 1.00 90.94 443 TYR A N 1
ATOM 3497 C CA . TYR A 1 443 ? 34.607 21.114 -38.469 1.00 90.94 443 TYR A CA 1
ATOM 3498 C C . TYR A 1 443 ? 33.701 20.931 -39.695 1.00 90.94 443 TYR A C 1
ATOM 3500 O O . TYR A 1 443 ? 32.579 21.431 -39.709 1.00 90.94 443 TYR A O 1
ATOM 3508 N N . SER A 1 444 ? 34.138 20.169 -40.705 1.00 84.69 444 SER A N 1
ATOM 3509 C CA . SER A 1 444 ? 33.353 19.959 -41.932 1.00 84.69 444 SER A CA 1
ATOM 3510 C C . SER A 1 444 ? 31.999 19.292 -41.666 1.00 84.69 444 SER A C 1
ATOM 3512 O O . SER A 1 444 ? 31.000 19.698 -42.257 1.00 84.69 444 SER A O 1
ATOM 3514 N N . GLN A 1 445 ? 31.949 18.335 -40.733 1.00 87.38 445 GLN A N 1
ATOM 3515 C CA . GLN A 1 445 ? 30.729 17.637 -40.334 1.00 87.38 445 GLN A CA 1
ATOM 3516 C C . GLN A 1 445 ? 29.736 18.582 -39.657 1.00 87.38 445 GLN A C 1
ATOM 3518 O O . GLN A 1 445 ? 28.557 18.557 -39.999 1.00 87.38 445 GLN A O 1
ATOM 3523 N N . ALA A 1 446 ? 30.202 19.450 -38.755 1.00 86.00 446 ALA A N 1
ATOM 3524 C CA . ALA A 1 446 ? 29.344 20.441 -38.109 1.00 86.00 446 ALA A CA 1
ATOM 3525 C C . ALA A 1 446 ? 28.771 21.452 -39.116 1.00 86.00 446 ALA A C 1
ATOM 3527 O O . ALA A 1 446 ? 27.589 21.774 -39.054 1.00 86.00 446 ALA A O 1
ATOM 3528 N N . ILE A 1 447 ? 29.583 21.906 -40.080 1.00 91.75 447 ILE A N 1
ATOM 3529 C CA . ILE A 1 447 ? 29.124 22.803 -41.150 1.00 91.75 447 ILE A CA 1
ATOM 3530 C C . ILE A 1 447 ? 28.100 22.103 -42.052 1.00 91.75 447 ILE A C 1
ATOM 3532 O O . ILE A 1 447 ? 27.069 22.688 -42.358 1.00 91.75 447 ILE A O 1
ATOM 3536 N N . SER A 1 448 ? 28.352 20.854 -42.458 1.00 86.19 448 SER A N 1
ATOM 3537 C CA . SER A 1 448 ? 27.410 20.080 -43.280 1.00 86.19 448 SER A CA 1
ATOM 3538 C C . SER A 1 448 ? 26.087 19.829 -42.562 1.00 86.19 448 SER A C 1
ATOM 3540 O O . SER A 1 448 ? 25.037 19.937 -43.186 1.00 86.19 448 SER A O 1
ATOM 3542 N N . ALA A 1 449 ? 26.129 19.524 -41.262 1.00 80.94 449 ALA A N 1
ATOM 3543 C CA . ALA A 1 449 ? 24.929 19.347 -40.451 1.00 80.94 449 ALA A CA 1
ATOM 3544 C C . ALA A 1 449 ? 24.116 20.647 -40.381 1.00 80.94 449 ALA A C 1
ATOM 3546 O O . ALA A 1 449 ? 22.936 20.642 -40.711 1.00 80.94 449 ALA A O 1
ATOM 3547 N N . PHE A 1 450 ? 24.767 21.776 -40.076 1.00 89.56 450 PHE A N 1
ATOM 3548 C CA . PHE A 1 450 ? 24.115 23.087 -40.074 1.00 89.56 450 PHE A CA 1
ATOM 3549 C C . PHE A 1 450 ? 23.501 23.434 -41.439 1.00 89.56 450 PHE A C 1
ATOM 3551 O O . PHE A 1 450 ? 22.359 23.871 -41.511 1.00 89.56 450 PHE A O 1
ATOM 3558 N N . MET A 1 451 ? 24.227 23.217 -42.539 1.00 90.69 451 MET A N 1
ATOM 3559 C CA . MET A 1 451 ? 23.705 23.484 -43.883 1.00 90.69 451 MET A CA 1
ATOM 3560 C C . MET A 1 451 ? 22.504 22.601 -44.227 1.00 90.69 451 MET A C 1
ATOM 3562 O O . MET A 1 451 ? 21.537 23.095 -44.803 1.00 90.69 451 MET A O 1
ATOM 3566 N N . SER A 1 452 ? 22.551 21.325 -43.837 1.00 85.00 452 SER A N 1
ATOM 3567 C CA . SER A 1 452 ? 21.451 20.380 -44.027 1.00 85.00 452 SER A CA 1
ATOM 3568 C C . SER A 1 452 ? 20.204 20.773 -43.237 1.00 85.00 452 SER A C 1
ATOM 3570 O O . SER A 1 452 ? 19.102 20.596 -43.742 1.00 85.00 452 SER A O 1
ATOM 3572 N N . ASP A 1 453 ? 20.355 21.309 -42.025 1.00 80.88 453 ASP A N 1
ATOM 3573 C CA . ASP A 1 453 ? 19.224 21.695 -41.171 1.00 80.88 453 ASP A CA 1
ATOM 3574 C C . ASP A 1 453 ? 18.458 22.924 -41.702 1.00 80.88 453 ASP A C 1
ATOM 3576 O O . ASP A 1 453 ? 17.306 23.147 -41.325 1.00 80.88 453 ASP A O 1
ATOM 3580 N N . PHE A 1 454 ? 19.081 23.715 -42.584 1.00 85.75 454 PHE A N 1
ATOM 3581 C CA . PHE A 1 454 ? 18.516 24.944 -43.157 1.00 85.75 454 PHE A CA 1
ATOM 3582 C C . PHE A 1 454 ? 18.348 24.898 -44.683 1.00 85.75 454 PHE A C 1
ATOM 3584 O O . PHE A 1 454 ? 18.134 25.946 -45.295 1.00 85.75 454 PHE A O 1
ATOM 3591 N N . ASP A 1 455 ? 18.448 23.714 -45.295 1.00 89.19 455 ASP A N 1
ATOM 3592 C CA . ASP A 1 455 ? 18.349 23.514 -46.749 1.00 89.19 455 ASP A CA 1
ATOM 3593 C C . ASP A 1 455 ? 19.294 24.437 -47.555 1.00 89.19 455 ASP A C 1
ATOM 3595 O O . ASP A 1 455 ? 18.958 24.930 -48.636 1.00 89.19 455 ASP A O 1
ATOM 3599 N N . ILE A 1 456 ? 20.492 24.707 -47.021 1.00 83.56 456 ILE A N 1
ATOM 3600 C CA . ILE A 1 456 ? 21.480 25.574 -47.671 1.00 83.56 456 ILE A CA 1
ATOM 3601 C C . ILE A 1 456 ? 22.206 24.769 -48.759 1.00 83.56 456 ILE A C 1
ATOM 3603 O O . ILE A 1 456 ? 22.834 23.755 -48.441 1.00 83.56 456 ILE A O 1
ATOM 3607 N N . PRO A 1 457 ? 22.204 25.216 -50.028 1.00 87.94 457 PRO A N 1
ATOM 3608 C CA . PRO A 1 457 ? 22.907 24.516 -51.094 1.00 87.94 457 PRO A CA 1
ATOM 3609 C C . PRO A 1 457 ? 24.426 24.546 -50.882 1.00 87.94 457 PRO A C 1
ATOM 3611 O O . PRO A 1 457 ? 24.987 25.525 -50.384 1.00 87.94 457 PRO A O 1
ATOM 3614 N N . GLU A 1 458 ? 25.102 23.484 -51.322 1.00 88.69 458 GLU A N 1
ATOM 3615 C CA . GLU A 1 458 ? 26.549 23.277 -51.157 1.00 88.69 458 GLU A CA 1
ATOM 3616 C C . GLU A 1 458 ? 27.395 24.446 -51.700 1.00 88.69 458 GLU A C 1
ATOM 3618 O O . GLU A 1 458 ? 28.417 24.810 -51.121 1.00 88.69 458 GLU A O 1
ATOM 3623 N N . GLU A 1 459 ? 26.919 25.108 -52.757 1.00 88.50 459 GLU A N 1
ATOM 3624 C CA . GLU A 1 459 ? 27.523 26.303 -53.363 1.00 88.50 459 GLU A CA 1
ATOM 3625 C C . GLU A 1 459 ? 27.695 27.464 -52.366 1.00 88.50 459 GLU A C 1
ATOM 3627 O O . GLU A 1 459 ? 28.604 28.284 -52.500 1.00 88.50 459 GLU A O 1
ATOM 3632 N N . GLN A 1 460 ? 26.855 27.525 -51.327 1.00 87.62 460 GLN A N 1
ATOM 3633 C CA . GLN A 1 460 ? 26.912 28.546 -50.279 1.00 87.62 460 GLN A CA 1
ATOM 3634 C C . GLN A 1 460 ? 27.763 28.131 -49.069 1.00 87.62 460 GLN A C 1
ATOM 3636 O O . GLN A 1 460 ? 27.914 28.923 -48.132 1.00 87.62 460 GLN A O 1
ATOM 3641 N N . ARG A 1 461 ? 28.384 26.939 -49.077 1.00 91.88 461 ARG A N 1
ATOM 3642 C CA . ARG A 1 461 ? 29.230 26.459 -47.968 1.00 91.88 461 ARG A CA 1
ATOM 3643 C C . ARG A 1 461 ? 30.320 27.456 -47.604 1.00 91.88 461 ARG A C 1
ATOM 3645 O O . ARG A 1 461 ? 30.541 27.708 -46.423 1.00 91.88 461 ARG A O 1
ATOM 3652 N N . GLY A 1 462 ? 30.983 28.045 -48.600 1.00 87.25 462 GLY A N 1
ATOM 3653 C CA . GLY A 1 462 ? 32.048 29.025 -48.369 1.00 87.25 462 GLY A CA 1
ATOM 3654 C C . GLY A 1 462 ? 31.568 30.253 -47.585 1.00 87.25 462 GLY A C 1
ATOM 3655 O O . GLY A 1 462 ? 32.275 30.736 -46.700 1.00 87.25 462 GLY A O 1
ATOM 3656 N N . ALA A 1 463 ? 30.341 30.717 -47.845 1.00 86.06 463 ALA A N 1
ATOM 3657 C CA . ALA A 1 463 ? 29.742 31.843 -47.130 1.00 86.06 463 ALA A CA 1
ATOM 3658 C C . ALA A 1 463 ? 29.393 31.471 -45.680 1.00 86.06 463 ALA A C 1
ATOM 3660 O O . ALA A 1 463 ? 29.752 32.203 -44.758 1.00 86.06 463 ALA A O 1
ATOM 3661 N N . VAL A 1 464 ? 28.782 30.301 -45.471 1.00 89.25 464 VAL A N 1
ATOM 3662 C CA . VAL A 1 464 ? 28.451 29.772 -44.136 1.00 89.25 464 VAL A CA 1
ATOM 3663 C C . VAL A 1 464 ? 29.713 29.554 -43.298 1.00 89.25 464 VAL A C 1
ATOM 3665 O O . VAL A 1 464 ? 29.787 29.992 -42.151 1.00 89.25 464 VAL A O 1
ATOM 3668 N N . GLN A 1 465 ? 30.747 28.943 -43.882 1.00 92.88 465 GLN A N 1
ATOM 3669 C CA . GLN A 1 465 ? 32.043 28.758 -43.228 1.00 92.88 465 GLN A CA 1
ATOM 3670 C C . GLN A 1 465 ? 32.690 30.092 -42.870 1.00 92.88 465 GLN A C 1
ATOM 3672 O O . GLN A 1 465 ? 33.236 30.219 -41.780 1.00 92.88 465 GLN A O 1
ATOM 3677 N N . SER A 1 466 ? 32.631 31.087 -43.759 1.00 89.25 466 SER A N 1
ATOM 3678 C CA . SER A 1 466 ? 33.161 32.423 -43.482 1.00 89.25 466 SER A CA 1
ATOM 3679 C C . SER A 1 466 ? 32.431 33.084 -42.311 1.00 89.25 466 SER A C 1
ATOM 3681 O O . SER A 1 466 ? 33.083 33.584 -41.397 1.00 89.25 466 SER A O 1
ATOM 3683 N N . GLN A 1 467 ? 31.097 33.026 -42.272 1.00 86.38 467 GLN A N 1
ATOM 3684 C CA . GLN A 1 467 ? 30.306 33.610 -41.185 1.00 86.38 467 GLN A CA 1
ATOM 3685 C C . GLN A 1 467 ? 30.553 32.912 -39.843 1.00 86.38 467 GLN A C 1
ATOM 3687 O O . GLN A 1 467 ? 30.817 33.586 -38.846 1.00 86.38 467 GLN A O 1
ATOM 3692 N N . ILE A 1 468 ? 30.570 31.578 -39.820 1.00 88.88 468 ILE A N 1
ATOM 3693 C CA . ILE A 1 468 ? 30.892 30.805 -38.613 1.00 88.88 468 ILE A CA 1
ATOM 3694 C C . ILE A 1 468 ? 32.324 31.096 -38.154 1.00 88.88 468 ILE A C 1
ATOM 3696 O O . ILE A 1 468 ? 32.542 31.363 -36.973 1.00 88.88 468 ILE A O 1
ATOM 3700 N N . ASN A 1 469 ? 33.294 31.147 -39.070 1.00 90.94 469 ASN A N 1
ATOM 3701 C CA . ASN A 1 469 ? 34.669 31.517 -38.740 1.00 90.94 469 ASN A CA 1
ATOM 3702 C C . ASN A 1 469 ? 34.767 32.935 -38.172 1.00 90.94 469 ASN A C 1
ATOM 3704 O O . ASN A 1 469 ? 35.508 33.144 -37.214 1.00 90.94 469 ASN A O 1
ATOM 3708 N N . ASN A 1 470 ? 34.003 33.892 -38.700 1.00 86.56 470 ASN A N 1
ATOM 3709 C CA . ASN A 1 470 ? 33.967 35.257 -38.182 1.00 86.56 470 ASN A CA 1
ATOM 3710 C C . ASN A 1 470 ? 33.400 35.304 -36.751 1.00 86.56 470 ASN A C 1
ATOM 3712 O O . ASN A 1 470 ? 33.949 36.014 -35.911 1.00 86.56 470 ASN A O 1
ATOM 3716 N N . ILE A 1 471 ? 32.372 34.508 -36.431 1.00 87.50 471 ILE A N 1
ATOM 3717 C CA . ILE A 1 471 ? 31.834 34.378 -35.060 1.00 87.50 471 ILE A CA 1
ATOM 3718 C C . ILE A 1 471 ? 32.876 33.723 -34.136 1.00 87.50 471 ILE A C 1
ATOM 3720 O O . ILE A 1 471 ? 33.133 34.201 -33.026 1.00 87.50 471 ILE A O 1
ATOM 3724 N N . MET A 1 472 ? 33.541 32.665 -34.611 1.00 88.56 472 MET A N 1
ATOM 3725 C CA . MET A 1 472 ? 34.608 31.983 -33.875 1.00 88.56 472 MET A CA 1
ATOM 3726 C C . MET A 1 472 ? 35.820 32.885 -33.602 1.00 88.56 472 MET A C 1
ATOM 3728 O O . MET A 1 472 ? 36.433 32.772 -32.540 1.00 88.56 472 MET A O 1
ATOM 3732 N N . GLN A 1 473 ? 36.168 33.775 -34.537 1.00 85.31 473 GLN A N 1
ATOM 3733 C CA . GLN A 1 473 ? 37.265 34.741 -34.411 1.00 85.31 473 GLN A CA 1
ATOM 3734 C C . GLN A 1 473 ? 36.870 35.963 -33.572 1.00 85.31 473 GLN A C 1
ATOM 3736 O O . GLN A 1 473 ? 37.664 36.410 -32.754 1.00 85.31 473 GLN A O 1
ATOM 3741 N N . GLY A 1 474 ? 35.636 36.463 -33.689 1.00 74.12 474 GLY A N 1
ATOM 3742 C CA . GLY A 1 474 ? 35.123 37.556 -32.851 1.00 74.12 474 GLY A CA 1
ATOM 3743 C C . GLY A 1 474 ? 35.049 37.201 -31.361 1.00 74.12 474 GLY A C 1
ATOM 3744 O O . GLY A 1 474 ? 35.077 38.082 -30.506 1.00 74.12 474 GLY A O 1
ATOM 3745 N N . SER A 1 475 ? 35.027 35.903 -31.050 1.00 55.81 475 SER A N 1
ATOM 3746 C CA . SER A 1 475 ? 35.014 35.351 -29.690 1.00 55.81 475 SER A CA 1
ATOM 3747 C C . SER A 1 475 ? 36.415 35.043 -29.131 1.00 55.81 475 SER A C 1
ATOM 3749 O O . SER A 1 475 ? 36.541 34.597 -27.986 1.00 55.81 475 SER A O 1
ATOM 3751 N N . ALA A 1 476 ? 37.473 35.239 -29.925 1.00 46.25 476 ALA A N 1
ATOM 3752 C CA . ALA A 1 476 ? 38.845 34.882 -29.581 1.00 46.25 476 ALA A CA 1
ATOM 3753 C C . ALA A 1 476 ? 39.819 36.022 -29.916 1.00 46.25 476 ALA A C 1
ATOM 3755 O O . ALA A 1 476 ? 39.998 36.402 -31.068 1.00 46.25 476 ALA A O 1
ATOM 3756 N N . THR A 1 477 ? 40.510 36.543 -28.902 1.00 35.91 477 THR A N 1
ATOM 3757 C CA . THR A 1 477 ? 41.671 37.428 -29.073 1.00 35.91 477 THR A CA 1
ATOM 3758 C C . THR A 1 477 ? 42.698 36.771 -30.019 1.00 35.91 477 THR A C 1
ATOM 3760 O O . THR A 1 477 ? 42.941 35.569 -29.880 1.00 35.91 477 THR A O 1
ATOM 3763 N N . PRO A 1 478 ? 43.301 37.488 -30.990 1.00 36.22 478 PRO A N 1
ATOM 3764 C CA . PRO A 1 478 ? 43.883 36.841 -32.167 1.00 36.22 478 PRO A CA 1
ATOM 3765 C C . PRO A 1 478 ? 45.226 36.156 -31.887 1.00 36.22 478 PRO A C 1
ATOM 3767 O O . PRO A 1 478 ? 46.122 36.755 -31.293 1.00 36.22 478 PRO A O 1
ATOM 3770 N N . GLN A 1 479 ? 45.411 34.954 -32.439 1.00 33.12 479 GLN A N 1
ATOM 3771 C CA . GLN A 1 479 ? 46.719 34.458 -32.878 1.00 33.12 479 GLN A CA 1
ATOM 3772 C C . GLN A 1 479 ? 46.633 34.132 -34.377 1.00 33.12 479 GLN A C 1
ATOM 3774 O O . GLN A 1 479 ? 45.800 33.331 -34.795 1.00 33.12 479 GLN A O 1
ATOM 3779 N N . GLN A 1 480 ? 47.457 34.818 -35.174 1.00 33.97 480 GLN A N 1
ATOM 3780 C CA . GLN A 1 480 ? 47.579 34.674 -36.629 1.00 33.97 480 GLN A CA 1
ATOM 3781 C C . GLN A 1 480 ? 48.261 33.356 -37.004 1.00 33.97 480 GLN A C 1
ATOM 3783 O O . GLN A 1 480 ? 49.340 33.107 -36.474 1.00 33.97 480 GLN A O 1
ATOM 3788 N N . ILE A 1 481 ? 47.715 32.612 -37.977 1.00 33.09 481 ILE A N 1
ATOM 3789 C CA . ILE A 1 481 ? 48.483 31.798 -38.941 1.00 33.09 481 ILE A CA 1
ATOM 3790 C C . ILE A 1 481 ? 47.776 31.857 -40.310 1.00 33.09 481 ILE A C 1
ATOM 3792 O O . ILE A 1 481 ? 46.554 31.968 -40.387 1.00 33.09 481 ILE A O 1
ATOM 3796 N N . GLU A 1 482 ? 48.602 31.875 -41.352 1.00 32.72 482 GLU A N 1
ATOM 3797 C CA . GLU A 1 482 ? 48.382 32.315 -42.728 1.00 32.72 482 GLU A CA 1
ATOM 3798 C C . GLU A 1 482 ? 47.582 31.356 -43.637 1.00 32.72 482 GLU A C 1
ATOM 3800 O O . GLU A 1 482 ? 47.508 30.148 -43.431 1.00 32.72 482 GLU A O 1
ATOM 3805 N N . SER A 1 483 ? 46.996 32.002 -44.649 1.00 34.72 483 SER A N 1
ATOM 3806 C CA . SER A 1 483 ? 46.296 31.567 -45.869 1.00 34.72 483 SER A CA 1
ATOM 3807 C C . SER A 1 483 ? 46.946 30.413 -46.646 1.00 34.72 483 SER A C 1
ATOM 3809 O O . SER A 1 483 ? 48.163 30.413 -46.782 1.00 34.72 483 SER A O 1
ATOM 3811 N N . ASP A 1 484 ? 46.142 29.539 -47.283 1.00 29.97 484 ASP A N 1
ATOM 3812 C CA . ASP A 1 484 ? 46.170 29.452 -48.757 1.00 29.97 484 ASP A CA 1
ATOM 3813 C C . ASP A 1 484 ? 44.990 28.735 -49.444 1.00 29.97 484 ASP A C 1
ATOM 3815 O O . ASP A 1 484 ? 44.286 27.895 -48.891 1.00 29.97 484 ASP A O 1
ATOM 3819 N N . ASN A 1 485 ? 44.778 29.205 -50.675 1.00 31.75 485 ASN A N 1
ATOM 3820 C CA . ASN A 1 485 ? 43.597 29.194 -51.535 1.00 31.75 485 ASN A CA 1
ATOM 3821 C C . ASN A 1 485 ? 43.154 27.842 -52.137 1.00 31.75 485 ASN A C 1
ATOM 3823 O O . ASN A 1 485 ? 43.962 27.004 -52.528 1.00 31.75 485 ASN A O 1
ATOM 3827 N N . ASN A 1 486 ? 41.836 27.734 -52.346 1.00 31.33 486 ASN A N 1
ATOM 3828 C CA . ASN A 1 486 ? 41.145 26.816 -53.270 1.00 31.33 486 ASN A CA 1
ATOM 3829 C C . ASN A 1 486 ? 41.129 27.408 -54.705 1.00 31.33 486 ASN A C 1
ATOM 3831 O O . ASN A 1 486 ? 41.237 28.632 -54.834 1.00 31.33 486 ASN A O 1
ATOM 3835 N N . PRO A 1 487 ? 40.919 26.612 -55.779 1.00 38.16 487 PRO A N 1
ATOM 3836 C CA . PRO A 1 487 ? 39.646 26.799 -56.495 1.00 38.16 487 PRO A CA 1
ATOM 3837 C C . PRO A 1 487 ? 39.006 25.565 -57.194 1.00 38.16 487 PRO A C 1
ATOM 3839 O O . PRO A 1 487 ? 39.672 24.691 -57.746 1.00 38.16 487 PRO A O 1
ATOM 3842 N N . THR A 1 488 ? 37.671 25.676 -57.308 1.00 27.69 488 THR A N 1
ATOM 3843 C CA . THR A 1 488 ? 36.751 25.296 -58.418 1.00 27.69 488 THR A CA 1
ATOM 3844 C C . THR A 1 488 ? 36.159 23.877 -58.564 1.00 27.69 488 THR A C 1
ATOM 3846 O O . THR A 1 488 ? 36.773 22.954 -59.086 1.00 27.69 488 THR A O 1
ATOM 3849 N N . SER A 1 489 ? 34.892 23.815 -58.124 1.00 30.14 489 SER A N 1
ATOM 3850 C CA . SER A 1 489 ? 33.641 23.256 -58.693 1.00 30.14 489 SER A CA 1
ATOM 3851 C C . SER A 1 489 ? 33.599 22.798 -60.162 1.00 30.14 489 SER A C 1
ATOM 3853 O O . SER A 1 489 ? 34.127 23.484 -61.032 1.00 30.14 489 SER A O 1
ATOM 3855 N N . ASP A 1 490 ? 32.884 21.693 -60.430 1.00 27.22 490 ASP A N 1
ATOM 3856 C CA . ASP A 1 490 ? 31.599 21.676 -61.173 1.00 27.22 490 ASP A CA 1
ATOM 3857 C C . ASP A 1 490 ? 31.152 20.229 -61.460 1.00 27.22 490 ASP A C 1
ATOM 3859 O O . ASP A 1 490 ? 31.938 19.461 -62.001 1.00 27.22 490 ASP A O 1
ATOM 3863 N N . PHE A 1 491 ? 29.910 19.859 -61.104 1.00 26.89 491 PHE A N 1
ATOM 3864 C CA . PHE A 1 491 ? 28.962 19.075 -61.928 1.00 26.89 491 PHE A CA 1
ATOM 3865 C C . PHE A 1 491 ? 27.616 18.877 -61.191 1.00 26.89 491 PHE A C 1
ATOM 3867 O O . PHE A 1 491 ? 27.569 18.444 -60.042 1.00 26.89 491 PHE A O 1
ATOM 3874 N N . ILE A 1 492 ? 26.527 19.204 -61.895 1.00 27.09 492 ILE A N 1
ATOM 3875 C CA . ILE A 1 492 ? 25.103 19.021 -61.543 1.00 27.09 492 ILE A CA 1
ATOM 3876 C C . ILE A 1 492 ? 24.578 17.731 -62.220 1.00 27.09 492 ILE A C 1
ATOM 3878 O O . ILE A 1 492 ? 25.187 17.303 -63.201 1.00 27.09 492 ILE A O 1
ATOM 3882 N N . VAL A 1 493 ? 23.406 17.234 -61.761 1.00 27.89 493 VAL A N 1
ATOM 3883 C CA . VAL A 1 493 ? 22.391 16.335 -62.406 1.00 27.89 493 VAL A CA 1
ATOM 3884 C C . VAL A 1 493 ? 22.315 14.959 -61.710 1.00 27.89 493 VAL A C 1
ATOM 3886 O O . VAL A 1 493 ? 23.349 14.342 -61.501 1.00 27.89 493 VAL A O 1
ATOM 3889 N N . ASP A 1 494 ? 21.184 14.327 -61.362 1.00 27.06 494 ASP A N 1
ATOM 3890 C CA . ASP A 1 494 ? 19.728 14.591 -61.295 1.00 27.06 494 ASP A CA 1
ATOM 3891 C C . ASP A 1 494 ? 19.092 13.320 -60.657 1.00 27.06 494 ASP A C 1
ATOM 3893 O O . ASP A 1 494 ? 19.697 12.245 -60.676 1.00 27.06 494 ASP A O 1
ATOM 3897 N N . TYR A 1 495 ? 17.909 13.433 -60.048 1.00 32.09 495 TYR A N 1
ATOM 3898 C CA . TYR A 1 495 ? 17.257 12.406 -59.217 1.00 32.09 495 TYR A CA 1
ATOM 3899 C C . TYR A 1 495 ? 16.342 11.451 -60.008 1.00 32.09 495 TYR A C 1
ATOM 3901 O O . TYR A 1 495 ? 15.607 11.865 -60.899 1.00 32.09 495 TYR A O 1
ATOM 3909 N N . GLY A 1 496 ? 16.276 10.177 -59.584 1.00 26.56 496 GLY A N 1
ATOM 3910 C CA . GLY A 1 496 ? 15.360 9.170 -60.143 1.00 26.56 496 GLY A CA 1
ATOM 3911 C C . GLY A 1 496 ? 14.828 8.132 -59.138 1.00 26.56 496 GLY A C 1
ATOM 3912 O O . GLY A 1 496 ? 15.431 7.087 -58.940 1.00 26.56 496 GLY A O 1
ATOM 3913 N N . SER A 1 497 ? 13.674 8.449 -58.538 1.00 27.84 497 SER A N 1
ATOM 3914 C CA . SER A 1 497 ? 12.505 7.608 -58.169 1.00 27.84 497 SER A CA 1
ATOM 3915 C C . SER A 1 497 ? 12.605 6.141 -57.657 1.00 27.84 497 SER A C 1
ATOM 3917 O O . SER A 1 497 ? 12.910 5.228 -58.413 1.00 27.84 497 SER A O 1
ATOM 3919 N N . SER A 1 498 ? 12.070 5.951 -56.433 1.00 31.14 498 SER A N 1
ATOM 3920 C CA . SER A 1 498 ? 11.048 4.981 -55.927 1.00 31.14 498 SER A CA 1
ATOM 3921 C C . SER A 1 498 ? 11.148 3.451 -56.135 1.00 31.14 498 SER A C 1
ATOM 3923 O O . SER A 1 498 ? 11.363 3.010 -57.255 1.00 31.14 498 SER A O 1
ATOM 3925 N N . ILE A 1 499 ? 10.773 2.658 -55.102 1.00 26.17 499 ILE A N 1
ATOM 3926 C CA . ILE A 1 499 ? 9.620 1.702 -55.064 1.00 26.17 499 ILE A CA 1
ATOM 3927 C C . ILE A 1 499 ? 9.468 1.005 -53.672 1.00 26.17 499 ILE A C 1
ATOM 3929 O O . ILE A 1 499 ? 10.401 0.395 -53.168 1.00 26.17 499 ILE A O 1
ATOM 3933 N N . ALA A 1 500 ? 8.242 1.117 -53.127 1.00 28.86 500 ALA A N 1
ATOM 3934 C CA . ALA A 1 500 ? 7.356 0.250 -52.303 1.00 28.86 500 ALA A CA 1
ATOM 3935 C C . ALA A 1 500 ? 7.809 -0.676 -51.123 1.00 28.86 500 ALA A C 1
ATOM 3937 O O . ALA A 1 500 ? 8.889 -1.259 -51.144 1.00 28.86 500 ALA A O 1
ATOM 3938 N N . PRO A 1 501 ? 6.917 -0.903 -50.116 1.00 32.25 501 PRO A N 1
ATOM 3939 C CA . PRO A 1 501 ? 7.214 -1.609 -48.862 1.00 32.25 501 PRO A CA 1
ATOM 3940 C C . PRO A 1 501 ? 6.737 -3.077 -48.827 1.00 32.25 501 PRO A C 1
ATOM 3942 O O . PRO A 1 501 ? 5.787 -3.458 -49.512 1.00 32.25 501 PRO A O 1
ATOM 3945 N N . VAL A 1 502 ? 7.334 -3.879 -47.937 1.00 27.33 502 VAL A N 1
ATOM 3946 C CA . VAL A 1 502 ? 6.890 -5.247 -47.613 1.00 27.33 502 VAL A CA 1
ATOM 3947 C C . VAL A 1 502 ? 6.389 -5.300 -46.167 1.00 27.33 502 VAL A C 1
ATOM 3949 O O . VAL A 1 502 ? 7.118 -4.983 -45.230 1.00 27.33 502 VAL A O 1
ATOM 3952 N N . ASN A 1 503 ? 5.125 -5.698 -46.014 1.00 31.89 503 ASN A N 1
ATOM 3953 C CA . ASN A 1 503 ? 4.504 -6.099 -44.754 1.00 31.89 503 ASN A CA 1
ATOM 3954 C C . ASN A 1 503 ? 5.010 -7.484 -44.345 1.00 31.89 503 ASN A C 1
ATOM 3956 O O . ASN A 1 503 ? 4.987 -8.386 -45.178 1.00 31.89 503 ASN A O 1
ATOM 3960 N N . ASP A 1 504 ? 5.300 -7.691 -43.059 1.00 28.73 504 ASP A N 1
ATOM 3961 C CA . ASP A 1 504 ? 5.229 -9.037 -42.490 1.00 28.73 504 ASP A CA 1
ATOM 3962 C C . ASP A 1 504 ? 4.789 -9.021 -41.017 1.00 28.73 504 ASP A C 1
ATOM 3964 O O . ASP A 1 504 ? 5.286 -8.243 -40.200 1.00 28.73 504 ASP A O 1
ATOM 3968 N N . ARG A 1 505 ? 3.795 -9.860 -40.694 1.00 31.22 505 ARG A N 1
ATOM 3969 C CA . ARG A 1 505 ? 3.213 -10.046 -39.354 1.00 31.22 505 ARG A CA 1
ATOM 3970 C C . ARG A 1 505 ? 3.752 -11.350 -38.772 1.00 31.22 505 ARG A C 1
ATOM 3972 O O . ARG A 1 505 ? 3.435 -12.419 -39.283 1.00 31.22 505 ARG A O 1
ATOM 3979 N N . GLY A 1 506 ? 4.479 -11.271 -37.659 1.00 27.91 506 GLY A N 1
ATOM 3980 C CA . GLY A 1 506 ? 4.921 -12.433 -36.884 1.00 27.91 506 GLY A CA 1
ATOM 3981 C C . GLY A 1 506 ? 4.302 -12.457 -35.487 1.00 27.91 506 GLY A C 1
ATOM 3982 O O . GLY A 1 506 ? 4.576 -11.580 -34.674 1.00 27.91 506 GLY A O 1
ATOM 3983 N N . TYR A 1 507 ? 3.482 -13.474 -35.215 1.00 30.38 507 TYR A N 1
ATOM 3984 C CA . TYR A 1 507 ? 3.016 -13.861 -33.879 1.00 30.38 507 TYR A CA 1
ATOM 3985 C C . TYR A 1 507 ? 4.163 -14.498 -33.080 1.00 30.38 507 TYR A C 1
ATOM 3987 O O . TYR A 1 507 ? 4.817 -15.408 -33.588 1.00 30.38 507 TYR A O 1
ATOM 3995 N N . PHE A 1 508 ? 4.345 -14.107 -31.814 1.00 28.20 508 PHE A N 1
ATOM 3996 C CA . PHE A 1 508 ? 5.205 -14.820 -30.864 1.00 28.20 508 PHE A CA 1
ATOM 3997 C C . PHE A 1 508 ? 4.413 -15.336 -29.659 1.00 28.20 508 PHE A C 1
ATOM 3999 O O . PHE A 1 508 ? 3.598 -14.629 -29.072 1.00 28.20 508 PHE A O 1
ATOM 4006 N N . LYS A 1 509 ? 4.666 -16.612 -29.344 1.00 28.44 509 LYS A N 1
ATOM 4007 C CA . LYS A 1 509 ? 4.239 -17.350 -28.151 1.00 28.44 509 LYS A CA 1
ATOM 4008 C C . LYS A 1 509 ? 5.054 -16.899 -26.939 1.00 28.44 509 LYS A C 1
ATOM 4010 O O . LYS A 1 509 ? 6.276 -16.816 -27.030 1.00 28.44 509 LYS A O 1
ATOM 4015 N N . GLU A 1 510 ? 4.382 -16.714 -25.810 1.00 28.95 510 GLU A N 1
ATOM 4016 C CA . GLU A 1 510 ? 5.001 -16.539 -24.495 1.00 28.95 510 GLU A CA 1
ATOM 4017 C C . GLU A 1 510 ? 5.381 -17.901 -23.893 1.00 28.95 510 GLU A C 1
ATOM 4019 O O . GLU A 1 510 ? 4.531 -18.777 -23.716 1.00 28.95 510 GLU A O 1
ATOM 4024 N N . GLU A 1 511 ? 6.658 -18.072 -23.550 1.00 29.34 511 GLU A N 1
ATOM 4025 C CA . GLU A 1 511 ? 7.126 -19.097 -22.615 1.00 29.34 511 GLU A CA 1
ATOM 4026 C C . GLU A 1 511 ? 7.511 -18.416 -21.300 1.00 29.34 511 GLU A C 1
ATOM 4028 O O . GLU A 1 511 ? 8.286 -17.461 -21.272 1.00 29.34 511 GLU A O 1
ATOM 4033 N N . GLY A 1 512 ? 6.915 -18.888 -20.205 1.00 29.61 512 GLY A N 1
ATOM 4034 C CA . GLY A 1 512 ? 7.084 -18.323 -18.874 1.00 29.61 512 GLY A CA 1
ATOM 4035 C C . GLY A 1 512 ? 8.211 -18.956 -18.065 1.00 29.61 512 GLY A C 1
ATOM 4036 O O . GLY A 1 512 ? 8.644 -20.079 -18.316 1.00 29.61 512 GLY A O 1
ATOM 4037 N N . GLY A 1 513 ? 8.592 -18.268 -16.988 1.00 31.50 513 GLY A N 1
ATOM 4038 C CA . GLY A 1 513 ? 9.276 -18.912 -15.872 1.00 31.50 513 GLY A CA 1
ATOM 4039 C C . GLY A 1 513 ? 10.027 -17.971 -14.943 1.00 31.50 513 GLY A C 1
ATOM 4040 O O . GLY A 1 513 ? 11.220 -17.823 -15.117 1.00 31.50 513 GLY A O 1
ATOM 4041 N N . PHE A 1 514 ? 9.376 -17.442 -13.896 1.00 30.16 514 PHE A N 1
ATOM 4042 C CA . PHE A 1 514 ? 10.080 -16.933 -12.696 1.00 30.16 514 PHE A CA 1
ATOM 4043 C C . PHE A 1 514 ? 9.302 -17.068 -11.364 1.00 30.16 514 PHE A C 1
ATOM 4045 O O . PHE A 1 514 ? 9.767 -16.631 -10.317 1.00 30.16 514 PHE A O 1
ATOM 4052 N N . GLY A 1 515 ? 8.147 -17.745 -11.336 1.00 31.66 515 GLY A N 1
ATOM 4053 C CA . GLY A 1 515 ? 7.279 -17.798 -10.144 1.00 31.66 515 GLY A CA 1
ATOM 4054 C C . GLY A 1 515 ? 7.628 -18.831 -9.057 1.00 31.66 515 GLY A C 1
ATOM 4055 O O . GLY A 1 515 ? 6.854 -18.991 -8.120 1.00 31.66 515 GLY A O 1
ATOM 4056 N N . ASN A 1 516 ? 8.728 -19.587 -9.162 1.00 38.50 516 ASN A N 1
ATOM 4057 C CA . ASN A 1 516 ? 8.868 -20.847 -8.406 1.00 38.50 516 ASN A CA 1
ATOM 4058 C C . ASN A 1 516 ? 9.794 -20.812 -7.173 1.00 38.50 516 ASN A C 1
ATOM 4060 O O . ASN A 1 516 ? 9.985 -21.852 -6.546 1.00 38.50 516 ASN A O 1
ATOM 4064 N N . VAL A 1 517 ? 10.360 -19.657 -6.799 1.00 39.06 517 VAL A N 1
ATOM 4065 C CA . VAL A 1 517 ? 11.360 -19.593 -5.707 1.00 39.06 517 VAL A CA 1
ATOM 4066 C C . VAL A 1 517 ? 10.810 -18.984 -4.405 1.00 39.06 517 VAL A C 1
ATOM 4068 O O . VAL A 1 517 ? 11.247 -19.374 -3.327 1.00 39.06 517 VAL A O 1
ATOM 4071 N N . PHE A 1 518 ? 9.779 -18.134 -4.454 1.00 37.62 518 PHE A N 1
ATOM 4072 C CA . PHE A 1 518 ? 9.286 -17.423 -3.258 1.00 37.62 518 PHE A CA 1
ATOM 4073 C C . PHE A 1 518 ? 8.263 -18.192 -2.398 1.00 37.62 518 PHE A C 1
ATOM 4075 O O . PHE A 1 518 ? 8.163 -17.952 -1.196 1.00 37.62 518 PHE A O 1
ATOM 4082 N N . GLY A 1 519 ? 7.535 -19.165 -2.958 1.00 36.09 519 GLY A N 1
ATOM 4083 C CA . GLY A 1 519 ? 6.457 -19.866 -2.238 1.00 36.09 519 GLY A CA 1
ATOM 4084 C C . GLY A 1 519 ? 6.915 -20.832 -1.136 1.00 36.09 519 GLY A C 1
ATOM 4085 O O . GLY A 1 519 ? 6.133 -21.177 -0.254 1.00 36.09 519 GLY A O 1
ATOM 4086 N N . ARG A 1 520 ? 8.183 -21.267 -1.141 1.00 37.41 520 ARG A N 1
ATOM 4087 C CA . ARG A 1 520 ? 8.685 -22.266 -0.176 1.00 37.41 520 ARG A CA 1
ATOM 4088 C C . ARG A 1 520 ? 9.046 -21.697 1.197 1.00 37.41 520 ARG A C 1
ATOM 4090 O O . ARG A 1 520 ? 9.146 -22.478 2.136 1.00 37.41 520 ARG A O 1
ATOM 4097 N N . PHE A 1 521 ? 9.218 -20.381 1.333 1.00 33.91 521 PHE A N 1
ATOM 4098 C CA . PHE A 1 521 ? 9.717 -19.784 2.580 1.00 33.91 521 PHE A CA 1
ATOM 4099 C C . PHE A 1 521 ? 8.613 -19.336 3.554 1.00 33.91 521 PHE A C 1
ATOM 4101 O O . PHE A 1 521 ? 8.888 -19.129 4.729 1.00 33.91 521 PHE A O 1
ATOM 4108 N N . LEU A 1 522 ? 7.361 -19.213 3.094 1.00 38.69 522 LEU A N 1
ATOM 4109 C CA . LEU A 1 522 ? 6.278 -18.581 3.867 1.00 38.69 522 LEU A CA 1
ATOM 4110 C C . LEU A 1 522 ? 5.126 -19.518 4.262 1.00 38.69 522 LEU A C 1
ATOM 4112 O O . LEU A 1 522 ? 4.129 -19.055 4.805 1.00 38.69 522 LEU A O 1
ATOM 4116 N N . GLY A 1 523 ? 5.198 -20.819 3.957 1.00 38.91 523 GLY A N 1
ATOM 4117 C CA . GLY A 1 523 ? 4.057 -21.725 4.173 1.00 38.91 523 GLY A CA 1
ATOM 4118 C C . GLY A 1 523 ? 2.788 -21.306 3.408 1.00 38.91 523 GLY A C 1
ATOM 4119 O O . GLY A 1 523 ? 1.689 -21.764 3.724 1.00 38.91 523 GLY A O 1
ATOM 4120 N N . LEU A 1 524 ? 2.929 -20.428 2.409 1.00 44.34 524 LEU A N 1
ATOM 4121 C CA . LEU A 1 524 ? 1.833 -19.969 1.571 1.00 44.34 524 LEU A CA 1
ATOM 4122 C C . LEU A 1 524 ? 1.476 -21.069 0.573 1.00 44.34 524 LEU A C 1
ATOM 4124 O O . LEU A 1 524 ? 2.327 -21.635 -0.113 1.00 44.34 524 LEU A O 1
ATOM 4128 N N . LYS A 1 525 ? 0.180 -21.378 0.556 1.00 55.75 525 LYS A N 1
ATOM 4129 C CA . LYS A 1 525 ? -0.466 -22.430 -0.230 1.00 55.75 525 LYS A CA 1
ATOM 4130 C C . LYS A 1 525 ? -0.012 -22.346 -1.690 1.00 55.75 525 LYS A C 1
ATOM 4132 O O . LYS A 1 525 ? -0.161 -21.296 -2.312 1.00 55.75 525 LYS A O 1
ATOM 4137 N N . ASP A 1 526 ? 0.486 -23.444 -2.259 1.00 61.31 526 ASP A N 1
ATOM 4138 C CA . ASP A 1 526 ? 0.725 -23.502 -3.703 1.00 61.31 526 ASP A CA 1
ATOM 4139 C C . ASP A 1 526 ? -0.644 -23.472 -4.397 1.00 61.31 526 ASP A C 1
ATOM 4141 O O . ASP A 1 526 ? -1.371 -24.469 -4.421 1.00 61.31 526 ASP A O 1
ATOM 4145 N N . SER A 1 527 ? -1.027 -22.300 -4.910 1.00 70.62 527 SER A N 1
ATOM 4146 C CA . SER A 1 527 ? -2.331 -22.049 -5.538 1.00 70.62 527 SER A CA 1
ATOM 4147 C C . SER A 1 527 ? -2.633 -23.027 -6.676 1.00 70.62 527 SER A C 1
ATOM 4149 O O . SER A 1 527 ? -3.796 -23.279 -6.993 1.00 70.62 527 SER A O 1
ATOM 4151 N N . ARG A 1 528 ? -1.593 -23.646 -7.245 1.00 79.31 528 ARG A N 1
ATOM 4152 C CA . ARG A 1 528 ? -1.701 -24.679 -8.272 1.00 79.31 528 ARG A CA 1
ATOM 4153 C C . ARG A 1 528 ? -2.222 -26.008 -7.720 1.00 79.31 528 ARG A C 1
ATOM 4155 O O . ARG A 1 528 ? -2.995 -26.662 -8.407 1.00 79.31 528 ARG A O 1
ATOM 4162 N N . VAL A 1 529 ? -1.867 -26.400 -6.491 1.00 81.94 529 VAL A N 1
ATOM 4163 C CA . VAL A 1 529 ? -2.389 -27.631 -5.858 1.00 81.94 529 VAL A CA 1
ATOM 4164 C C . VAL A 1 529 ? -3.874 -27.478 -5.548 1.00 81.94 529 VAL A C 1
ATOM 4166 O O . VAL A 1 529 ? -4.645 -28.391 -5.827 1.00 81.94 529 VAL A O 1
ATOM 4169 N N . SER A 1 530 ? -4.293 -26.307 -5.058 1.00 79.38 530 SER A N 1
ATOM 4170 C CA . SER A 1 530 ? -5.713 -26.013 -4.826 1.00 79.38 530 SER A CA 1
ATOM 4171 C C . SER A 1 530 ? -6.527 -26.023 -6.122 1.00 79.38 530 SER A C 1
ATOM 4173 O O . SER A 1 530 ? -7.634 -26.552 -6.134 1.00 79.38 530 SER A O 1
ATOM 4175 N N . ARG A 1 531 ? -5.980 -25.492 -7.229 1.00 83.50 531 ARG A N 1
ATOM 4176 C CA . ARG A 1 531 ? -6.625 -25.607 -8.549 1.00 83.50 531 ARG A CA 1
ATOM 4177 C C . ARG A 1 531 ? -6.726 -27.060 -9.001 1.00 83.50 531 ARG A C 1
ATOM 4179 O O . ARG A 1 531 ? -7.816 -27.491 -9.336 1.00 83.50 531 ARG A O 1
ATOM 4186 N N . LEU A 1 532 ? -5.647 -27.841 -8.910 1.00 87.25 532 LEU A N 1
ATOM 4187 C CA . LEU A 1 532 ? -5.685 -29.264 -9.267 1.00 87.25 532 LEU A CA 1
ATOM 4188 C C . LEU A 1 532 ? -6.673 -30.068 -8.406 1.00 87.25 532 LEU A C 1
ATOM 4190 O O . LEU A 1 532 ? -7.326 -30.967 -8.924 1.00 87.25 532 LEU A O 1
ATOM 4194 N N . ALA A 1 533 ? -6.806 -29.749 -7.116 1.00 88.06 533 ALA A N 1
ATOM 4195 C CA . ALA A 1 533 ? -7.795 -30.376 -6.241 1.00 88.06 533 ALA A CA 1
ATOM 4196 C C . ALA A 1 533 ? -9.239 -30.031 -6.650 1.00 88.06 533 ALA A C 1
ATOM 4198 O O . ALA A 1 533 ? -10.107 -30.897 -6.582 1.00 88.06 533 ALA A O 1
ATOM 4199 N N . ASN A 1 534 ? -9.485 -28.804 -7.120 1.00 87.25 534 ASN A N 1
ATOM 4200 C CA . ASN A 1 534 ? -10.794 -28.385 -7.627 1.00 87.25 534 ASN A CA 1
ATOM 4201 C C . ASN A 1 534 ? -11.106 -28.963 -9.013 1.00 87.25 534 ASN A C 1
ATOM 4203 O O . ASN A 1 534 ? -12.232 -29.388 -9.252 1.00 87.25 534 ASN A O 1
ATOM 4207 N N . ASP A 1 535 ? -10.119 -29.003 -9.908 1.00 89.38 535 ASP A N 1
ATOM 4208 C CA . ASP A 1 535 ? -10.272 -29.518 -11.272 1.00 89.38 535 ASP A CA 1
ATOM 4209 C C . ASP A 1 535 ? -10.421 -31.051 -11.283 1.00 89.38 535 ASP A C 1
ATOM 4211 O O . ASP A 1 535 ? -11.047 -31.618 -12.179 1.00 89.38 535 ASP A O 1
ATOM 4215 N N . TYR A 1 536 ? -9.872 -31.735 -10.270 1.00 90.94 536 TYR A N 1
ATOM 4216 C CA . TYR A 1 536 ? -9.901 -33.192 -10.132 1.00 90.94 536 TYR A CA 1
ATOM 4217 C C . TYR A 1 536 ? -10.309 -33.626 -8.710 1.00 90.94 536 TYR A C 1
ATOM 4219 O O . TYR A 1 536 ? -9.511 -34.239 -7.993 1.00 90.94 536 TYR A O 1
ATOM 4227 N N . PRO A 1 537 ? -11.566 -33.388 -8.292 1.00 88.62 537 PRO A N 1
ATOM 4228 C CA . PRO A 1 537 ? -12.011 -33.621 -6.912 1.00 88.62 537 PRO A CA 1
ATOM 4229 C C . PRO A 1 537 ? -11.938 -35.098 -6.492 1.00 88.62 537 PRO A C 1
ATOM 4231 O O . PRO A 1 537 ? -11.742 -35.412 -5.320 1.00 88.62 537 PRO A O 1
ATOM 4234 N N . ASN A 1 538 ? -12.006 -36.021 -7.457 1.00 90.06 538 ASN A N 1
ATOM 4235 C CA . ASN A 1 538 ? -11.908 -37.463 -7.217 1.00 90.06 538 ASN A CA 1
ATOM 4236 C C . ASN A 1 538 ? -10.462 -37.986 -7.197 1.00 90.06 538 ASN A C 1
ATOM 4238 O O . ASN A 1 538 ? -10.247 -39.179 -6.996 1.00 90.06 538 ASN A O 1
ATOM 4242 N N . ALA A 1 539 ? -9.458 -37.126 -7.405 1.00 89.50 539 ALA A N 1
ATOM 4243 C CA . ALA A 1 539 ? -8.063 -37.553 -7.485 1.00 89.50 539 ALA A CA 1
ATOM 4244 C C . ALA A 1 539 ? -7.377 -37.757 -6.121 1.00 89.50 539 ALA A C 1
ATOM 4246 O O . ALA A 1 539 ? -6.195 -38.105 -6.074 1.00 89.50 539 ALA A O 1
ATOM 4247 N N . GLY A 1 540 ? -8.088 -37.539 -5.006 1.00 92.31 540 GLY A N 1
ATOM 4248 C CA . GLY A 1 540 ? -7.524 -37.684 -3.659 1.00 92.31 540 GLY A CA 1
ATOM 4249 C C . GLY A 1 540 ? -6.344 -36.737 -3.404 1.00 92.31 540 GLY A C 1
ATOM 4250 O O . GLY A 1 540 ? -5.384 -37.093 -2.708 1.00 92.31 540 GLY A O 1
ATOM 4251 N N . ILE A 1 541 ? -6.380 -35.555 -4.027 1.00 93.31 541 ILE A N 1
ATOM 4252 C CA . ILE A 1 541 ? -5.390 -34.494 -3.837 1.00 93.31 541 ILE A CA 1
ATOM 4253 C C . ILE A 1 541 ? -5.722 -33.797 -2.525 1.00 93.31 541 ILE A C 1
ATOM 4255 O O . ILE A 1 541 ? -6.834 -33.323 -2.315 1.00 93.31 541 ILE A O 1
ATOM 4259 N N . THR A 1 542 ? -4.747 -33.757 -1.629 1.00 88.62 542 THR A N 1
ATOM 4260 C CA . THR A 1 542 ? -4.881 -33.142 -0.312 1.00 88.62 542 THR A CA 1
ATOM 4261 C C . THR A 1 542 ? -3.982 -31.925 -0.206 1.00 88.62 542 THR A C 1
ATOM 4263 O O . THR A 1 542 ? -2.986 -31.792 -0.913 1.00 88.62 542 THR A O 1
ATOM 4266 N N . ASN A 1 543 ? -4.265 -31.079 0.778 1.00 76.81 543 ASN A N 1
ATOM 4267 C CA . ASN A 1 543 ? -3.494 -29.867 1.063 1.00 76.81 543 ASN A CA 1
ATOM 4268 C C . ASN A 1 543 ? -2.040 -30.158 1.497 1.00 76.81 543 ASN A C 1
ATOM 4270 O O . ASN A 1 543 ? -1.265 -29.229 1.705 1.00 76.81 543 ASN A O 1
ATOM 4274 N N . LYS A 1 544 ? -1.683 -31.438 1.677 1.00 81.75 544 LYS A N 1
ATOM 4275 C CA . LYS A 1 544 ? -0.330 -31.911 1.994 1.00 81.75 544 LYS A CA 1
ATOM 4276 C C . LYS A 1 544 ? 0.461 -32.338 0.750 1.00 81.75 544 LYS A C 1
ATOM 4278 O O . LYS A 1 544 ? 1.657 -32.590 0.862 1.00 81.75 544 LYS A O 1
ATOM 4283 N N . ASP A 1 545 ? -0.179 -32.448 -0.413 1.00 85.44 545 ASP A N 1
ATOM 4284 C CA . ASP A 1 545 ? 0.488 -32.845 -1.649 1.00 85.44 545 ASP A CA 1
ATOM 4285 C C . ASP A 1 545 ? 1.315 -31.693 -2.230 1.00 85.44 545 ASP A C 1
ATOM 4287 O O . ASP A 1 545 ? 0.869 -30.550 -2.313 1.00 85.44 545 ASP A O 1
ATOM 4291 N N . THR A 1 546 ? 2.527 -31.999 -2.694 1.00 89.38 546 THR A N 1
ATOM 4292 C CA . THR A 1 546 ? 3.264 -31.084 -3.574 1.00 89.38 546 THR A CA 1
ATOM 4293 C C . THR A 1 546 ? 2.602 -31.049 -4.953 1.00 89.38 546 THR A C 1
ATOM 4295 O O . THR A 1 546 ? 1.969 -32.026 -5.357 1.00 89.38 546 THR A O 1
ATOM 4298 N N . TYR A 1 547 ? 2.795 -29.973 -5.726 1.00 85.44 547 TYR A N 1
ATOM 4299 C CA . TYR A 1 547 ? 2.279 -29.884 -7.103 1.00 85.44 547 TYR A CA 1
ATOM 4300 C C . TYR A 1 547 ? 2.656 -31.108 -7.954 1.00 85.44 547 TYR A C 1
ATOM 4302 O O . TYR A 1 547 ? 1.820 -31.660 -8.667 1.00 85.44 547 TYR A O 1
ATOM 4310 N N . GLN A 1 548 ? 3.885 -31.608 -7.794 1.00 87.50 548 GLN A N 1
ATOM 4311 C CA . GLN A 1 548 ? 4.339 -32.788 -8.522 1.00 87.50 548 GLN A CA 1
ATOM 4312 C C . GLN A 1 548 ? 3.717 -34.097 -8.015 1.00 87.50 548 GLN A C 1
ATOM 4314 O O . GLN A 1 548 ? 3.413 -34.973 -8.822 1.00 87.50 548 GLN A O 1
ATOM 4319 N N . SER A 1 549 ? 3.462 -34.222 -6.706 1.00 89.94 549 SER A N 1
ATOM 4320 C CA . SER A 1 549 ? 2.687 -35.342 -6.142 1.00 89.94 549 SER A CA 1
ATOM 4321 C C . SER A 1 549 ? 1.253 -35.350 -6.685 1.00 89.94 549 SER A C 1
ATOM 4323 O O . SER A 1 549 ? 0.767 -36.386 -7.139 1.00 89.94 549 SER A O 1
ATOM 4325 N N . ALA A 1 550 ? 0.603 -34.182 -6.727 1.00 92.19 550 ALA A N 1
ATOM 4326 C CA . ALA A 1 550 ? -0.747 -34.019 -7.262 1.00 92.19 550 ALA A CA 1
ATOM 4327 C C . ALA A 1 550 ? -0.825 -34.382 -8.758 1.00 92.19 550 ALA A C 1
ATOM 4329 O O . ALA A 1 550 ? -1.694 -35.158 -9.157 1.00 92.19 550 ALA A O 1
ATOM 4330 N N . LEU A 1 551 ? 0.124 -33.911 -9.579 1.00 92.38 551 LEU A N 1
ATOM 4331 C CA . LEU A 1 551 ? 0.215 -34.287 -10.996 1.00 92.38 551 LEU A CA 1
ATOM 4332 C C . LEU A 1 551 ? 0.441 -35.790 -11.194 1.00 92.38 551 LEU A C 1
ATOM 4334 O O . LEU A 1 551 ? -0.162 -36.392 -12.082 1.00 92.38 551 LEU A O 1
ATOM 4338 N N . ASN A 1 552 ? 1.279 -36.415 -10.366 1.00 93.19 552 ASN A N 1
ATOM 4339 C CA . ASN A 1 552 ? 1.520 -37.853 -10.446 1.00 93.19 552 ASN A CA 1
ATOM 4340 C C . ASN A 1 552 ? 0.260 -38.662 -10.108 1.00 93.19 552 ASN A C 1
ATOM 4342 O O . ASN A 1 552 ? -0.042 -39.612 -10.830 1.00 93.19 552 ASN A O 1
ATOM 4346 N N . LYS A 1 553 ? -0.514 -38.255 -9.092 1.00 95.50 553 LYS A N 1
ATOM 4347 C CA . LYS A 1 553 ? -1.815 -38.868 -8.765 1.00 95.50 553 LYS A CA 1
ATOM 4348 C C . LYS A 1 553 ? -2.808 -38.751 -9.924 1.00 95.50 553 LYS A C 1
ATOM 4350 O O . LYS A 1 553 ? -3.400 -39.752 -10.322 1.00 95.50 553 LYS A O 1
ATOM 4355 N N . ILE A 1 554 ? -2.934 -37.562 -10.521 1.00 94.38 554 ILE A N 1
ATOM 4356 C CA . ILE A 1 554 ? -3.795 -37.330 -11.695 1.00 94.38 554 ILE A CA 1
ATOM 4357 C C . ILE A 1 554 ? -3.378 -38.239 -12.856 1.00 94.38 554 ILE A C 1
ATOM 4359 O O . ILE A 1 554 ? -4.211 -38.934 -13.434 1.00 94.38 554 ILE A O 1
ATOM 4363 N N . ASN A 1 555 ? -2.084 -38.283 -13.179 1.00 92.75 555 ASN A N 1
ATOM 4364 C CA . ASN A 1 555 ? -1.570 -39.097 -14.278 1.00 92.75 555 ASN A CA 1
ATOM 4365 C C . ASN A 1 555 ? -1.742 -40.600 -14.027 1.00 92.75 555 ASN A C 1
ATOM 4367 O O . ASN A 1 555 ? -2.031 -41.345 -14.962 1.00 92.75 555 ASN A O 1
ATOM 4371 N N . GLN A 1 556 ? -1.593 -41.054 -12.782 1.00 94.06 556 GLN A N 1
ATOM 4372 C CA . GLN A 1 556 ? -1.832 -42.446 -12.411 1.00 94.06 556 GLN A CA 1
ATOM 4373 C C . GLN A 1 556 ? -3.303 -42.829 -12.611 1.00 94.06 556 GLN A C 1
ATOM 4375 O O . GLN A 1 556 ? -3.578 -43.880 -13.186 1.00 94.06 556 GLN A O 1
ATOM 4380 N N . LEU A 1 557 ? -4.237 -41.958 -12.220 1.00 92.06 557 LEU A N 1
ATOM 4381 C CA . LEU A 1 557 ? -5.671 -42.198 -12.394 1.00 92.06 557 LEU A CA 1
ATOM 4382 C C . LEU A 1 557 ? -6.115 -42.121 -13.860 1.00 92.06 557 LEU A C 1
ATOM 4384 O O . LEU A 1 557 ? -6.959 -42.913 -14.279 1.00 92.06 557 LEU A O 1
ATOM 4388 N N . LYS A 1 558 ? -5.508 -41.235 -14.664 1.00 91.88 558 LYS A N 1
ATOM 4389 C CA . LYS A 1 558 ? -5.713 -41.208 -16.123 1.00 91.88 558 LYS A CA 1
ATOM 4390 C C . LYS A 1 558 ? -5.239 -42.503 -16.778 1.00 91.88 558 LYS A C 1
ATOM 4392 O O . LYS A 1 558 ? -5.947 -43.081 -17.594 1.00 91.88 558 LYS A O 1
ATOM 4397 N N . ARG A 1 559 ? -4.067 -43.012 -16.378 1.00 91.12 559 ARG A N 1
ATOM 4398 C CA . ARG A 1 559 ? -3.537 -44.294 -16.878 1.00 91.12 559 ARG A CA 1
ATOM 4399 C C . ARG A 1 559 ? -4.385 -45.490 -16.457 1.00 91.12 559 ARG A C 1
ATOM 4401 O O . ARG A 1 559 ? -4.473 -46.448 -17.215 1.00 91.12 559 ARG A O 1
ATOM 4408 N N . SER A 1 560 ? -5.004 -45.443 -15.279 1.00 88.69 560 SER A N 1
ATOM 4409 C CA . SER A 1 560 ? -5.883 -46.512 -14.802 1.00 88.69 560 SER A CA 1
ATOM 4410 C C . SER A 1 560 ? -7.325 -46.399 -15.314 1.00 88.69 560 SER A C 1
ATOM 4412 O O . SER A 1 560 ? -8.160 -47.197 -14.904 1.00 88.69 560 SER A O 1
ATOM 4414 N N . GLY A 1 561 ? -7.644 -45.403 -16.153 1.00 90.69 561 GLY A N 1
ATOM 4415 C CA . GLY A 1 561 ? -8.997 -45.166 -16.672 1.00 90.69 561 GLY A CA 1
ATOM 4416 C C . GLY A 1 561 ? -10.004 -44.640 -15.640 1.00 90.69 561 GLY A C 1
ATOM 4417 O O . GLY A 1 561 ? -11.189 -44.539 -15.945 1.00 90.69 561 GLY A O 1
ATOM 4418 N N . ASN A 1 562 ? -9.547 -44.282 -14.436 1.00 77.81 562 ASN A N 1
ATOM 4419 C CA . ASN A 1 562 ? -10.396 -43.807 -13.335 1.00 77.81 562 ASN A CA 1
ATOM 4420 C C . ASN A 1 562 ? -10.584 -42.281 -13.335 1.00 77.81 562 ASN A C 1
ATOM 4422 O O . ASN A 1 562 ? -11.298 -41.740 -12.494 1.00 77.81 562 ASN A O 1
ATOM 4426 N N . LEU A 1 563 ? -9.935 -41.582 -14.265 1.00 86.56 563 LEU A N 1
ATOM 4427 C CA . LEU A 1 563 ? -10.052 -40.144 -14.479 1.00 86.56 563 LEU A CA 1
ATOM 4428 C C . LEU A 1 563 ? -10.047 -39.907 -15.991 1.00 86.56 563 LEU A C 1
ATOM 4430 O O . LEU A 1 563 ? -9.160 -40.422 -16.674 1.00 86.56 563 LEU A O 1
ATOM 4434 N N . ARG A 1 564 ? -11.045 -39.185 -16.507 1.00 72.38 564 ARG A N 1
ATOM 4435 C CA . ARG A 1 564 ? -11.123 -38.830 -17.932 1.00 72.38 564 ARG A CA 1
ATOM 4436 C C . ARG A 1 564 ? -10.241 -37.632 -18.267 1.00 72.38 564 ARG A C 1
ATOM 4438 O O . ARG A 1 564 ? -10.067 -36.753 -17.393 1.00 72.38 564 ARG A O 1
#

Radius of gyration: 51.2 Å; chains: 1; bounding box: 118×84×169 Å

Secondary structure (DSSP, 8-state):
----EEEETTEEEETTT--EE-GGGS---S--PPPPPPPTT-EE-SSGGGGGGEEEEEE-TTSSSEEEEE----------GGGSSSSSS----SS-PPTTHHHHHHHHHHHHHHHHHHHHHHHHHHHHHHHHHHHHHHHHHHHHHHHHHHHHHHHHHHHHHHHHHHHHHHHHHHHHHHHHHHHHHHHHHHHHHHHHHHHHHHHHHHHHHHTS---HHHHHHHHHHHHHHHHHHHHHHHHHHHHHTT-HHHHHHHHHHHHHHHHHHHHHHHHHHHHHHHHHHHHGGGS-HHHHHHHHHHHHHHHHHHHHHHHHHHHHHHHHHHHHHHHHHTHHHHHHTT--TTS-HHHHHHHHHHHHHH-GGG-HHHHHHHHHHHHH-GGG---TTS-HHHHHHHHTT-HHHHHHHHHH-TTS-----HHHHHHHHHHHHHHHHHTT---HHHHHHHHHHHHHHTT--GGGHHHHHHHHHHHHHHTS--------------------------------------TTSSTTSS----HHHHHHHHH-GGG---TT--HHHHHHHHHHHHHTTS--

Sequence (564 aa):
MATKFYRKGKDFYNADNHQYISATQFGTGKDYQEVTIPKDNSVVIPNPSEIKNYDVTGKSADGKSLLGIPKIKPLTNNSNTSTLDIGLKTGNITAQMPENTADAIHQVEIDNAKKFNEGANATLSIFQQQLKDAETRRKEIESSISSLEAERETMVSKRYEELSKPFRAQMEELGNTEFQLKEKYKKYSELANSLTNYADIAYNDIVAEQNRPALLSVSQGRVSNIKEDYNTKITLTKTAMAALSDDIALGRTFIDRGISAVVADRNDELNYLQFINGLIDQKLLTLTDEKKTAISDIKEANQSRIETIQSEFKRIDEEKTKVQDFLLENADVSVKAGVILSDDYKTMVEKVSTFLSKNPQYNPEQVSILKEWILNFPDAGISFNDSIEIAQQKLLRSNSYKKSQIKGSGSNKETITFQSAMEDTAQYLIDLRRKGKLTDLSYSQAISAFMSDFDIPEEQRGAVQSQINNIMQGSATPQQIESDNNPTSDFIVDYGSSIAPVNDRGYFKEEGGFGNVFGRFLGLKDSRVSRLANDYPNAGITNKDTYQSALNKINQLKRSGNLR